Protein AF-A0A0D7BUG2-F1 (afdb_monomer)

Nearest PDB structures (foldseek):
  8otz-assembly1_EA  TM=1.771E-01  e=6.733E+00  Bos taurus
  7rro-assembly1_D2  TM=9.875E-02  e=8.983E+00  Bos taurus

InterPro domains:
  IPR002893 Zinc finger, MYND-type [PF01753] (269-314)
  IPR002893 Zinc finger, MYND-type [PS50865] (269-314)

Secondary structure (DSSP, 8-state):
-HHHHHHHHHHT--TT-PPPPHHHHHHSHHHHHHHHHHHHHTTSS--HHHHHHHHHHHHHHH-HHHHHHHHHHHHHHHHHHHHHHHHHHHHHHHHHHHHHHHS-HHHHHHHHHHHHHHHHHS-HHHHHHGGGGTTT--HHHHHH-HHHHHHHHHHH---GGGSSS--SSPPPPP-HHHHHHHHHTSSS--HHHHHHHHHHHHHHHHHHHHHHHHHHHHHTTPPP----TTS-HHHHHHHHHHGGGSHHHHHHHHHHHHHHHHH----B-TTT-PBPPTT-PPEE-HHHHHTT---EESSHHHHHHHHHHHTTTTT----TTTTT-------------------PPPPHHHHHHHHH-PPPTT----HHHHHHHHHHHTSPTTS-SEEEEPP-SSTT--EEEE--TTTHHHHHHHHHHHHHH--HHHHHHHHHHHHHHHHHHTTT-S-HHHHHHHHHHHHHHHHHHHT--HHHHHHHHHHHHHHGGGSSS-PPPTTS---HHHHHHHHHH-TT--GGGG---

Foldseek 3Di:
DLVLVLVLLQVLQQVPDDQQDLVCLVVPLVVNLVSRVVCVVVVSLQPPPSSLVSQLVVCVVVDLVVLLVVLVLLFLLLLLLLLVLLVCCVPCVVVLLVLLQPDALVRQLVLLSQLLSLLLSLGSLLVSLVSVQVVLRRSCVRRPDSVSLVVLSVQQNPHPVCNVPRDSGGRQDDDPVLVVVCVVCVPDHDSSSVSSNSSSSSSNSSSSSSSSVSSSCVSVVHDRQDNPVPDDSVVSSCCSSPNPLCPVVVVLVVVVVVVVVVVCPQQAAPQPRHTDDPPQAFDALVLCVVLVHGHTHNDPVSCVVCVVVCVVPRNPHPDPCVVPDPDDDDDDDDDDDDDDDDDDDDDLQNLLCVQLHAADPPADWFPLQSVQSSVVSPDDPLPALGWAQADPPDPPDRTDGPRDRPCCPLLNVLVSCCSRYLPLVSLLVNLLVVLVSVCVVCLPDPDLVRSVRSSLSSLVSSCRGSVPPSVNSVVSNQVVLVVLCPPPLRDPRSPDCCDSVNVVVSCVVCVNPPVPVSPPD

Sequence (521 aa):
MENQLAELLNAVSLSGGQMPQREKAISQPEAWDQEWEKLFEAGVLSNLETNFQGLVGITKKIGPEQTHESYKIFLLSTCAIQQRIAALGVRDGVQIEMRWRMATPATRRKHALIGLASACSLTHNLHNARAYCAAELRLQHLHQTPLVLLDLFKAINPGPKYLQHPPDKPYFVPNTDWDAFALKHENDSSKAENITFSAMLILRTKLIYLVVEAIFLSLLGRELPKVSGSQDPMAQIREIVMGEVAKPTFVEDEEAYNARIAKRVVLFCQQCGKVQPPNVKFNYCPPCRKVGRDHLYCSKKCQQMEWKAHKAICGKPPTKTSAAEASGDAQVTETEKENAGKEKAATPHAVLNAFIGPPIEGFKRTPALEEHILYLSKLPPGKADLLVKLEPVSKNIDFVFVSTPGFSEPLVAARKACMTKGDRKAIVSLCHLVMWTIVTTWADSKEVNLRQKTLEAILKQWSEEYDYPLEELRVAVNAAQENTKHDDFRRPTLWTNVSPLAWGTYQQQNPSVSIKKMFTL

Solvent-accessible surface area (backbone atoms only — not comparable to full-atom values): 30050 Å² total; per-residue (Å²): 106,67,63,60,53,38,54,49,56,57,67,52,50,44,95,88,56,85,77,57,60,50,74,33,21,72,79,38,39,70,62,30,49,52,52,43,52,52,40,43,76,70,52,64,44,66,48,64,66,63,54,49,53,46,46,28,54,48,26,62,71,75,30,43,70,60,51,42,54,53,35,52,54,49,48,55,51,33,13,46,50,38,26,51,44,19,47,45,44,72,77,41,34,70,58,52,53,52,51,52,63,71,42,50,53,69,56,36,37,53,31,44,46,51,4,50,19,55,41,27,46,57,38,65,64,39,40,59,26,48,51,71,30,57,89,74,69,34,68,68,56,44,18,74,41,58,57,56,52,52,52,51,47,59,70,51,36,77,43,78,84,30,65,87,47,56,54,97,64,67,72,76,79,86,47,73,70,57,52,56,51,45,64,71,51,68,83,79,54,51,73,31,45,51,43,41,51,54,39,51,54,47,39,30,41,36,44,54,50,42,22,55,49,36,24,51,30,49,74,70,72,44,83,64,88,76,72,58,93,84,56,56,57,63,56,53,52,38,38,75,69,53,38,93,60,39,68,67,64,46,56,52,49,48,50,50,46,51,47,51,50,66,71,49,68,82,53,41,13,77,66,77,62,52,70,58,52,98,90,49,84,56,50,63,44,68,50,22,49,76,45,76,38,95,48,33,19,80,41,72,68,45,44,62,70,39,37,78,68,45,59,82,55,59,45,56,61,77,59,94,58,64,89,78,58,93,78,84,87,87,90,87,86,88,88,81,90,88,90,90,76,82,88,70,80,75,51,72,66,57,55,45,28,74,72,72,42,66,56,42,92,95,42,79,80,32,72,56,33,52,50,50,51,49,55,55,68,72,47,64,91,90,68,52,80,43,80,43,60,40,76,69,86,48,103,84,52,60,63,50,68,51,65,55,91,90,44,56,64,67,52,50,51,28,46,45,40,30,73,23,54,59,36,67,66,34,44,36,51,46,49,52,53,50,51,51,52,52,50,63,76,49,62,84,58,90,52,70,68,55,56,56,52,47,50,53,32,50,48,49,54,47,19,56,28,63,76,38,58,54,68,62,49,51,53,50,36,49,50,55,50,58,63,41,46,78,41,98,69,66,52,79,56,90,85,52,91,67,48,72,64,59,48,50,49,50,46,68,76,44,76,56,74,55,73,74,78,79,66,89,121

Organism: NCBI:txid1314674

Radius of gyration: 30.66 Å; Cα contacts (8 Å, |Δi|>4): 544; chains: 1; bounding box: 80×60×85 Å

Mean predicted aligned error: 17.68 Å

pLDDT: mean 79.17, std 19.74, range [30.47, 98.5]

Structure (mmCIF, N/CA/C/O backbone):
data_AF-A0A0D7BUG2-F1
#
_entry.id   AF-A0A0D7BUG2-F1
#
loop_
_atom_site.group_PDB
_atom_site.id
_atom_site.type_symbol
_atom_site.label_atom_id
_atom_site.label_alt_id
_atom_site.label_comp_id
_atom_site.label_asym_id
_atom_site.label_entity_id
_atom_site.label_seq_id
_atom_site.pdbx_PDB_ins_code
_atom_site.Cartn_x
_atom_site.Cartn_y
_atom_site.Cartn_z
_atom_site.occupancy
_atom_site.B_iso_or_equiv
_atom_site.auth_seq_id
_atom_site.auth_comp_id
_atom_site.auth_asym_id
_atom_site.auth_atom_id
_atom_site.pdbx_PDB_model_num
ATOM 1 N N . MET A 1 1 ? 1.691 7.060 -8.113 1.00 43.16 1 MET A N 1
ATOM 2 C CA . MET A 1 1 ? 0.679 6.066 -8.563 1.00 43.16 1 MET A CA 1
ATOM 3 C C . MET A 1 1 ? -0.627 6.174 -7.783 1.00 43.16 1 MET A C 1
ATOM 5 O O . MET A 1 1 ? -1.669 6.271 -8.419 1.00 43.16 1 MET A O 1
ATOM 9 N N . GLU A 1 2 ? -0.581 6.235 -6.444 1.00 41.03 2 GLU A N 1
ATOM 10 C CA . GLU A 1 2 ? -1.759 6.583 -5.632 1.00 41.03 2 GLU A CA 1
ATOM 11 C C . GLU A 1 2 ? -2.362 7.924 -6.051 1.00 41.03 2 GLU A C 1
ATOM 13 O O . GLU A 1 2 ? -3.571 7.993 -6.120 1.00 41.03 2 GLU A O 1
ATOM 18 N N . ASN A 1 3 ? -1.574 8.930 -6.459 1.00 47.34 3 ASN A N 1
ATOM 19 C CA . ASN A 1 3 ? -2.130 10.182 -7.001 1.00 47.34 3 ASN A CA 1
ATOM 20 C C . ASN A 1 3 ? -2.908 9.993 -8.312 1.00 47.34 3 ASN A C 1
ATOM 22 O O . ASN A 1 3 ? -3.950 10.603 -8.466 1.00 47.34 3 ASN A O 1
ATOM 26 N N . GLN A 1 4 ? -2.484 9.107 -9.221 1.00 48.78 4 GLN A N 1
ATOM 27 C CA . GLN A 1 4 ? -3.243 8.822 -10.451 1.00 48.78 4 GLN A CA 1
ATOM 28 C C . GLN A 1 4 ? -4.500 7.999 -10.155 1.00 48.78 4 GLN A C 1
ATOM 30 O O . GLN A 1 4 ? -5.553 8.259 -10.728 1.00 48.78 4 GLN A O 1
ATOM 35 N N . LEU A 1 5 ? -4.412 7.023 -9.244 1.00 49.66 5 LEU A N 1
ATOM 36 C CA . LEU A 1 5 ? -5.576 6.268 -8.787 1.00 49.66 5 LEU A CA 1
ATOM 37 C C . LEU A 1 5 ? -6.528 7.170 -7.988 1.00 49.66 5 LEU A C 1
ATOM 39 O O . LEU A 1 5 ? -7.725 7.052 -8.166 1.00 49.66 5 LEU A O 1
ATOM 43 N N . ALA A 1 6 ? -6.022 8.095 -7.171 1.00 53.97 6 ALA A N 1
ATOM 44 C CA . ALA A 1 6 ? -6.780 9.062 -6.379 1.00 53.97 6 ALA A CA 1
ATOM 45 C C . ALA A 1 6 ? -7.413 10.148 -7.252 1.00 53.97 6 ALA A C 1
ATOM 47 O O . ALA A 1 6 ? -8.579 10.447 -7.057 1.00 53.97 6 ALA A O 1
ATOM 48 N N . GLU A 1 7 ? -6.711 10.686 -8.252 1.00 50.41 7 GLU A N 1
ATOM 49 C CA . GLU A 1 7 ? -7.278 11.595 -9.258 1.00 50.41 7 GLU A CA 1
ATOM 50 C C . GLU A 1 7 ? -8.366 10.900 -10.082 1.00 50.41 7 GLU A C 1
ATOM 52 O O . GLU A 1 7 ? -9.395 11.502 -10.377 1.00 50.41 7 GLU A O 1
ATOM 57 N N . LEU A 1 8 ? -8.192 9.614 -10.403 1.00 49.16 8 LEU A N 1
ATOM 58 C CA . LEU A 1 8 ? -9.207 8.831 -11.108 1.00 49.16 8 LEU A CA 1
ATOM 59 C C . LEU A 1 8 ? -10.380 8.437 -10.195 1.00 49.16 8 LEU A C 1
ATOM 61 O O . LEU A 1 8 ? -11.524 8.528 -10.625 1.00 49.16 8 LEU A O 1
ATOM 65 N N . LEU A 1 9 ? -10.130 8.091 -8.930 1.00 48.81 9 LEU A N 1
ATOM 66 C CA . LEU A 1 9 ? -11.148 7.870 -7.893 1.00 48.81 9 LEU A CA 1
ATOM 67 C C . LEU A 1 9 ? -11.943 9.149 -7.601 1.00 48.81 9 LEU A C 1
ATOM 69 O O . LEU A 1 9 ? -13.153 9.084 -7.420 1.00 48.81 9 LEU A O 1
ATOM 73 N N . ASN A 1 10 ? -11.277 10.306 -7.615 1.00 56.06 10 ASN A N 1
ATOM 74 C CA . ASN A 1 10 ? -11.903 11.622 -7.526 1.00 56.06 10 ASN A CA 1
ATOM 75 C C . ASN A 1 10 ? -12.713 11.938 -8.794 1.00 56.06 10 ASN A C 1
ATOM 77 O O . ASN A 1 10 ? -13.738 12.604 -8.695 1.00 56.06 10 ASN A O 1
ATOM 81 N N . ALA A 1 11 ? -12.304 11.443 -9.970 1.00 48.00 11 ALA A N 1
ATOM 82 C CA . ALA A 1 11 ? -13.042 11.593 -11.229 1.00 48.00 11 ALA A CA 1
ATOM 83 C C . ALA A 1 11 ? -14.261 10.660 -11.343 1.00 48.00 11 ALA A C 1
ATOM 85 O O . ALA A 1 11 ? -15.218 10.996 -12.032 1.00 48.00 11 ALA A O 1
ATOM 86 N N . VAL A 1 12 ? -14.263 9.529 -10.629 1.00 49.41 12 VAL A N 1
ATOM 87 C CA . VAL A 1 12 ? -15.461 8.701 -10.387 1.00 49.41 12 VAL A CA 1
ATOM 88 C C . VAL A 1 12 ? -16.326 9.295 -9.267 1.00 49.41 12 VAL A C 1
ATOM 90 O O . VAL A 1 12 ? -17.248 8.633 -8.804 1.00 49.41 12 VAL A O 1
ATOM 93 N N . SER A 1 13 ? -16.079 10.561 -8.873 1.00 49.25 13 SER A N 1
ATOM 94 C CA . SER A 1 13 ? -16.962 11.328 -7.988 1.00 49.25 13 SER A CA 1
ATOM 95 C C . SER A 1 13 ? -18.409 11.052 -8.343 1.00 49.25 13 SER A C 1
ATOM 97 O O . SER A 1 13 ? -18.888 11.347 -9.441 1.00 49.25 13 SER A O 1
ATOM 99 N N . LEU A 1 14 ? -19.027 10.414 -7.360 1.00 54.22 14 LEU A N 1
ATOM 100 C CA . LEU A 1 14 ? -20.394 9.958 -7.274 1.00 54.22 14 LEU A CA 1
ATOM 101 C C . LEU A 1 14 ? -21.292 10.971 -7.967 1.00 54.22 14 LEU A C 1
ATOM 103 O O . LEU A 1 14 ? -21.214 12.165 -7.677 1.00 54.22 14 LEU A O 1
ATOM 107 N N . SER A 1 15 ? -22.102 10.498 -8.908 1.00 46.91 15 SER A N 1
ATOM 108 C CA . SER A 1 15 ? -23.019 11.296 -9.718 1.00 46.91 15 SER A CA 1
ATOM 109 C C . SER A 1 15 ? -23.845 12.265 -8.854 1.00 46.91 15 SER A C 1
ATOM 111 O O . SER A 1 15 ? -24.915 11.905 -8.373 1.00 46.91 15 SER A O 1
ATOM 113 N N . GLY A 1 16 ? -23.338 13.485 -8.642 1.00 55.84 16 GLY A N 1
ATOM 114 C CA . GLY A 1 16 ? -24.050 14.597 -8.008 1.00 55.84 16 GLY A CA 1
ATOM 115 C C . GLY A 1 16 ? -23.563 15.099 -6.639 1.00 55.84 16 GLY A C 1
ATOM 116 O O . GLY A 1 16 ? -24.077 16.128 -6.212 1.00 55.84 16 GLY A O 1
ATOM 117 N N . GLY A 1 17 ? -22.594 14.470 -5.955 1.00 68.69 17 GLY A N 1
ATOM 118 C CA . GLY A 1 17 ? -22.171 14.906 -4.608 1.00 68.69 17 GLY A CA 1
ATOM 119 C C . GLY A 1 17 ? -20.656 14.958 -4.408 1.00 68.69 17 GLY A C 1
ATOM 120 O O . GLY A 1 17 ? -19.972 13.953 -4.576 1.00 68.69 17 GLY A O 1
ATOM 121 N N . GLN A 1 18 ? -20.125 16.119 -4.013 1.00 84.19 18 GLN A N 1
ATOM 122 C CA . GLN A 1 18 ? -18.718 16.251 -3.625 1.00 84.19 18 GLN A CA 1
ATOM 123 C C . GLN A 1 18 ? -18.512 15.634 -2.234 1.00 84.19 18 GLN A C 1
ATOM 125 O O . GLN A 1 18 ? -19.158 16.053 -1.274 1.00 84.19 18 GLN A O 1
ATOM 130 N N . MET A 1 19 ? -17.612 14.651 -2.122 1.00 88.38 19 MET A N 1
ATOM 131 C CA . MET A 1 19 ? -17.204 14.091 -0.827 1.00 88.38 19 MET A CA 1
ATOM 132 C C . MET A 1 19 ? -16.652 15.194 0.097 1.00 88.38 19 MET A C 1
ATOM 134 O O . MET A 1 19 ? -16.017 16.134 -0.397 1.00 88.38 19 MET A O 1
ATOM 138 N N . PRO A 1 20 ? -16.841 15.092 1.427 1.00 93.31 20 PRO A N 1
ATOM 139 C CA . PRO A 1 20 ? -16.284 16.051 2.373 1.00 93.31 20 PRO A CA 1
ATOM 140 C C . PRO A 1 20 ? -14.767 16.135 2.217 1.00 93.31 20 PRO A C 1
ATOM 142 O O . PRO A 1 20 ? -14.097 15.122 2.030 1.00 93.31 20 PRO A O 1
ATOM 145 N N . GLN A 1 21 ? -14.198 17.333 2.336 1.00 91.81 21 GLN A N 1
ATOM 146 C CA . GLN A 1 21 ? -12.747 17.495 2.235 1.00 91.81 21 GLN A CA 1
ATOM 147 C C . GLN A 1 21 ? -12.043 16.660 3.308 1.00 91.81 21 GLN A C 1
ATOM 149 O O . GLN A 1 21 ? -12.297 16.815 4.503 1.00 91.81 21 GLN A O 1
ATOM 154 N N . ARG A 1 22 ? -11.134 15.782 2.885 1.00 92.00 22 ARG A N 1
ATOM 155 C CA . ARG A 1 22 ? -10.410 14.857 3.764 1.00 92.00 22 ARG A CA 1
ATOM 156 C C . ARG A 1 22 ? -9.641 15.587 4.867 1.00 92.00 22 ARG A C 1
ATOM 158 O O . ARG A 1 22 ? -9.576 15.112 5.993 1.00 92.00 22 ARG A O 1
ATOM 165 N N . GLU A 1 23 ? -9.096 16.760 4.570 1.00 90.44 23 GLU A N 1
ATOM 166 C CA . GLU A 1 23 ? -8.333 17.598 5.500 1.00 90.44 23 GLU A CA 1
ATOM 167 C C . GLU A 1 23 ? -9.209 18.115 6.660 1.00 90.44 23 GLU A C 1
ATOM 169 O O . GLU A 1 23 ? -8.717 18.356 7.771 1.00 90.44 23 GLU A O 1
ATOM 174 N N . LYS A 1 24 ? -10.530 18.215 6.444 1.00 94.69 24 LYS A N 1
ATOM 175 C CA . LYS A 1 24 ? -11.499 18.511 7.507 1.00 94.69 24 LYS A CA 1
ATOM 176 C C . LYS A 1 24 ? -11.688 17.349 8.476 1.00 94.69 24 LYS A C 1
ATOM 178 O O . LYS A 1 24 ? -12.094 17.601 9.601 1.00 94.69 24 LYS A O 1
ATOM 183 N N . ALA A 1 25 ? -11.354 16.111 8.102 1.00 93.94 25 ALA A N 1
ATOM 184 C CA . ALA A 1 25 ? -11.480 14.970 9.007 1.00 93.94 25 ALA A CA 1
ATOM 185 C C . ALA A 1 25 ? -10.659 15.182 10.287 1.00 93.94 25 ALA A C 1
ATOM 187 O O . ALA A 1 25 ? -11.144 14.898 11.371 1.00 93.94 25 ALA A O 1
ATOM 188 N N . ILE A 1 26 ? -9.451 15.745 10.185 1.00 93.19 26 ILE A N 1
ATOM 189 C CA . ILE A 1 26 ? -8.611 16.037 11.359 1.00 93.19 26 ILE A CA 1
ATOM 190 C C . ILE A 1 26 ? -8.956 17.386 11.993 1.00 93.19 26 ILE A C 1
ATOM 192 O O . ILE A 1 26 ? -9.020 17.488 13.215 1.00 93.19 26 ILE A O 1
ATOM 196 N N . SER A 1 27 ? -9.152 18.427 11.180 1.00 94.88 27 SER A N 1
ATOM 197 C CA . SER A 1 27 ? -9.325 19.795 11.690 1.00 94.88 27 SER A CA 1
ATOM 198 C C . SER A 1 27 ? -10.731 20.088 12.225 1.00 94.88 27 SER A C 1
ATOM 200 O O . SER A 1 27 ? -10.875 20.930 13.108 1.00 94.88 27 SER A O 1
ATOM 202 N N . GLN A 1 28 ? -11.762 19.421 11.698 1.00 97.44 28 GLN A N 1
ATOM 203 C CA . GLN A 1 28 ? -13.181 19.624 12.023 1.00 97.44 28 GLN A CA 1
ATOM 204 C C . GLN A 1 28 ? -13.961 18.291 11.942 1.00 97.44 28 GLN A C 1
ATOM 206 O O . GLN A 1 28 ? -14.884 18.164 11.127 1.00 97.44 28 GLN A O 1
ATOM 211 N N . PRO A 1 29 ? -13.600 17.276 12.752 1.00 97.12 29 PRO A N 1
ATOM 212 C CA . PRO A 1 29 ? -14.098 15.913 12.587 1.00 97.12 29 PRO A CA 1
ATOM 213 C C . PRO A 1 29 ? -15.627 15.811 12.652 1.00 97.12 29 PRO A C 1
ATOM 215 O O . PRO A 1 29 ? -16.218 15.076 11.866 1.00 97.12 29 PRO A O 1
ATOM 218 N N . GLU A 1 30 ? -16.295 16.558 13.535 1.00 98.31 30 GLU A N 1
ATOM 219 C CA . GLU A 1 30 ? -17.756 16.543 13.648 1.00 98.31 30 GLU A CA 1
ATOM 220 C C . GLU A 1 30 ? -18.447 17.073 12.390 1.00 98.31 30 GLU A C 1
ATOM 222 O O . GLU A 1 30 ? -19.400 16.458 11.916 1.00 98.31 30 GLU A O 1
ATOM 227 N N . ALA A 1 31 ? -17.980 18.204 11.854 1.00 97.88 31 ALA A N 1
ATOM 228 C CA . ALA A 1 31 ? -18.555 18.799 10.650 1.00 97.88 31 ALA A CA 1
ATOM 229 C C . ALA A 1 31 ? -18.307 17.902 9.431 1.00 97.88 31 ALA A C 1
ATOM 231 O O . ALA A 1 31 ? -19.222 17.651 8.651 1.00 97.88 31 ALA A O 1
ATOM 232 N N . TRP A 1 32 ? -17.092 17.359 9.317 1.00 97.62 32 TRP A N 1
ATOM 233 C CA . TRP A 1 32 ? -16.722 16.395 8.284 1.00 97.62 32 TRP A CA 1
ATOM 234 C C . TRP A 1 32 ? -17.612 15.142 8.308 1.00 97.62 32 TRP A C 1
ATOM 236 O O . TRP A 1 32 ? -18.110 14.713 7.268 1.00 97.62 32 TRP A O 1
ATOM 246 N N . ASP A 1 33 ? -17.851 14.577 9.492 1.00 97.94 33 ASP A N 1
ATOM 247 C CA . ASP A 1 33 ? -18.705 13.402 9.662 1.00 97.94 33 ASP A CA 1
ATOM 248 C C . ASP A 1 33 ? -20.171 13.696 9.315 1.00 97.94 33 ASP A C 1
ATOM 250 O O . ASP A 1 33 ? -20.808 12.914 8.616 1.00 97.94 33 ASP A O 1
ATOM 254 N N . GLN A 1 34 ? -20.689 14.858 9.724 1.00 97.75 34 GLN A N 1
ATOM 255 C CA . GLN A 1 34 ? -22.045 15.294 9.379 1.00 97.75 34 GLN A CA 1
ATOM 256 C C . GLN A 1 34 ? -22.231 15.515 7.873 1.00 97.75 34 GLN A C 1
ATOM 258 O O . GLN A 1 34 ? -23.275 15.155 7.332 1.00 97.75 34 GLN A O 1
ATOM 263 N N . GLU A 1 35 ? -21.248 16.112 7.188 1.00 96.56 35 GLU A N 1
ATOM 264 C CA . GLU A 1 35 ? -21.262 16.242 5.725 1.00 96.56 35 GLU A CA 1
ATOM 265 C C . GLU A 1 35 ? -21.312 14.850 5.067 1.00 96.56 35 GLU A C 1
ATOM 267 O O . GLU A 1 35 ? -22.090 14.635 4.137 1.00 96.56 35 GLU A O 1
ATOM 272 N N . TRP A 1 36 ? -20.546 13.884 5.588 1.00 95.94 36 TRP A N 1
ATOM 273 C CA . TRP A 1 36 ? -20.535 12.510 5.082 1.00 95.94 36 TRP A CA 1
ATOM 274 C C . TRP A 1 36 ? -21.878 11.789 5.289 1.00 95.94 36 TRP A C 1
ATOM 276 O O . TRP A 1 36 ? -22.411 11.205 4.347 1.00 95.94 36 TRP A O 1
ATOM 286 N N . GLU A 1 37 ? -22.455 11.849 6.495 1.00 96.44 37 GLU A N 1
ATOM 287 C CA . GLU A 1 37 ? -23.733 11.189 6.810 1.00 96.44 37 GLU A CA 1
ATOM 288 C C . GLU A 1 37 ? -24.885 11.757 5.968 1.00 96.44 37 GLU A C 1
ATOM 290 O O . GLU A 1 37 ? -25.709 10.990 5.479 1.00 96.44 37 GLU A O 1
ATOM 295 N N . LYS A 1 38 ? -24.892 13.068 5.679 1.00 95.38 38 LYS A N 1
ATOM 296 C CA . LYS A 1 38 ? -25.873 13.675 4.760 1.00 95.38 38 LYS A CA 1
ATOM 297 C C . LYS A 1 38 ? -25.810 13.073 3.355 1.00 95.38 38 LYS A C 1
ATOM 299 O O . LYS A 1 38 ? -26.849 12.808 2.755 1.00 95.38 38 LYS A O 1
ATOM 304 N N . LEU A 1 39 ? -24.607 12.853 2.817 1.00 92.69 39 LEU A N 1
ATOM 305 C CA . LEU A 1 39 ? -24.436 12.219 1.504 1.00 92.69 39 LEU A CA 1
ATOM 306 C C . LEU A 1 39 ? -24.879 10.752 1.526 1.00 92.69 39 LEU A C 1
ATOM 308 O O . LEU A 1 39 ? -25.459 10.264 0.553 1.00 92.69 39 LEU A O 1
ATOM 312 N N . PHE A 1 40 ? -24.620 10.047 2.629 1.00 92.00 40 PHE A N 1
ATOM 313 C CA . PHE A 1 40 ? -25.075 8.673 2.811 1.00 92.00 40 PHE A CA 1
ATOM 314 C C . PHE A 1 40 ? -26.608 8.582 2.863 1.00 92.00 40 PHE A C 1
ATOM 316 O O . PHE A 1 40 ? -27.195 7.789 2.130 1.00 92.00 40 PHE A O 1
ATOM 323 N N . GLU A 1 41 ? -27.260 9.426 3.666 1.00 93.19 41 GLU A N 1
ATOM 324 C CA . GLU A 1 41 ? -28.723 9.493 3.797 1.00 93.19 41 GLU A CA 1
ATOM 325 C C . GLU A 1 41 ? -29.416 9.899 2.494 1.00 93.19 41 GLU A C 1
ATOM 327 O O . GLU A 1 41 ? -30.488 9.389 2.176 1.00 93.19 41 GLU A O 1
ATOM 332 N N . ALA A 1 42 ? -28.774 10.752 1.692 1.00 91.75 42 ALA A N 1
ATOM 333 C CA . ALA A 1 42 ? -29.239 11.104 0.353 1.00 91.75 42 ALA A CA 1
ATOM 334 C C . ALA A 1 42 ? -29.097 9.959 -0.674 1.00 91.75 42 ALA A C 1
ATOM 336 O O . ALA A 1 42 ? -29.451 10.135 -1.839 1.00 91.75 42 ALA A O 1
ATOM 337 N N . GLY A 1 43 ? -28.554 8.800 -0.281 1.00 88.94 43 GLY A N 1
ATOM 338 C CA . GLY A 1 43 ? -28.334 7.652 -1.163 1.00 88.94 43 GLY A CA 1
ATOM 339 C C . GLY A 1 43 ? -27.184 7.837 -2.155 1.00 88.94 43 GLY A C 1
ATOM 340 O O . GLY A 1 43 ? -26.990 6.999 -3.033 1.00 88.94 43 GLY A O 1
ATOM 341 N N . VAL A 1 44 ? -26.397 8.911 -2.018 1.00 86.00 44 VAL A N 1
ATOM 342 C CA . VAL A 1 44 ? -25.277 9.208 -2.921 1.00 86.00 44 VAL A CA 1
ATOM 343 C C . VAL A 1 44 ? -24.163 8.178 -2.733 1.00 86.00 44 VAL A C 1
ATOM 345 O O . VAL A 1 44 ? -23.565 7.745 -3.711 1.00 86.00 44 VAL A O 1
ATOM 348 N N . LEU A 1 45 ? -23.905 7.753 -1.489 1.00 84.12 45 LEU A N 1
ATOM 349 C CA . LEU A 1 45 ? -22.780 6.871 -1.142 1.00 84.12 45 LEU A CA 1
ATOM 350 C C . LEU A 1 45 ? -23.117 5.373 -1.114 1.00 84.12 45 LEU A C 1
ATOM 352 O O . LEU A 1 45 ? -22.202 4.554 -1.090 1.00 84.12 45 LEU A O 1
ATOM 356 N N . SER A 1 46 ? -24.397 4.995 -1.097 1.00 77.38 46 SER A N 1
ATOM 357 C CA . SER A 1 46 ? -24.830 3.623 -0.785 1.00 77.38 46 SER A CA 1
ATOM 358 C C . SER A 1 46 ? -24.910 2.677 -1.989 1.00 77.38 46 SER A C 1
ATOM 360 O O . SER A 1 46 ? -25.142 1.483 -1.810 1.00 77.38 46 SER A O 1
ATOM 362 N N . ASN A 1 47 ? -24.696 3.157 -3.218 1.00 87.81 47 ASN A N 1
ATOM 363 C CA . ASN A 1 47 ? -24.791 2.306 -4.404 1.00 87.81 47 ASN A CA 1
ATOM 364 C C . ASN A 1 47 ? -23.455 1.611 -4.728 1.00 87.81 47 ASN A C 1
ATOM 366 O O . ASN A 1 47 ? -22.617 2.129 -5.473 1.00 87.81 47 ASN A O 1
ATOM 370 N N . LEU A 1 48 ? -23.275 0.411 -4.170 1.00 90.62 48 LEU A N 1
ATOM 371 C CA . LEU A 1 48 ? -22.073 -0.405 -4.351 1.00 90.62 48 LEU A CA 1
ATOM 372 C C . LEU A 1 48 ? -21.799 -0.753 -5.825 1.00 90.62 48 LEU A C 1
ATOM 374 O O . LEU A 1 48 ? -20.648 -0.704 -6.259 1.00 90.62 48 LEU A O 1
ATOM 378 N N . GLU A 1 49 ? -22.844 -1.037 -6.608 1.00 93.31 49 GLU A N 1
ATOM 379 C CA . GLU A 1 49 ? -22.723 -1.376 -8.030 1.00 93.31 49 GLU A CA 1
ATOM 380 C C . GLU A 1 49 ? -22.226 -0.184 -8.855 1.00 93.31 49 GLU A C 1
ATOM 382 O O . GLU A 1 49 ? -21.290 -0.330 -9.637 1.00 93.31 49 GLU A O 1
ATOM 387 N N . THR A 1 50 ? -22.792 1.010 -8.653 1.00 90.00 50 THR A N 1
ATOM 388 C CA . THR A 1 50 ? -22.348 2.223 -9.360 1.00 90.00 50 THR A CA 1
ATOM 389 C C . THR A 1 50 ? -20.877 2.520 -9.077 1.00 90.00 50 THR A C 1
ATOM 391 O O . THR A 1 50 ? -20.107 2.779 -10.006 1.00 90.00 50 THR A O 1
ATOM 394 N N . ASN A 1 51 ? -20.463 2.419 -7.810 1.00 88.38 51 ASN A N 1
ATOM 395 C CA . ASN A 1 51 ? -19.069 2.613 -7.416 1.00 88.38 51 ASN A CA 1
ATOM 396 C C . ASN A 1 51 ? -18.152 1.575 -8.070 1.00 88.38 51 ASN A C 1
ATOM 398 O O . ASN A 1 51 ? -17.120 1.928 -8.641 1.00 88.38 51 ASN A O 1
ATOM 402 N N . PHE A 1 52 ? -18.551 0.303 -8.046 1.00 93.06 52 PHE A N 1
ATOM 403 C CA . PHE A 1 52 ? -17.802 -0.773 -8.680 1.00 93.06 52 PHE A CA 1
ATOM 404 C C . PHE A 1 52 ? -17.630 -0.553 -10.182 1.00 93.06 52 PHE A C 1
ATOM 406 O O . PHE A 1 52 ? -16.505 -0.594 -10.670 1.00 93.06 52 PHE A O 1
ATOM 413 N N . GLN A 1 53 ? -18.699 -0.241 -10.916 1.00 93.44 53 GLN A N 1
ATOM 414 C CA . GLN A 1 53 ? -18.620 -0.029 -12.364 1.00 93.44 53 GLN A CA 1
ATOM 415 C C . GLN A 1 53 ? -17.718 1.158 -12.732 1.00 93.44 53 GLN A C 1
ATOM 417 O O . GLN A 1 53 ? -16.919 1.068 -13.671 1.00 93.44 53 GLN A O 1
ATOM 422 N N . GLY A 1 54 ? -17.769 2.245 -11.954 1.00 89.38 54 GLY A N 1
ATOM 423 C CA . GLY A 1 54 ? -16.845 3.368 -12.112 1.00 89.38 54 GLY A CA 1
ATOM 424 C C . GLY A 1 54 ? -15.383 2.941 -11.933 1.00 89.38 54 GLY A C 1
ATOM 425 O O . GLY A 1 54 ? -14.527 3.249 -12.768 1.00 89.38 54 GLY A O 1
ATOM 426 N N . LEU A 1 55 ? -15.099 2.150 -10.896 1.00 89.62 55 LEU A N 1
ATOM 427 C CA . LEU A 1 55 ? -13.765 1.606 -10.639 1.00 89.62 55 LEU A CA 1
ATOM 428 C C . LEU A 1 55 ? -13.307 0.607 -11.702 1.00 89.62 55 LEU A C 1
ATOM 430 O O . LEU A 1 55 ? -12.137 0.621 -12.076 1.00 89.62 55 LEU A O 1
ATOM 434 N N . VAL A 1 56 ? -14.204 -0.222 -12.232 1.00 93.44 56 VAL A N 1
ATOM 435 C CA . VAL A 1 56 ? -13.904 -1.143 -13.335 1.00 93.44 56 VAL A CA 1
ATOM 436 C C . VAL A 1 56 ? -13.488 -0.356 -14.575 1.00 93.44 56 VAL A C 1
ATOM 438 O O . VAL A 1 56 ? -12.512 -0.719 -15.235 1.00 93.44 56 VAL A O 1
ATOM 441 N N . GLY A 1 57 ? -14.174 0.751 -14.877 1.00 90.38 57 GLY A N 1
ATOM 442 C CA . GLY A 1 57 ? -13.788 1.673 -15.947 1.00 90.38 57 GLY A CA 1
ATOM 443 C C . GLY A 1 57 ? -12.371 2.224 -15.757 1.00 90.38 57 GLY A C 1
ATOM 444 O O . GLY A 1 57 ? -11.566 2.212 -16.694 1.00 90.38 57 GLY A O 1
ATOM 445 N N . ILE A 1 58 ? -12.026 2.622 -14.528 1.00 85.81 58 ILE A N 1
ATOM 446 C CA . ILE A 1 58 ? -10.668 3.057 -14.170 1.00 85.81 58 ILE A CA 1
ATOM 447 C C . ILE A 1 58 ? -9.660 1.917 -14.347 1.00 85.81 58 ILE A C 1
ATOM 449 O O . ILE A 1 58 ? -8.631 2.109 -14.992 1.00 85.81 58 ILE A O 1
ATOM 453 N N . THR A 1 59 ? -9.936 0.728 -13.815 1.00 88.44 59 THR A N 1
ATOM 454 C CA . THR A 1 59 ? -9.043 -0.435 -13.909 1.00 88.44 59 THR A CA 1
ATOM 455 C C . THR A 1 59 ? -8.806 -0.842 -15.360 1.00 88.44 59 THR A C 1
ATOM 457 O O . THR A 1 59 ? -7.674 -1.146 -15.734 1.00 88.44 59 THR A O 1
ATOM 460 N N . LYS A 1 60 ? -9.832 -0.776 -16.217 1.00 91.94 60 LYS A N 1
ATOM 461 C CA . LYS A 1 60 ? -9.696 -0.985 -17.667 1.00 91.94 60 LYS A CA 1
ATOM 462 C C . LYS A 1 60 ? -8.803 0.085 -18.313 1.00 91.94 60 LYS A C 1
ATOM 464 O O . LYS A 1 60 ? -7.994 -0.258 -19.171 1.00 91.94 60 LYS A O 1
ATOM 469 N N . LYS A 1 61 ? -8.908 1.350 -17.885 1.00 88.94 61 LYS A N 1
ATOM 470 C CA . LYS A 1 61 ? -8.106 2.477 -18.401 1.00 88.94 61 LYS A CA 1
ATOM 471 C C . LYS A 1 61 ? -6.635 2.419 -17.973 1.00 88.94 61 LYS A C 1
ATOM 473 O O . LYS A 1 61 ? -5.761 2.646 -18.801 1.00 88.94 61 LYS A O 1
ATOM 478 N N . ILE A 1 62 ? -6.367 2.151 -16.695 1.00 84.31 62 ILE A N 1
ATOM 479 C CA . ILE A 1 62 ? -5.006 2.084 -16.135 1.00 84.31 62 ILE A CA 1
ATOM 480 C C . ILE A 1 62 ? -4.322 0.764 -16.528 1.00 84.31 62 ILE A C 1
ATOM 482 O O . ILE A 1 62 ? -3.118 0.723 -16.763 1.00 84.31 62 ILE A O 1
ATOM 486 N N . GLY A 1 63 ? -5.093 -0.317 -16.631 1.00 90.50 63 GLY A N 1
ATOM 487 C CA . GLY A 1 63 ? -4.596 -1.661 -16.882 1.00 90.50 63 GLY A CA 1
ATOM 488 C C . GLY A 1 63 ? -4.743 -2.548 -15.638 1.00 90.50 63 GLY A C 1
ATOM 489 O O . GLY A 1 63 ? -4.242 -2.186 -14.569 1.00 90.50 63 GLY A O 1
ATOM 490 N N . PRO A 1 64 ? -5.350 -3.745 -15.759 1.00 91.19 64 PRO A N 1
ATOM 491 C CA . PRO A 1 64 ? -5.587 -4.627 -14.616 1.00 91.19 64 PRO A CA 1
ATOM 492 C C . PRO A 1 64 ? -4.319 -5.001 -13.838 1.00 91.19 64 PRO A C 1
ATOM 494 O O . PRO A 1 64 ? -4.359 -5.083 -12.617 1.00 91.19 64 PRO A O 1
ATOM 497 N N . GLU A 1 65 ? -3.173 -5.168 -14.507 1.00 90.69 65 GLU A N 1
ATOM 498 C CA . GLU A 1 65 ? -1.907 -5.508 -13.834 1.00 90.69 65 GLU A CA 1
ATOM 499 C C . GLU A 1 65 ? -1.442 -4.431 -12.851 1.00 90.69 65 GLU A C 1
ATOM 501 O O . GLU A 1 65 ? -0.938 -4.742 -11.774 1.00 90.69 65 GLU A O 1
ATOM 506 N N . GLN A 1 66 ? -1.628 -3.158 -13.198 1.00 83.19 66 GLN A N 1
ATOM 507 C CA . GLN A 1 66 ? -1.221 -2.056 -12.333 1.00 83.19 66 GLN A CA 1
ATOM 508 C C . GLN A 1 66 ? -2.144 -1.949 -11.111 1.00 83.19 66 GLN A C 1
ATOM 510 O O . GLN A 1 66 ? -1.680 -1.724 -9.991 1.00 83.19 66 GLN A O 1
ATOM 515 N N . THR A 1 67 ? -3.449 -2.172 -11.301 1.00 84.81 67 THR A N 1
ATOM 516 C CA . THR A 1 67 ? -4.395 -2.272 -10.180 1.00 84.81 67 THR A CA 1
ATOM 517 C C . THR A 1 67 ? -4.088 -3.486 -9.301 1.00 84.81 67 THR A C 1
ATOM 519 O O . THR A 1 67 ? -4.141 -3.377 -8.079 1.00 84.81 67 THR A O 1
ATOM 522 N N . HIS A 1 68 ? -3.701 -4.618 -9.892 1.00 90.25 68 HIS A N 1
ATOM 523 C CA . HIS A 1 68 ? -3.313 -5.818 -9.152 1.00 90.25 68 HIS A CA 1
ATOM 524 C C . HIS A 1 68 ? -2.072 -5.585 -8.281 1.00 90.25 68 HIS A C 1
ATOM 526 O O . HIS A 1 68 ? -2.032 -6.038 -7.140 1.00 90.25 68 HIS A O 1
ATOM 532 N N . GLU A 1 69 ? -1.086 -4.833 -8.767 1.00 83.88 69 GLU A N 1
ATOM 533 C CA . GLU A 1 69 ? 0.087 -4.494 -7.959 1.00 83.88 69 GLU A CA 1
ATOM 534 C C . GLU A 1 69 ? -0.277 -3.600 -6.764 1.00 83.88 69 GLU A C 1
ATOM 536 O O . GLU A 1 69 ? 0.146 -3.858 -5.637 1.00 83.88 69 GLU A O 1
ATOM 541 N N . SER A 1 70 ? -1.162 -2.620 -6.974 1.00 83.75 70 SER A N 1
ATOM 542 C CA . SER A 1 70 ? -1.709 -1.805 -5.878 1.00 83.75 70 SER A CA 1
ATOM 543 C C . SER A 1 70 ? -2.475 -2.664 -4.862 1.00 83.75 70 SER A C 1
ATOM 545 O O . SER A 1 70 ? -2.320 -2.495 -3.654 1.00 83.75 70 SER A O 1
ATOM 547 N N . TYR A 1 71 ? -3.256 -3.637 -5.342 1.00 91.62 71 TYR A N 1
ATOM 548 C CA . TYR A 1 71 ? -3.959 -4.598 -4.492 1.00 91.62 71 TYR A CA 1
ATOM 549 C C . TYR A 1 71 ? -2.999 -5.395 -3.598 1.00 91.62 71 TYR A C 1
ATOM 551 O O . TYR A 1 71 ? -3.267 -5.511 -2.404 1.00 91.62 71 TYR A O 1
ATOM 559 N N . LYS A 1 72 ? -1.867 -5.894 -4.114 1.00 89.19 72 LYS A N 1
ATOM 560 C CA . LYS A 1 72 ? -0.885 -6.639 -3.300 1.00 89.19 72 LYS A CA 1
ATOM 561 C C . LYS A 1 72 ? -0.300 -5.791 -2.175 1.00 89.19 72 LYS A C 1
ATOM 563 O O . LYS A 1 72 ? -0.168 -6.265 -1.049 1.00 89.19 72 LYS A O 1
ATOM 568 N N . ILE A 1 73 ? 0.015 -4.529 -2.463 1.00 85.19 73 ILE A N 1
ATOM 569 C CA . ILE A 1 73 ? 0.495 -3.575 -1.456 1.00 85.19 73 ILE A CA 1
ATOM 570 C C . ILE A 1 73 ? -0.569 -3.387 -0.368 1.00 85.19 73 ILE A C 1
ATOM 572 O O . ILE A 1 73 ? -0.272 -3.456 0.831 1.00 85.19 73 ILE A O 1
ATOM 576 N N . PHE A 1 74 ? -1.829 -3.191 -0.767 1.00 89.69 74 PHE A N 1
ATOM 577 C CA . PHE A 1 74 ? -2.928 -3.086 0.187 1.00 89.69 74 PHE A CA 1
ATOM 578 C C . PHE A 1 74 ? -3.100 -4.368 0.997 1.00 89.69 74 PHE A C 1
ATOM 580 O O . PHE A 1 74 ? -3.245 -4.268 2.213 1.00 89.69 74 PHE A O 1
ATOM 587 N N . LEU A 1 75 ? -2.991 -5.541 0.376 1.00 94.19 75 LEU A N 1
ATOM 588 C CA . LEU A 1 75 ? -3.079 -6.838 1.038 1.00 94.19 75 LEU A CA 1
ATOM 589 C C . LEU A 1 75 ? -2.034 -6.975 2.150 1.00 94.19 75 LEU A C 1
ATOM 591 O O . LEU A 1 75 ? -2.405 -7.130 3.312 1.00 94.19 75 LEU A O 1
ATOM 595 N N . LEU A 1 76 ? -0.750 -6.808 1.816 1.00 89.06 76 LEU A N 1
ATOM 596 C CA . LEU A 1 76 ? 0.354 -6.905 2.777 1.00 89.06 76 LEU A CA 1
ATOM 597 C C . LEU A 1 76 ? 0.189 -5.911 3.932 1.00 89.06 76 LEU A C 1
ATOM 599 O O . LEU A 1 76 ? 0.285 -6.282 5.103 1.00 89.06 76 LEU A O 1
ATOM 603 N N . SER A 1 77 ? -0.129 -4.652 3.615 1.00 91.56 77 SER A N 1
ATOM 604 C CA . SER A 1 77 ? -0.339 -3.634 4.650 1.00 91.56 77 SER A CA 1
ATOM 605 C C . SER A 1 77 ? -1.540 -3.937 5.553 1.00 91.56 77 SER A C 1
ATOM 607 O O . SER A 1 77 ? -1.492 -3.644 6.745 1.00 91.56 77 SER A O 1
ATOM 609 N N . THR A 1 78 ? -2.599 -4.553 5.019 1.00 95.31 78 THR A N 1
ATOM 610 C CA . THR A 1 78 ? -3.795 -4.933 5.786 1.00 95.31 78 THR A CA 1
ATOM 611 C C . THR A 1 78 ? -3.488 -6.068 6.755 1.00 95.31 78 THR A C 1
ATOM 613 O O . THR A 1 78 ? -3.867 -5.983 7.923 1.00 95.31 78 THR A O 1
ATOM 616 N N . CYS A 1 79 ? -2.731 -7.078 6.320 1.00 95.06 79 CYS A N 1
ATOM 617 C CA . CYS A 1 79 ? -2.267 -8.155 7.195 1.00 95.06 79 CYS A CA 1
ATOM 618 C C . CYS A 1 79 ? -1.364 -7.634 8.324 1.00 95.06 79 CYS A C 1
ATOM 620 O O . CYS A 1 79 ? -1.516 -8.041 9.476 1.00 95.06 79 CYS A O 1
ATOM 622 N N . ALA A 1 80 ? -0.482 -6.674 8.028 1.00 89.62 80 ALA A N 1
ATOM 623 C CA . ALA A 1 80 ? 0.349 -6.028 9.044 1.00 89.62 80 ALA A CA 1
ATOM 624 C C . ALA A 1 80 ? -0.487 -5.248 10.077 1.00 89.62 80 ALA A C 1
ATOM 626 O O . ALA A 1 80 ? -0.207 -5.311 11.274 1.00 89.62 80 ALA A O 1
ATOM 627 N N . ILE A 1 81 ? -1.543 -4.540 9.648 1.00 94.38 81 ILE A N 1
ATOM 628 C CA . ILE A 1 81 ? -2.479 -3.890 10.582 1.00 94.38 81 ILE A CA 1
ATOM 629 C C . ILE A 1 81 ? -3.175 -4.949 11.454 1.00 94.38 81 ILE A C 1
ATOM 631 O O . ILE A 1 81 ? -3.260 -4.779 12.670 1.00 94.38 81 ILE A O 1
ATOM 635 N N . GLN A 1 82 ? -3.610 -6.071 10.873 1.00 95.25 82 GLN A N 1
ATOM 636 C CA . GLN A 1 82 ? -4.248 -7.153 11.629 1.00 95.25 82 GLN A CA 1
ATOM 637 C C . GLN A 1 82 ? -3.340 -7.718 12.725 1.00 95.25 82 GLN A C 1
ATOM 639 O O . GLN A 1 82 ? -3.789 -7.941 13.849 1.00 95.25 82 GLN A O 1
ATOM 644 N N . GLN A 1 83 ? -2.055 -7.908 12.421 1.00 93.00 83 GLN A N 1
ATOM 645 C CA . GLN A 1 83 ? -1.053 -8.343 13.393 1.00 93.00 83 GLN A CA 1
ATOM 646 C C . GLN A 1 83 ? -0.906 -7.340 14.548 1.00 93.00 83 GLN A C 1
ATOM 648 O O . GLN A 1 83 ? -0.833 -7.747 15.708 1.00 93.00 83 GLN A O 1
ATOM 653 N N . ARG A 1 84 ? -0.925 -6.028 14.274 1.00 93.00 84 ARG A N 1
ATOM 654 C CA . ARG A 1 84 ? -0.894 -5.008 15.338 1.00 93.00 84 ARG A CA 1
ATOM 655 C C . ARG A 1 84 ? -2.157 -5.012 16.193 1.00 93.00 84 ARG A C 1
ATOM 657 O O . ARG A 1 84 ? -2.060 -4.874 17.411 1.00 93.00 84 ARG A O 1
ATOM 664 N N . ILE A 1 85 ? -3.325 -5.237 15.592 1.00 95.06 85 ILE A N 1
ATOM 665 C CA . ILE A 1 85 ? -4.579 -5.426 16.335 1.00 95.06 85 ILE A CA 1
ATOM 666 C C . ILE A 1 85 ? -4.501 -6.679 17.216 1.00 95.06 85 ILE A C 1
ATOM 668 O O . ILE A 1 85 ? -4.925 -6.634 18.371 1.00 95.06 85 ILE A O 1
ATOM 672 N N . ALA A 1 86 ? -3.895 -7.767 16.728 1.00 91.56 86 ALA A N 1
ATOM 673 C CA . ALA A 1 86 ? -3.633 -8.961 17.531 1.00 91.56 86 ALA A CA 1
ATOM 674 C C . ALA A 1 86 ? -2.736 -8.638 18.739 1.00 91.56 86 ALA A C 1
ATOM 676 O O . ALA A 1 86 ? -3.050 -9.012 19.869 1.00 91.56 86 ALA A O 1
ATOM 677 N N . ALA A 1 87 ? -1.658 -7.878 18.521 1.00 89.44 87 ALA A N 1
ATOM 678 C CA . ALA A 1 87 ? -0.756 -7.428 19.580 1.00 89.44 87 ALA A CA 1
ATOM 679 C C . ALA A 1 87 ? -1.461 -6.534 20.613 1.00 89.44 87 ALA A C 1
ATOM 681 O O . ALA A 1 87 ? -1.267 -6.714 21.816 1.00 89.44 87 ALA A O 1
ATOM 682 N N . LEU A 1 88 ? -2.324 -5.614 20.165 1.00 91.31 88 LEU A N 1
ATOM 683 C CA . LEU A 1 88 ? -3.188 -4.821 21.045 1.00 91.31 88 LEU A CA 1
ATOM 684 C C . LEU A 1 88 ? -4.128 -5.713 21.855 1.00 91.31 88 LEU A C 1
ATOM 686 O O . LEU A 1 88 ? -4.291 -5.497 23.052 1.00 91.31 88 LEU A O 1
ATOM 690 N N . GLY A 1 89 ? -4.710 -6.737 21.234 1.00 91.62 89 GLY A N 1
ATOM 691 C CA . GLY A 1 89 ? -5.601 -7.660 21.922 1.00 91.62 89 GLY A CA 1
ATOM 692 C C . GLY A 1 89 ? -4.916 -8.513 22.976 1.00 91.62 89 GLY A C 1
ATOM 693 O O . GLY A 1 89 ? -5.474 -8.695 24.054 1.00 91.62 89 GLY A O 1
ATOM 694 N N . VAL A 1 90 ? -3.699 -8.984 22.710 1.00 86.88 90 VAL A N 1
ATOM 695 C CA . VAL A 1 90 ? -2.930 -9.764 23.688 1.00 86.88 90 VAL A CA 1
ATOM 696 C C . VAL A 1 90 ? -2.446 -8.891 24.844 1.00 86.88 90 VAL A C 1
ATOM 698 O O . VAL A 1 90 ? -2.554 -9.299 25.997 1.00 86.88 90 VAL A O 1
ATOM 701 N N . ARG A 1 91 ? -1.943 -7.683 24.562 1.00 88.75 91 ARG A N 1
ATOM 702 C CA . ARG A 1 91 ? -1.399 -6.791 25.597 1.00 88.75 91 ARG A CA 1
ATOM 703 C C . ARG A 1 91 ? -2.487 -6.098 26.417 1.00 88.75 91 ARG A C 1
ATOM 705 O O . ARG A 1 91 ? -2.365 -5.995 27.632 1.00 88.75 91 ARG A O 1
ATOM 712 N N . ASP A 1 92 ? -3.522 -5.590 25.751 1.00 91.75 92 ASP A N 1
ATOM 713 C CA . ASP A 1 92 ? -4.471 -4.631 26.324 1.00 91.75 92 ASP A CA 1
ATOM 714 C C . ASP A 1 92 ? -5.941 -5.070 26.197 1.00 91.75 92 ASP A C 1
ATOM 716 O O . ASP A 1 92 ? -6.819 -4.338 26.646 1.00 91.75 92 ASP A O 1
ATOM 720 N N . GLY A 1 93 ? -6.248 -6.234 25.607 1.00 89.88 93 GLY A N 1
ATOM 721 C CA . GLY A 1 93 ? -7.617 -6.613 25.220 1.00 89.88 93 GLY A CA 1
ATOM 722 C C . GLY A 1 93 ? -8.643 -6.531 26.353 1.00 89.88 93 GLY A C 1
ATOM 723 O O . GLY A 1 93 ? -9.708 -5.942 26.174 1.00 89.88 93 GLY A O 1
ATOM 724 N N . VAL A 1 94 ? -8.294 -7.026 27.547 1.00 88.44 94 VAL A N 1
ATOM 725 C CA . VAL A 1 94 ? -9.156 -6.944 28.743 1.00 88.44 94 VAL A CA 1
ATOM 726 C C . VAL A 1 94 ? -9.405 -5.489 29.154 1.00 88.44 94 VAL A C 1
ATOM 728 O O . VAL A 1 94 ? -10.536 -5.111 29.461 1.00 88.44 94 VAL A O 1
ATOM 731 N N . GLN A 1 95 ? -8.367 -4.645 29.129 1.00 90.75 95 GLN A N 1
ATOM 732 C CA . GLN A 1 95 ? -8.496 -3.229 29.481 1.00 90.75 95 GLN A CA 1
ATOM 733 C C . GLN A 1 95 ? -9.316 -2.462 28.444 1.00 90.75 95 GLN A C 1
ATOM 735 O O . GLN A 1 95 ? -10.131 -1.624 28.822 1.00 90.75 95 GLN A O 1
ATOM 740 N N . ILE A 1 96 ? -9.119 -2.751 27.155 1.00 95.44 96 ILE A N 1
ATOM 741 C CA . ILE A 1 96 ? -9.883 -2.162 26.052 1.00 95.44 96 ILE A CA 1
ATOM 742 C C . ILE A 1 96 ? -11.366 -2.500 26.212 1.00 95.44 96 ILE A C 1
ATOM 744 O O . ILE A 1 96 ? -12.194 -1.589 26.231 1.00 95.44 96 ILE A O 1
ATOM 748 N N . GLU A 1 97 ? -11.706 -3.782 26.382 1.00 94.62 97 GLU A N 1
ATOM 749 C CA . GLU A 1 97 ? -13.095 -4.219 26.535 1.00 94.62 97 GLU A CA 1
ATOM 750 C C . GLU A 1 97 ? -13.750 -3.586 27.767 1.00 94.62 97 GLU A C 1
ATOM 752 O O . GLU A 1 97 ? -14.834 -3.006 27.663 1.00 94.62 97 GLU A O 1
ATOM 757 N N . MET A 1 98 ? -13.071 -3.621 28.916 1.00 95.19 98 MET A N 1
ATOM 758 C CA . MET A 1 98 ? -13.568 -3.016 30.149 1.00 95.19 98 MET A CA 1
ATOM 759 C C . MET A 1 98 ? -13.793 -1.505 29.987 1.00 95.19 98 MET A C 1
ATOM 761 O O . MET A 1 98 ? -14.888 -1.015 30.263 1.00 95.19 98 MET A O 1
ATOM 765 N N . ARG A 1 99 ? -12.792 -0.755 29.502 1.00 97.62 99 ARG A N 1
ATOM 766 C CA . ARG A 1 99 ? -12.897 0.703 29.316 1.00 97.62 99 ARG A CA 1
ATOM 767 C C . ARG A 1 99 ? -13.999 1.070 28.327 1.00 97.62 99 ARG A C 1
ATOM 769 O O . ARG A 1 99 ? -14.726 2.029 28.567 1.00 97.62 99 ARG A O 1
ATOM 776 N N . TRP A 1 100 ? -14.156 0.311 27.244 1.00 97.81 100 TRP A N 1
ATOM 777 C CA . TRP A 1 100 ? -15.179 0.580 26.235 1.00 97.81 100 TRP A CA 1
ATOM 778 C C . TRP A 1 100 ? -16.602 0.326 26.747 1.00 97.81 100 TRP A C 1
ATOM 780 O O . TRP A 1 100 ? -17.508 1.127 26.493 1.00 97.81 100 TRP A O 1
ATOM 790 N N . ARG A 1 101 ? -16.801 -0.757 27.512 1.00 97.31 101 ARG A N 1
ATOM 791 C CA . ARG A 1 101 ? -18.087 -1.067 28.158 1.00 97.31 101 ARG A CA 1
ATOM 792 C C . ARG A 1 101 ? -18.465 -0.028 29.211 1.00 97.31 101 ARG A C 1
ATOM 794 O O . ARG A 1 101 ? -19.626 0.364 29.269 1.00 97.31 101 ARG A O 1
ATOM 801 N N . MET A 1 102 ? -17.491 0.432 29.996 1.00 97.25 102 MET A N 1
ATOM 802 C CA . MET A 1 102 ? -17.700 1.424 31.057 1.00 97.25 102 MET A CA 1
ATOM 803 C C . MET A 1 102 ? -17.819 2.864 30.539 1.00 97.25 102 MET A C 1
ATOM 805 O O . MET A 1 102 ? -18.314 3.734 31.253 1.00 97.25 102 MET A O 1
ATOM 809 N N . ALA A 1 103 ? -17.371 3.142 29.313 1.00 97.94 103 ALA A N 1
ATOM 810 C CA . ALA A 1 103 ? -17.501 4.461 28.708 1.00 97.94 103 ALA A CA 1
ATOM 811 C C . ALA A 1 103 ? -18.979 4.856 28.539 1.00 97.94 103 ALA A C 1
ATOM 813 O O . ALA A 1 103 ? -19.835 4.037 28.206 1.00 97.94 103 ALA A O 1
ATOM 814 N N . THR A 1 104 ? -19.295 6.138 28.712 1.00 97.75 104 THR A N 1
ATOM 815 C CA . THR A 1 104 ? -20.625 6.661 28.369 1.00 97.75 104 THR A CA 1
ATOM 816 C C . THR A 1 104 ? -20.799 6.705 26.843 1.00 97.75 104 THR A C 1
ATOM 818 O O . THR A 1 104 ? -19.800 6.718 26.112 1.00 97.75 104 THR A O 1
ATOM 821 N N . PRO A 1 105 ? -22.038 6.782 26.316 1.00 98.00 105 PRO A N 1
ATOM 822 C CA . PRO A 1 105 ? -22.261 6.985 24.884 1.00 98.00 105 PRO A CA 1
ATOM 823 C C . PRO A 1 105 ? -21.506 8.198 24.317 1.00 98.00 105 PRO A C 1
ATOM 825 O O . PRO A 1 105 ? -20.959 8.114 23.222 1.00 98.00 105 PRO A O 1
ATOM 828 N N . ALA A 1 106 ? -21.406 9.295 25.077 1.00 98.06 106 ALA A N 1
ATOM 829 C CA . ALA A 1 106 ? -20.658 10.488 24.676 1.00 98.06 106 ALA A CA 1
ATOM 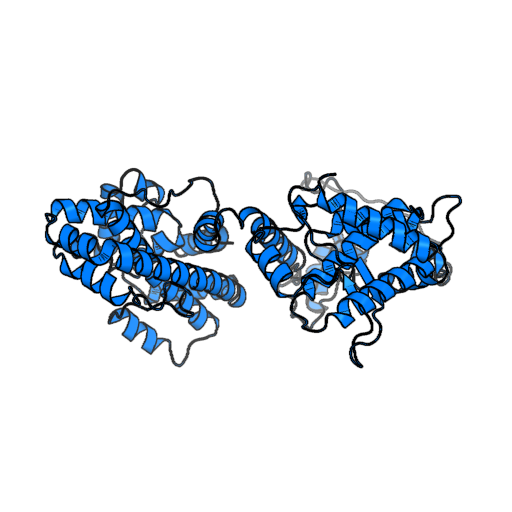830 C C . ALA A 1 106 ? -19.145 10.220 24.568 1.00 98.06 106 ALA A C 1
ATOM 832 O O . ALA A 1 106 ? -18.519 10.593 23.574 1.00 98.06 106 ALA A O 1
ATOM 833 N N . THR A 1 107 ? -18.561 9.512 25.540 1.00 98.25 107 THR A N 1
ATOM 834 C CA . THR A 1 107 ? -17.144 9.118 25.500 1.00 98.25 107 THR A CA 1
ATOM 835 C C . THR A 1 107 ? -16.860 8.161 24.341 1.00 98.25 107 THR A C 1
ATOM 837 O O . THR A 1 107 ? -15.889 8.359 23.610 1.00 98.25 107 THR A O 1
ATOM 840 N N . ARG A 1 108 ? -17.729 7.166 24.105 1.00 98.50 108 ARG A N 1
ATOM 841 C CA . ARG A 1 108 ? -17.613 6.279 22.935 1.00 98.50 108 ARG A CA 1
ATOM 842 C C . ARG A 1 108 ? -17.693 7.058 21.630 1.00 98.50 108 ARG A C 1
ATOM 844 O O . ARG A 1 108 ? -16.869 6.837 20.749 1.00 98.50 108 ARG A O 1
ATOM 851 N N . ARG A 1 109 ? -18.632 8.005 21.525 1.00 98.25 109 ARG A N 1
ATOM 852 C CA . ARG A 1 109 ? -18.796 8.859 20.343 1.00 98.25 109 ARG A CA 1
ATOM 853 C C . ARG A 1 109 ? -17.521 9.642 20.049 1.00 98.25 109 ARG A C 1
ATOM 855 O O . ARG A 1 109 ? -17.091 9.666 18.903 1.00 98.25 109 ARG A O 1
ATOM 862 N N . LYS A 1 110 ? -16.898 10.235 21.072 1.00 98.19 110 LYS A N 1
ATOM 863 C CA . LYS A 1 110 ? -15.621 10.949 20.933 1.00 98.19 110 LYS A CA 1
ATOM 864 C C . LYS A 1 110 ? -14.533 10.050 20.337 1.00 98.19 110 LYS A C 1
ATOM 866 O O . LYS A 1 110 ? -13.923 10.417 19.339 1.00 98.19 110 LYS A O 1
ATOM 871 N N . HIS A 1 111 ? -14.297 8.873 20.918 1.00 98.38 111 HIS A N 1
ATOM 872 C CA . HIS A 1 111 ? -13.250 7.965 20.434 1.00 98.38 111 HIS A CA 1
ATOM 873 C C . HIS A 1 111 ? -13.568 7.369 19.054 1.00 98.38 111 HIS A C 1
ATOM 875 O O . HIS A 1 111 ? -12.671 7.280 18.220 1.00 98.38 111 HIS A O 1
ATOM 881 N N . ALA A 1 112 ? -14.831 7.019 18.787 1.00 98.50 112 ALA A N 1
ATOM 882 C CA . ALA A 1 112 ? -15.287 6.552 17.477 1.00 98.50 112 ALA A CA 1
ATOM 883 C C . ALA A 1 112 ? -15.045 7.605 16.390 1.00 98.50 112 ALA A C 1
ATOM 885 O O . ALA A 1 112 ? -14.499 7.287 15.335 1.00 98.50 112 ALA A O 1
ATOM 886 N N . LEU A 1 113 ? -15.376 8.866 16.678 1.00 98.25 113 LEU A N 1
ATOM 887 C CA . LEU A 1 113 ? -15.138 9.973 15.763 1.00 98.25 113 LEU A CA 1
ATOM 888 C C . LEU A 1 113 ? -13.641 10.176 15.496 1.00 98.25 113 LEU A C 1
ATOM 890 O O . LEU A 1 113 ? -13.249 10.291 14.340 1.00 98.25 113 LEU A O 1
ATOM 894 N N . ILE A 1 114 ? -12.803 10.148 16.539 1.00 97.25 114 ILE A N 1
ATOM 895 C CA . ILE A 1 114 ? -11.340 10.220 16.398 1.00 97.25 114 ILE A CA 1
ATOM 896 C C . ILE A 1 114 ? -10.823 9.094 15.496 1.00 97.25 114 ILE A C 1
ATOM 898 O O . ILE A 1 114 ? -9.991 9.345 14.625 1.00 97.25 114 ILE A O 1
ATOM 902 N N . GLY A 1 115 ? -11.312 7.865 15.681 1.00 97.12 115 GLY A N 1
ATOM 903 C CA . GLY A 1 115 ? -10.908 6.714 14.877 1.00 97.12 115 GLY A CA 1
ATOM 904 C C . GLY A 1 115 ? -11.295 6.842 13.405 1.00 97.12 115 GLY A C 1
ATOM 905 O O . GLY A 1 115 ? -10.445 6.658 12.534 1.00 97.12 115 GLY A O 1
ATOM 906 N N . LEU A 1 116 ? -12.548 7.220 13.130 1.00 97.81 116 LEU A N 1
ATOM 907 C CA . LEU A 1 116 ? -13.050 7.473 11.774 1.00 97.81 116 LEU A CA 1
ATOM 908 C C . LEU A 1 116 ? -12.258 8.579 11.075 1.00 97.81 116 LEU A C 1
ATOM 910 O O . LEU A 1 116 ? -11.762 8.375 9.966 1.00 97.81 116 LEU A O 1
ATOM 914 N N . ALA A 1 117 ? -12.112 9.724 11.741 1.00 96.56 117 ALA A N 1
ATOM 915 C CA . ALA A 1 117 ? -11.380 10.879 11.243 1.00 96.56 117 ALA A CA 1
ATOM 916 C C . ALA A 1 117 ? -9.923 10.535 10.922 1.00 96.56 117 ALA A C 1
ATOM 918 O O . ALA A 1 117 ? -9.439 10.798 9.820 1.00 96.56 117 ALA A O 1
ATOM 919 N N . SER A 1 118 ? -9.240 9.891 11.870 1.00 95.25 118 SER A N 1
ATOM 920 C CA . SER A 1 118 ? -7.827 9.535 11.738 1.00 95.25 118 SER A CA 1
ATOM 921 C C . SER A 1 118 ? -7.609 8.575 10.574 1.00 95.25 118 SER A C 1
ATOM 923 O O . SER A 1 118 ? -6.803 8.864 9.693 1.00 95.25 118 SER A O 1
ATOM 925 N N . ALA A 1 119 ? -8.380 7.486 10.500 1.00 95.50 119 ALA A N 1
ATOM 926 C CA . ALA A 1 119 ? -8.236 6.497 9.436 1.00 95.50 119 ALA A CA 1
ATOM 927 C C . ALA A 1 119 ? -8.584 7.058 8.045 1.00 95.50 119 ALA A C 1
ATOM 929 O O . ALA A 1 119 ? -7.859 6.808 7.081 1.00 95.50 119 ALA A O 1
ATOM 930 N N . CYS A 1 120 ? -9.655 7.851 7.932 1.00 95.44 120 CYS A N 1
ATOM 931 C CA . CYS A 1 120 ? -10.060 8.448 6.657 1.00 95.44 120 CYS A CA 1
ATOM 932 C C . CYS A 1 120 ? -9.110 9.562 6.195 1.00 95.44 120 CYS A C 1
ATOM 934 O O . CYS A 1 120 ? -9.018 9.823 5.000 1.00 95.44 120 CYS A O 1
ATOM 936 N N . SER A 1 121 ? -8.387 10.214 7.109 1.00 93.19 121 SER A N 1
ATOM 937 C CA . SER A 1 121 ? -7.440 11.277 6.753 1.00 93.19 121 SER A CA 1
ATOM 938 C C . SER A 1 121 ? -6.152 10.772 6.091 1.00 93.19 121 SER A C 1
ATOM 940 O O . SER A 1 121 ? -5.503 11.524 5.361 1.00 93.19 121 SER A O 1
ATOM 942 N N . LEU A 1 122 ? -5.806 9.492 6.283 1.00 88.75 122 LEU A N 1
ATOM 943 C CA . LEU A 1 122 ? -4.553 8.904 5.798 1.00 88.75 122 LEU A CA 1
ATOM 944 C C . LEU A 1 122 ? -4.420 9.000 4.272 1.00 88.75 122 LEU A C 1
ATOM 946 O O . LEU A 1 122 ? -3.385 9.413 3.757 1.00 88.75 122 LEU A O 1
ATOM 950 N N . THR A 1 123 ? -5.473 8.643 3.532 1.00 87.88 123 THR A N 1
ATOM 951 C CA . THR A 1 123 ? -5.456 8.602 2.061 1.00 87.88 123 THR A CA 1
ATOM 952 C C . THR A 1 123 ? -6.825 8.876 1.449 1.00 87.88 123 THR A C 1
ATOM 954 O O . THR A 1 123 ? -7.856 8.648 2.078 1.00 87.88 123 THR A O 1
ATOM 957 N N . HIS A 1 124 ? -6.846 9.304 0.184 1.00 88.06 124 HIS A N 1
ATOM 958 C CA . HIS A 1 124 ? -8.085 9.481 -0.581 1.00 88.06 124 HIS A CA 1
ATOM 959 C C . HIS A 1 124 ? -8.850 8.163 -0.777 1.00 88.06 124 HIS A C 1
ATOM 961 O O . HIS A 1 124 ? -10.069 8.128 -0.650 1.00 88.06 124 HIS A O 1
ATOM 967 N N . ASN A 1 125 ? -8.153 7.055 -1.041 1.00 88.88 125 ASN A N 1
ATOM 968 C CA . ASN A 1 125 ? -8.780 5.741 -1.186 1.00 88.88 125 ASN A CA 1
ATOM 969 C C . ASN A 1 125 ? -9.406 5.250 0.123 1.00 88.88 125 ASN A C 1
ATOM 971 O O . ASN A 1 125 ? -10.492 4.686 0.062 1.00 88.88 125 ASN A O 1
ATOM 975 N N . LEU A 1 126 ? -8.789 5.485 1.288 1.00 92.75 126 LEU A N 1
ATOM 976 C CA . LEU A 1 126 ? -9.413 5.154 2.576 1.00 92.75 126 LEU A CA 1
ATOM 977 C C . LEU A 1 126 ? -10.586 6.082 2.904 1.00 92.75 126 LEU A C 1
ATOM 979 O O . LEU A 1 126 ? -11.604 5.608 3.400 1.00 92.75 126 LEU A O 1
ATOM 983 N N . HIS A 1 127 ? -10.481 7.373 2.577 1.00 93.38 127 HIS A N 1
ATOM 984 C CA . HIS A 1 127 ? -11.593 8.313 2.706 1.00 93.38 127 HIS A CA 1
ATOM 985 C C . HIS A 1 127 ? -12.819 7.856 1.896 1.00 93.38 127 HIS A C 1
ATOM 987 O O . HIS A 1 127 ? -13.920 7.742 2.436 1.00 93.38 127 HIS A O 1
ATOM 993 N N . ASN A 1 128 ? -12.614 7.507 0.624 1.00 91.19 128 ASN A N 1
ATOM 994 C CA . ASN A 1 128 ? -13.677 7.025 -0.259 1.00 91.19 128 ASN A CA 1
ATOM 995 C C . ASN A 1 128 ? -14.167 5.629 0.145 1.00 91.19 128 ASN A C 1
ATOM 997 O O . ASN A 1 128 ? -15.357 5.339 0.037 1.00 91.19 128 ASN A O 1
ATOM 1001 N N . ALA A 1 129 ? -13.281 4.778 0.674 1.00 93.75 129 ALA A N 1
ATOM 1002 C CA . ALA A 1 129 ? -13.647 3.445 1.139 1.00 93.75 129 ALA A CA 1
ATOM 1003 C C . ALA A 1 129 ? -14.652 3.456 2.294 1.00 93.75 129 ALA A C 1
ATOM 1005 O O . ALA A 1 129 ? -15.300 2.441 2.528 1.00 93.75 129 ALA A O 1
ATOM 1006 N N . ARG A 1 130 ? -14.863 4.589 2.977 1.00 95.25 130 ARG A N 1
ATOM 1007 C CA . ARG A 1 130 ? -15.919 4.700 3.991 1.00 95.25 130 ARG A CA 1
ATOM 1008 C C . ARG A 1 130 ? -17.308 4.403 3.415 1.00 95.25 130 ARG A C 1
ATOM 1010 O O . ARG A 1 130 ? -18.125 3.813 4.116 1.00 95.25 130 ARG A O 1
ATOM 1017 N N . ALA A 1 131 ? -17.555 4.717 2.138 1.00 92.44 131 ALA A N 1
ATOM 1018 C CA . ALA A 1 131 ? -18.802 4.373 1.442 1.00 92.44 131 ALA A CA 1
ATOM 1019 C C . ALA A 1 131 ? -19.074 2.856 1.413 1.00 92.44 131 ALA A C 1
ATOM 1021 O O . ALA A 1 131 ? -20.222 2.425 1.409 1.00 92.44 131 ALA A O 1
ATOM 1022 N N . TYR A 1 132 ? -18.019 2.041 1.462 1.00 92.00 132 TYR A N 1
ATOM 1023 C CA . TYR A 1 132 ? -18.083 0.578 1.455 1.00 92.00 132 TYR A CA 1
ATOM 1024 C C . TYR A 1 132 ? -18.323 -0.028 2.838 1.00 92.00 132 TYR A C 1
ATOM 1026 O O . TYR A 1 132 ? -18.612 -1.219 2.939 1.00 92.00 132 TYR A O 1
ATOM 1034 N N . CYS A 1 133 ? -18.185 0.773 3.893 1.00 95.44 133 CYS A N 1
ATOM 1035 C CA . CYS A 1 133 ? -18.185 0.316 5.278 1.00 95.44 133 CYS A CA 1
ATOM 1036 C C . CYS A 1 133 ? -19.376 0.860 6.074 1.00 95.44 133 CYS A C 1
ATOM 1038 O O . CYS A 1 133 ? -19.296 0.977 7.292 1.00 95.44 133 CYS A O 1
ATOM 1040 N N . ALA A 1 134 ? -20.458 1.287 5.420 1.00 92.44 134 ALA A N 1
ATOM 1041 C CA . ALA A 1 134 ? -21.545 1.982 6.108 1.00 92.44 134 ALA A CA 1
ATOM 1042 C C . ALA A 1 134 ? -22.300 1.103 7.123 1.00 92.44 134 ALA A C 1
ATOM 1044 O O . ALA A 1 134 ? -22.867 1.613 8.089 1.00 92.44 134 ALA A O 1
ATOM 1045 N N . ALA A 1 135 ? -22.294 -0.218 6.952 1.00 93.69 135 ALA A N 1
ATOM 1046 C CA . ALA A 1 135 ? -22.879 -1.112 7.944 1.00 93.69 135 ALA A CA 1
ATOM 1047 C C . ALA A 1 135 ? -22.029 -1.156 9.228 1.00 93.69 135 ALA A C 1
ATOM 1049 O O . ALA A 1 135 ? -22.573 -1.126 10.331 1.00 93.69 135 ALA A O 1
ATOM 1050 N N . GLU A 1 136 ? -20.699 -1.157 9.093 1.00 96.62 136 GLU A N 1
ATOM 1051 C CA . GLU A 1 136 ? -19.759 -1.342 10.204 1.00 96.62 136 GLU A CA 1
ATOM 1052 C C . GLU A 1 136 ? -19.305 -0.022 10.844 1.00 96.62 136 GLU A C 1
ATOM 1054 O O . GLU A 1 136 ? -19.105 0.046 12.055 1.00 96.62 136 GLU A O 1
ATOM 1059 N N . LEU A 1 137 ? -19.108 1.024 10.037 1.00 96.75 137 LEU A N 1
ATOM 1060 C CA . LEU A 1 137 ? -18.344 2.232 10.375 1.00 96.75 137 LEU A CA 1
ATOM 1061 C C . LEU A 1 137 ? -19.170 3.525 10.308 1.00 96.75 137 LEU A C 1
ATOM 1063 O O . LEU A 1 137 ? -18.644 4.592 9.987 1.00 96.75 137 LEU A O 1
ATOM 1067 N N . ARG A 1 138 ? -20.461 3.465 10.640 1.00 97.25 138 ARG A N 1
ATOM 1068 C CA . ARG A 1 138 ? -21.241 4.679 10.927 1.00 97.25 138 ARG A CA 1
ATOM 1069 C C . ARG A 1 138 ? -21.044 5.104 12.367 1.00 97.25 138 ARG A C 1
ATOM 1071 O O . ARG A 1 138 ? -21.105 4.275 13.279 1.00 97.25 138 ARG A O 1
ATOM 1078 N N . LEU A 1 139 ? -20.872 6.407 12.586 1.00 97.69 139 LEU A N 1
ATOM 1079 C CA . LEU A 1 139 ? -20.631 6.939 13.925 1.00 97.69 139 LEU A CA 1
ATOM 1080 C C . LEU A 1 139 ? -21.752 6.528 14.886 1.00 97.69 139 LEU A C 1
ATOM 1082 O O . LEU A 1 139 ? -21.471 6.037 15.981 1.00 97.69 139 LEU A O 1
ATOM 1086 N N . GLN A 1 140 ? -23.006 6.634 14.434 1.00 96.81 140 GLN A N 1
ATOM 1087 C CA . GLN A 1 140 ? -24.183 6.218 15.198 1.00 96.81 140 GLN A CA 1
ATOM 1088 C C . GLN A 1 140 ? -24.125 4.751 15.659 1.00 96.81 140 GLN A C 1
ATOM 1090 O O . GLN A 1 140 ? -24.470 4.465 16.802 1.00 96.81 140 GLN A O 1
ATOM 1095 N N . HIS A 1 141 ? -23.629 3.824 14.832 1.00 96.00 141 HIS A N 1
ATOM 1096 C CA . HIS A 1 141 ? -23.565 2.402 15.192 1.00 96.00 141 HIS A CA 1
ATOM 1097 C C . HIS A 1 141 ? -22.470 2.141 16.228 1.00 96.00 141 HIS A C 1
ATOM 1099 O O . HIS A 1 141 ? -22.678 1.397 17.186 1.00 96.00 141 HIS A O 1
ATOM 1105 N N . LEU A 1 142 ? -21.315 2.793 16.068 1.00 97.56 142 LEU A N 1
ATOM 1106 C CA . LEU A 1 142 ? -20.149 2.562 16.916 1.00 97.56 142 LEU A CA 1
ATOM 1107 C C . LEU A 1 142 ? -20.362 3.025 18.365 1.00 97.56 142 LEU A C 1
ATOM 1109 O O . LEU A 1 142 ? -19.833 2.399 19.280 1.00 97.56 142 LEU A O 1
ATOM 1113 N N . HIS A 1 143 ? -21.107 4.111 18.606 1.00 97.12 143 HIS A N 1
ATOM 1114 C CA . HIS A 1 143 ? -21.214 4.681 19.957 1.00 97.12 143 HIS A CA 1
ATOM 1115 C C . HIS A 1 143 ? -22.475 4.287 20.737 1.00 97.12 143 HIS A C 1
ATOM 1117 O O . HIS A 1 143 ? -22.464 4.364 21.973 1.00 97.12 143 HIS A O 1
ATOM 1123 N N . GLN A 1 144 ? -23.562 3.912 20.053 1.00 95.62 144 GLN A N 1
ATOM 1124 C CA . GLN A 1 144 ? -24.849 3.621 20.695 1.00 95.62 144 GLN A CA 1
ATOM 1125 C C . GLN A 1 144 ? -24.744 2.408 21.620 1.00 95.62 144 GLN A C 1
ATOM 1127 O O . GLN A 1 144 ? -25.086 2.499 22.800 1.00 95.62 144 GLN A O 1
ATOM 1132 N N . THR A 1 1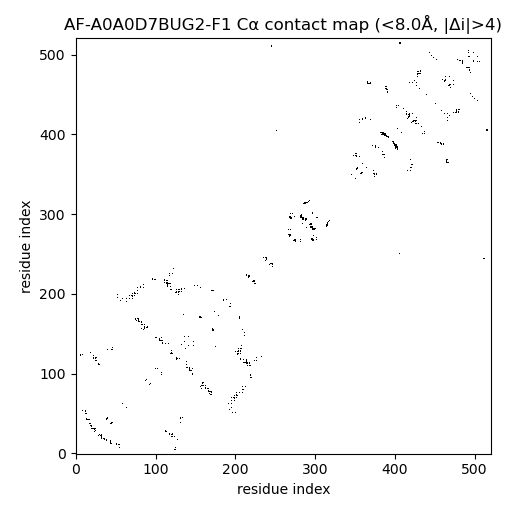45 ? -24.175 1.311 21.121 1.00 95.44 145 THR A N 1
ATOM 1133 C CA . THR A 1 145 ? -23.946 0.084 21.886 1.00 95.44 145 THR A CA 1
ATOM 1134 C C . THR A 1 145 ? -22.454 -0.235 21.955 1.00 95.44 145 THR A C 1
ATOM 1136 O O . THR A 1 145 ? -21.753 -0.127 20.949 1.00 95.44 145 THR A O 1
ATOM 1139 N N . PRO A 1 146 ? -21.925 -0.651 23.120 1.00 94.81 146 PRO A N 1
ATOM 1140 C CA . PRO A 1 146 ? -20.532 -1.066 23.206 1.00 94.81 146 PRO A CA 1
ATOM 1141 C C . PRO A 1 146 ? -20.249 -2.349 22.406 1.00 94.81 146 PRO A C 1
ATOM 1143 O O . PRO A 1 146 ? -19.091 -2.603 22.091 1.00 94.81 146 PRO A O 1
ATOM 1146 N N . LEU A 1 147 ? -21.274 -3.150 22.080 1.00 96.94 147 LEU A N 1
ATOM 1147 C CA . LEU A 1 147 ? -21.098 -4.463 21.455 1.00 96.94 147 LEU A CA 1
ATOM 1148 C C . LEU A 1 147 ? -20.593 -4.377 20.014 1.00 96.94 147 LEU A C 1
ATOM 1150 O O . LEU A 1 147 ? -19.702 -5.135 19.667 1.00 96.94 147 LEU A O 1
ATOM 1154 N N . VAL A 1 148 ? -21.057 -3.408 19.219 1.00 96.06 148 VAL A N 1
ATOM 1155 C CA . VAL A 1 148 ? -20.701 -3.308 17.788 1.00 96.06 148 VAL A CA 1
ATOM 1156 C C . VAL A 1 148 ? -19.184 -3.255 17.582 1.00 96.06 148 VAL A C 1
ATOM 1158 O O . VAL A 1 148 ? -18.633 -4.053 16.828 1.00 96.06 148 VAL A O 1
ATOM 1161 N N . LEU A 1 149 ? -18.479 -2.367 18.293 1.00 97.56 149 LEU A N 1
ATOM 1162 C CA . LEU A 1 149 ? -17.019 -2.278 18.177 1.00 97.56 149 LEU A CA 1
ATOM 1163 C C . LEU A 1 149 ? -16.313 -3.530 18.722 1.00 97.56 149 LEU A C 1
ATOM 1165 O O . LEU A 1 149 ? -15.297 -3.951 18.173 1.00 97.56 149 LEU A O 1
ATOM 1169 N N . LEU A 1 150 ? -16.822 -4.115 19.810 1.00 97.25 150 LEU A N 1
ATOM 1170 C CA . LEU A 1 150 ? -16.207 -5.292 20.427 1.00 97.25 150 LEU A CA 1
ATOM 1171 C C . LEU A 1 150 ? -16.382 -6.544 19.569 1.00 97.25 150 LEU A C 1
ATOM 1173 O O . LEU A 1 150 ? -15.462 -7.353 19.498 1.00 97.25 150 LEU A O 1
ATOM 1177 N N . ASP A 1 151 ? -17.518 -6.688 18.897 1.00 96.50 151 ASP A N 1
ATOM 1178 C CA . ASP A 1 151 ? -17.783 -7.789 17.978 1.00 96.50 151 ASP A CA 1
ATOM 1179 C C . ASP A 1 151 ? -16.933 -7.642 16.713 1.00 96.50 151 ASP A C 1
ATOM 1181 O O . ASP A 1 151 ? -16.304 -8.613 16.291 1.00 96.50 151 ASP A O 1
ATOM 1185 N N . LEU A 1 152 ? -16.788 -6.417 16.185 1.00 96.81 152 LEU A N 1
ATOM 1186 C CA . LEU A 1 152 ? -15.819 -6.124 15.123 1.00 96.81 152 LEU A CA 1
ATOM 1187 C C . LEU A 1 152 ? -14.400 -6.502 15.550 1.00 96.81 152 LEU A C 1
ATOM 1189 O O . LEU A 1 152 ? -13.702 -7.202 14.821 1.00 96.81 152 LEU A O 1
ATOM 1193 N N . PHE A 1 153 ? -13.975 -6.085 16.742 1.00 96.81 153 PHE A N 1
ATOM 1194 C CA . PHE A 1 153 ? -12.651 -6.411 17.255 1.00 96.81 153 PHE A CA 1
ATOM 1195 C C . PHE A 1 153 ? -12.434 -7.916 17.409 1.00 96.81 153 PHE A C 1
ATOM 1197 O O . PHE A 1 153 ? -11.403 -8.422 16.977 1.00 96.81 153 PHE A O 1
ATOM 1204 N N . LYS A 1 154 ? -13.399 -8.643 17.979 1.00 94.81 154 LYS A N 1
ATOM 1205 C CA . LYS A 1 154 ? -13.330 -10.104 18.109 1.00 94.81 154 LYS A CA 1
ATOM 1206 C C . LYS A 1 154 ? -13.245 -10.792 16.753 1.00 94.81 154 LYS A C 1
ATOM 1208 O O . LYS A 1 154 ? -12.489 -11.746 16.621 1.00 94.81 154 LYS A O 1
ATOM 1213 N N . ALA A 1 155 ? -13.984 -10.302 15.760 1.00 94.62 155 ALA A N 1
ATOM 1214 C CA . ALA A 1 155 ? -13.968 -10.862 14.417 1.00 94.62 155 ALA A CA 1
ATOM 1215 C C . ALA A 1 155 ? -12.602 -10.680 13.735 1.00 94.62 155 ALA A C 1
ATOM 1217 O O . ALA A 1 155 ? -12.095 -11.606 13.109 1.00 94.62 155 ALA A O 1
ATOM 1218 N N . ILE A 1 156 ? -11.986 -9.500 13.867 1.00 95.88 156 ILE A N 1
ATOM 1219 C CA . ILE A 1 156 ? -10.735 -9.184 13.162 1.00 95.88 156 ILE A CA 1
ATOM 1220 C C . ILE A 1 156 ? -9.475 -9.575 13.938 1.00 95.88 156 ILE A C 1
ATOM 1222 O O . ILE A 1 156 ? -8.419 -9.718 13.322 1.00 95.88 156 ILE A O 1
ATOM 1226 N N . ASN A 1 157 ? -9.558 -9.734 15.263 1.00 93.25 157 ASN A N 1
ATOM 1227 C CA . ASN A 1 157 ? -8.441 -10.141 16.107 1.00 93.25 157 ASN A CA 1
ATOM 1228 C C . ASN A 1 157 ? -8.206 -11.649 15.961 1.00 93.25 157 ASN A C 1
ATOM 1230 O O . ASN A 1 157 ? -8.975 -12.457 16.482 1.00 93.25 157 ASN A O 1
ATOM 1234 N N . PRO A 1 158 ? -7.115 -12.056 15.307 1.00 83.62 158 PRO A N 1
ATOM 1235 C CA . PRO A 1 158 ? -6.937 -13.438 14.909 1.00 83.62 158 PRO A CA 1
ATOM 1236 C C . PRO A 1 158 ? -6.300 -14.288 16.039 1.00 83.62 158 PRO A C 1
ATOM 1238 O O . PRO A 1 158 ? -6.033 -15.482 15.865 1.00 83.62 158 PRO A O 1
ATOM 1241 N N . GLY A 1 159 ? -6.078 -13.682 17.213 1.00 86.00 159 GLY A N 1
ATOM 1242 C CA . GLY A 1 159 ? -5.529 -14.307 18.411 1.00 86.00 159 GLY A CA 1
ATOM 1243 C C . GLY A 1 159 ? -3.992 -14.340 18.459 1.00 86.00 159 GLY A C 1
ATOM 1244 O O . GLY A 1 159 ? -3.317 -13.855 17.548 1.00 86.00 159 GLY A O 1
ATOM 1245 N N . PRO A 1 160 ? -3.409 -14.944 19.513 1.00 86.12 160 PRO A N 1
ATOM 1246 C CA . PRO A 1 160 ? -1.965 -14.899 19.782 1.00 86.12 160 PRO A CA 1
ATOM 1247 C C . PRO A 1 160 ? -1.086 -15.550 18.706 1.00 86.12 160 PRO A C 1
ATOM 1249 O O . PRO A 1 160 ? 0.090 -15.217 18.578 1.00 86.12 160 PRO A O 1
ATOM 1252 N N . LYS A 1 161 ? -1.643 -16.473 17.912 1.00 85.75 161 LYS A N 1
ATOM 1253 C CA . LYS A 1 161 ? -0.890 -17.234 16.903 1.00 85.75 161 LYS A CA 1
ATOM 1254 C C . LYS A 1 161 ? -0.314 -16.372 15.771 1.00 85.75 161 LYS A C 1
ATOM 1256 O O . LYS A 1 161 ? 0.626 -16.799 15.117 1.00 85.75 161 LYS A O 1
ATOM 1261 N N . TYR A 1 162 ? -0.826 -15.156 15.580 1.00 81.94 162 TYR A N 1
ATOM 1262 C CA . TYR A 1 162 ? -0.357 -14.226 14.546 1.00 81.94 162 TYR A CA 1
ATOM 1263 C C . TYR A 1 162 ? 0.575 -13.135 15.078 1.00 81.94 162 TYR A C 1
ATOM 1265 O O . TYR A 1 162 ? 0.881 -12.188 14.365 1.00 81.94 162 TYR A O 1
ATOM 1273 N N . LEU A 1 163 ? 1.043 -13.237 16.328 1.00 82.75 163 LEU A N 1
ATOM 1274 C CA . LEU A 1 163 ? 2.016 -12.279 16.856 1.00 82.75 163 LEU A CA 1
ATOM 1275 C C . LEU A 1 163 ? 3.379 -12.404 16.173 1.00 82.75 163 LEU A C 1
ATOM 1277 O O . LEU A 1 163 ? 4.039 -11.393 15.956 1.00 82.75 163 LEU A O 1
ATOM 1281 N N . GLN A 1 164 ? 3.791 -13.626 15.830 1.00 82.25 164 GLN A N 1
ATOM 1282 C CA . GLN A 1 164 ? 5.111 -13.892 15.251 1.00 82.25 164 GLN A CA 1
ATOM 1283 C C . GLN A 1 164 ? 5.150 -13.619 13.745 1.00 82.25 164 GLN A C 1
ATOM 1285 O O . GLN A 1 164 ? 6.145 -13.104 13.242 1.00 82.25 164 GLN A O 1
ATOM 1290 N N . HIS A 1 165 ? 4.055 -13.910 13.038 1.00 83.88 165 HIS A N 1
ATOM 1291 C CA . HIS A 1 165 ? 3.954 -13.729 11.595 1.00 83.88 165 HIS A CA 1
ATOM 1292 C C . HIS A 1 165 ? 2.586 -13.143 11.223 1.00 83.88 165 HIS A C 1
ATOM 1294 O O . HIS A 1 165 ? 1.566 -13.650 11.711 1.00 83.88 165 HIS A O 1
ATOM 1300 N N . PRO A 1 166 ? 2.540 -12.099 10.371 1.00 81.75 166 PRO A N 1
ATOM 1301 C CA . PRO A 1 166 ? 1.278 -11.609 9.838 1.00 81.75 166 PRO A CA 1
ATOM 1302 C C . PRO A 1 166 ? 0.595 -12.722 9.028 1.00 81.75 166 PRO A C 1
ATOM 1304 O O . PRO A 1 166 ? 1.281 -13.551 8.428 1.00 81.75 166 PRO A O 1
ATOM 1307 N N . PRO A 1 167 ? -0.746 -12.768 8.999 1.00 90.44 167 PRO A N 1
ATOM 1308 C CA . PRO A 1 167 ? -1.450 -13.753 8.191 1.00 90.44 167 PRO A CA 1
ATOM 1309 C C . PRO A 1 167 ? -1.210 -13.509 6.695 1.00 90.44 167 PRO A C 1
ATOM 1311 O O . PRO A 1 167 ? -1.113 -12.364 6.257 1.00 90.44 167 PRO A O 1
ATOM 1314 N N . ASP A 1 168 ? -1.211 -14.572 5.888 1.00 92.19 168 ASP A N 1
ATOM 1315 C CA . ASP A 1 168 ? -1.099 -14.449 4.424 1.00 92.19 168 ASP A CA 1
ATOM 1316 C C . ASP A 1 168 ? -2.322 -13.759 3.798 1.00 92.19 168 ASP A C 1
ATOM 1318 O O . ASP A 1 168 ? -2.243 -13.159 2.725 1.00 92.19 168 ASP A O 1
ATOM 1322 N N . LYS A 1 169 ? -3.477 -13.859 4.467 1.00 94.81 169 LYS A N 1
ATOM 1323 C CA . LYS A 1 169 ? -4.745 -13.255 4.053 1.00 94.81 169 LYS A CA 1
ATOM 1324 C C . LYS A 1 169 ? -5.436 -12.607 5.250 1.00 94.81 169 LYS A C 1
ATOM 1326 O O . LYS A 1 169 ? -5.494 -13.231 6.310 1.00 94.81 169 LYS A O 1
ATOM 1331 N N . PRO A 1 170 ? -6.005 -11.404 5.090 1.00 96.00 170 PRO A N 1
ATOM 1332 C CA . PRO A 1 170 ? -6.732 -10.760 6.162 1.00 96.00 170 PRO A CA 1
ATOM 1333 C C . PRO A 1 170 ? -8.087 -11.435 6.375 1.00 96.00 170 PRO A C 1
ATOM 1335 O O . PRO A 1 170 ? -8.630 -12.092 5.484 1.00 96.00 170 PRO A O 1
ATOM 1338 N N . TYR A 1 171 ? -8.663 -11.225 7.553 1.00 96.56 171 TYR A N 1
ATOM 1339 C CA . TYR A 1 171 ? -10.042 -11.610 7.827 1.00 96.56 171 TYR A CA 1
ATOM 1340 C C . TYR A 1 171 ? -11.023 -10.580 7.244 1.00 96.56 171 TYR A C 1
ATOM 1342 O O . TYR A 1 171 ? -11.007 -9.408 7.632 1.00 96.56 171 TYR A O 1
ATOM 1350 N N . PHE A 1 172 ? -11.900 -11.007 6.338 1.00 96.12 172 PHE A N 1
ATOM 1351 C CA . PHE A 1 172 ? -12.949 -10.155 5.776 1.00 96.12 172 PHE A CA 1
ATOM 1352 C C . PHE A 1 172 ? -14.178 -10.176 6.690 1.00 96.12 172 PHE A C 1
ATOM 1354 O O . PHE A 1 172 ? -14.740 -11.236 6.945 1.00 96.12 172 PHE A O 1
ATOM 1361 N N . VAL A 1 173 ? -14.588 -9.009 7.198 1.00 96.25 173 VAL A N 1
ATOM 1362 C CA . VAL A 1 173 ? -15.765 -8.901 8.075 1.00 96.25 173 VAL A CA 1
ATOM 1363 C C . VAL A 1 173 ? -17.029 -9.243 7.273 1.00 96.25 173 VAL A C 1
ATOM 1365 O O . VAL A 1 173 ? -17.276 -8.540 6.281 1.00 96.25 173 VAL A O 1
ATOM 1368 N N . PRO A 1 174 ? -17.814 -10.262 7.690 1.00 95.38 174 PRO A N 1
ATOM 1369 C CA . PRO A 1 174 ? -19.050 -10.654 7.015 1.00 95.38 174 PRO A CA 1
ATOM 1370 C C . PRO A 1 174 ? -20.029 -9.490 6.912 1.00 95.38 174 PRO A C 1
ATOM 1372 O O . PRO A 1 174 ? -20.154 -8.700 7.850 1.00 95.38 174 PRO A O 1
ATOM 1375 N N . ASN A 1 175 ? -20.710 -9.379 5.777 1.00 95.50 175 ASN A N 1
ATOM 1376 C CA . ASN A 1 175 ? -21.708 -8.346 5.542 1.00 95.50 175 ASN A CA 1
ATOM 1377 C C . ASN A 1 175 ? -22.641 -8.804 4.423 1.00 95.50 175 ASN A C 1
ATOM 1379 O O . ASN A 1 175 ? -22.185 -9.078 3.320 1.00 95.50 175 ASN A O 1
ATOM 1383 N N . THR A 1 176 ? -23.944 -8.823 4.699 1.00 95.62 176 THR A N 1
ATOM 1384 C CA . THR A 1 176 ? -24.960 -9.371 3.790 1.00 95.62 176 THR A CA 1
ATOM 1385 C C . THR A 1 176 ? -24.970 -8.708 2.417 1.00 95.62 176 THR A C 1
ATOM 1387 O O . THR A 1 176 ? -25.134 -9.399 1.413 1.00 95.62 176 THR A O 1
ATOM 1390 N N . ASP A 1 177 ? -24.763 -7.392 2.355 1.00 93.62 177 ASP A N 1
ATOM 1391 C CA . ASP A 1 177 ? -24.759 -6.646 1.096 1.00 93.62 177 ASP A CA 1
ATOM 1392 C C . ASP A 1 177 ? -23.502 -6.975 0.285 1.00 93.62 177 ASP A C 1
ATOM 1394 O O . ASP A 1 177 ? -23.574 -7.183 -0.925 1.00 93.62 177 ASP A O 1
ATOM 1398 N N . TRP A 1 178 ? -22.352 -7.085 0.957 1.00 95.00 178 TRP A N 1
ATOM 1399 C CA . TRP A 1 178 ? -21.090 -7.499 0.346 1.00 95.00 178 TRP A CA 1
ATOM 1400 C C . TRP A 1 178 ? -21.086 -8.959 -0.088 1.00 95.00 178 TRP A C 1
ATOM 1402 O O . TRP A 1 178 ? -20.532 -9.257 -1.140 1.00 95.00 178 TRP A O 1
ATOM 1412 N N . ASP A 1 179 ? -21.706 -9.850 0.678 1.00 95.06 179 ASP A N 1
ATOM 1413 C CA . ASP A 1 179 ? -21.802 -11.273 0.358 1.00 95.06 179 ASP A CA 1
ATOM 1414 C C . ASP A 1 179 ? -22.698 -11.475 -0.876 1.00 95.06 179 ASP A C 1
ATOM 1416 O O . ASP A 1 179 ? -22.321 -12.172 -1.820 1.00 95.06 179 ASP A O 1
ATOM 1420 N N . ALA A 1 180 ? -23.845 -10.786 -0.928 1.00 94.88 180 ALA A N 1
ATOM 1421 C CA . ALA A 1 180 ? -24.714 -10.770 -2.105 1.00 94.88 180 ALA A CA 1
ATOM 1422 C C . ALA A 1 180 ? -24.015 -10.149 -3.326 1.00 94.88 180 ALA A C 1
ATOM 1424 O O . ALA A 1 180 ? -24.144 -10.642 -4.449 1.00 94.88 180 ALA A O 1
ATOM 1425 N N . PHE A 1 181 ? -23.249 -9.078 -3.109 1.00 93.94 181 PHE A N 1
ATOM 1426 C CA . PHE A 1 181 ? -22.469 -8.433 -4.157 1.00 93.94 181 PHE A CA 1
ATOM 1427 C C . PHE A 1 181 ? -21.346 -9.335 -4.683 1.00 93.94 181 PHE A C 1
ATOM 1429 O O . PHE A 1 181 ? -21.177 -9.449 -5.893 1.00 93.94 181 PHE A O 1
ATOM 1436 N N . ALA A 1 182 ? -20.619 -10.022 -3.802 1.00 93.44 182 ALA A N 1
ATOM 1437 C CA . ALA A 1 182 ? -19.571 -10.970 -4.165 1.00 93.44 182 ALA A CA 1
ATOM 1438 C C . ALA A 1 182 ? -20.130 -12.115 -5.017 1.00 93.44 182 ALA A C 1
ATOM 1440 O O . ALA A 1 182 ? -19.592 -12.395 -6.085 1.00 93.44 182 ALA A O 1
ATOM 1441 N N . LEU A 1 183 ? -21.258 -12.703 -4.598 1.00 93.88 183 LEU A N 1
ATOM 1442 C CA . LEU A 1 183 ? -21.924 -13.792 -5.317 1.00 93.88 183 LEU A CA 1
ATOM 1443 C C . LEU A 1 183 ? -22.309 -13.392 -6.750 1.00 93.88 183 LEU A C 1
ATOM 1445 O O . LEU A 1 183 ? -22.188 -14.186 -7.682 1.00 93.88 183 LEU A O 1
ATOM 1449 N N . LYS A 1 184 ? -22.743 -12.141 -6.942 1.00 93.38 184 LYS A N 1
ATOM 1450 C CA . LYS A 1 184 ? -23.091 -11.600 -8.263 1.00 93.38 184 LYS A CA 1
ATOM 1451 C C . LYS A 1 184 ? -21.885 -11.522 -9.210 1.00 93.38 184 LYS A C 1
ATOM 1453 O O . LYS A 1 184 ? -22.065 -11.651 -10.418 1.00 93.38 184 LYS A O 1
ATOM 1458 N N . HIS A 1 185 ? -20.679 -11.321 -8.680 1.00 91.62 185 HIS A N 1
ATOM 1459 C CA . HIS A 1 185 ? -19.446 -11.112 -9.453 1.00 91.62 185 HIS A CA 1
ATOM 1460 C C . HIS A 1 185 ? -18.488 -12.321 -9.420 1.00 91.62 185 HIS A C 1
ATOM 1462 O O . HIS A 1 185 ? -17.359 -12.230 -9.883 1.00 91.62 185 HIS A O 1
ATOM 1468 N N . GLU A 1 186 ? -18.907 -13.477 -8.899 1.00 87.31 186 GLU A N 1
ATOM 1469 C CA . GLU A 1 186 ? -18.024 -14.649 -8.774 1.00 87.31 186 GLU A CA 1
ATOM 1470 C C . GLU A 1 186 ? -17.864 -15.438 -10.090 1.00 87.31 186 GLU A C 1
ATOM 1472 O O . GLU A 1 186 ? -16.793 -15.981 -10.360 1.00 87.31 186 GLU A O 1
ATOM 1477 N N . ASN A 1 187 ? -18.902 -15.480 -10.939 1.00 82.19 187 ASN A N 1
ATOM 1478 C CA . ASN A 1 187 ? -18.979 -16.457 -12.038 1.00 82.19 187 ASN A CA 1
ATOM 1479 C C . ASN A 1 187 ? -18.698 -15.909 -13.452 1.00 82.19 187 ASN A C 1
ATOM 1481 O O . ASN A 1 187 ? -18.259 -16.677 -14.301 1.00 82.19 187 ASN A O 1
ATOM 1485 N N . ASP A 1 188 ? -18.892 -14.610 -13.713 1.00 73.56 188 ASP A N 1
ATOM 1486 C CA . ASP A 1 188 ? -18.820 -14.037 -15.078 1.00 73.56 188 ASP A CA 1
ATOM 1487 C C . ASP A 1 188 ? -17.919 -12.794 -15.193 1.00 73.56 188 ASP A C 1
ATOM 1489 O O . ASP A 1 188 ? -17.970 -12.037 -16.166 1.00 73.56 188 ASP A O 1
ATOM 1493 N N . SER A 1 189 ? -17.062 -12.556 -14.201 1.00 86.44 189 SER A N 1
ATOM 1494 C CA . SER A 1 189 ? -16.272 -11.330 -14.148 1.00 86.44 189 SER A CA 1
ATOM 1495 C C . SER A 1 189 ? -15.015 -11.376 -15.015 1.00 86.44 189 SER A C 1
ATOM 1497 O O . SER A 1 189 ? -14.178 -12.281 -14.955 1.00 86.44 189 SER A O 1
ATOM 1499 N N . SER A 1 190 ? -14.830 -10.315 -15.795 1.00 94.88 190 SER A N 1
ATOM 1500 C CA . SER A 1 190 ? -13.580 -10.017 -16.482 1.00 94.88 190 SER A CA 1
ATOM 1501 C C . SER A 1 190 ? -12.416 -9.884 -15.490 1.00 94.88 190 SER A C 1
ATOM 1503 O O . SER A 1 190 ? -12.584 -9.569 -14.311 1.00 94.88 190 SER A O 1
ATOM 1505 N N . LYS A 1 191 ? -11.177 -10.039 -15.976 1.00 94.44 191 LYS A N 1
ATOM 1506 C CA . LYS A 1 191 ? -9.972 -9.824 -15.154 1.00 94.44 191 LYS A CA 1
ATOM 1507 C C . LYS A 1 191 ? -9.967 -8.452 -14.460 1.00 94.44 191 LYS A C 1
ATOM 1509 O O . LYS A 1 191 ? -9.505 -8.347 -13.328 1.00 94.44 191 LYS A O 1
ATOM 1514 N N . ALA A 1 192 ? -10.469 -7.415 -15.136 1.00 94.19 192 ALA A N 1
ATOM 1515 C CA . ALA A 1 192 ? -10.596 -6.081 -14.559 1.00 94.19 192 ALA A CA 1
ATOM 1516 C C . ALA A 1 192 ? -11.580 -6.076 -13.383 1.00 94.19 192 ALA A C 1
ATOM 1518 O O . ALA A 1 192 ? -11.204 -5.635 -12.308 1.00 94.19 192 ALA A O 1
ATOM 1519 N N . GLU A 1 193 ? -12.779 -6.631 -13.565 1.00 95.19 193 GLU A N 1
ATOM 1520 C CA . GLU A 1 193 ? -13.805 -6.748 -12.518 1.00 95.19 193 GLU A CA 1
ATOM 1521 C C . GLU A 1 193 ? -13.300 -7.511 -11.295 1.00 95.19 193 GLU A C 1
ATOM 1523 O O . GLU A 1 193 ? -13.400 -7.000 -10.183 1.00 95.19 193 GLU A O 1
ATOM 1528 N N . ASN A 1 194 ? -12.642 -8.655 -11.493 1.00 94.81 194 ASN A N 1
ATOM 1529 C CA . ASN A 1 194 ? -12.088 -9.454 -10.395 1.00 94.81 194 ASN A CA 1
ATOM 1530 C C . ASN A 1 194 ? -11.043 -8.686 -9.569 1.00 94.81 194 ASN A C 1
ATOM 1532 O O . ASN A 1 194 ? -11.045 -8.723 -8.334 1.00 94.81 194 ASN A O 1
ATOM 1536 N N . ILE A 1 195 ? -10.144 -7.963 -10.243 1.00 94.31 195 ILE A N 1
ATOM 1537 C CA . ILE A 1 195 ? -9.115 -7.157 -9.575 1.00 94.31 195 ILE A CA 1
ATOM 1538 C C . ILE A 1 195 ? -9.738 -5.935 -8.894 1.00 94.31 195 ILE A C 1
ATOM 1540 O O . ILE A 1 195 ? -9.350 -5.607 -7.774 1.00 94.31 195 ILE A O 1
ATOM 1544 N N . THR A 1 196 ? -10.715 -5.282 -9.526 1.00 93.56 196 THR A N 1
ATOM 1545 C CA . THR A 1 196 ? -11.448 -4.158 -8.936 1.00 93.56 196 THR A CA 1
ATOM 1546 C C . THR A 1 196 ? -12.203 -4.588 -7.681 1.00 93.56 196 THR A C 1
ATOM 1548 O O . THR A 1 196 ? -12.085 -3.928 -6.651 1.00 93.56 196 THR A O 1
ATOM 1551 N N . PHE A 1 197 ? -12.916 -5.713 -7.735 1.00 95.19 197 PHE A N 1
ATOM 1552 C CA . PHE A 1 197 ? -13.645 -6.268 -6.597 1.00 95.19 197 PHE A CA 1
ATOM 1553 C C . PHE A 1 197 ? -12.687 -6.559 -5.438 1.00 95.19 197 PHE A C 1
ATOM 1555 O O . PHE A 1 197 ? -12.884 -6.076 -4.322 1.00 95.19 197 PHE A O 1
ATOM 1562 N N . SER A 1 198 ? -11.580 -7.247 -5.731 1.00 94.62 198 SER A N 1
ATOM 1563 C CA . SER A 1 198 ? -10.533 -7.548 -4.749 1.00 94.62 198 SER A CA 1
ATOM 1564 C C . SER A 1 198 ? -9.940 -6.276 -4.129 1.00 94.62 198 SER A C 1
ATOM 1566 O O . SER A 1 198 ? -9.703 -6.225 -2.920 1.00 94.62 198 SER A O 1
ATOM 1568 N N . ALA A 1 199 ? -9.734 -5.229 -4.935 1.00 93.69 199 ALA A N 1
ATOM 1569 C CA . ALA A 1 199 ? -9.240 -3.931 -4.483 1.00 93.69 199 ALA A CA 1
ATOM 1570 C C . ALA A 1 199 ? -10.245 -3.193 -3.579 1.00 93.69 199 ALA A C 1
ATOM 1572 O O . ALA A 1 199 ? -9.849 -2.624 -2.563 1.00 93.69 199 ALA A O 1
ATOM 1573 N N . MET A 1 200 ? -11.542 -3.218 -3.894 1.00 94.62 200 MET A N 1
ATOM 1574 C CA . MET A 1 200 ? -12.564 -2.624 -3.026 1.00 94.62 200 MET A CA 1
ATOM 1575 C C . MET A 1 200 ? -12.670 -3.369 -1.698 1.00 94.62 200 MET A C 1
ATOM 1577 O O . MET A 1 200 ? -12.677 -2.742 -0.638 1.00 94.62 200 MET A O 1
ATOM 1581 N N . LEU A 1 201 ? -12.694 -4.702 -1.753 1.00 95.56 201 LEU A N 1
ATOM 1582 C CA . LEU A 1 201 ? -12.815 -5.544 -0.572 1.00 95.56 201 LEU A CA 1
ATOM 1583 C C . LEU A 1 201 ? -11.618 -5.357 0.372 1.00 95.56 201 LEU A C 1
ATOM 1585 O O . LEU A 1 201 ? -11.806 -5.218 1.582 1.00 95.56 201 LEU A O 1
ATOM 1589 N N . ILE A 1 202 ? -10.391 -5.278 -0.162 1.00 96.31 202 ILE A N 1
ATOM 1590 C CA . ILE A 1 202 ? -9.213 -5.029 0.677 1.00 96.31 202 ILE A CA 1
ATOM 1591 C C . ILE A 1 202 ? -9.212 -3.617 1.270 1.00 96.31 202 ILE A C 1
ATOM 1593 O O . ILE A 1 202 ? -8.839 -3.458 2.428 1.00 96.31 202 ILE A O 1
ATOM 1597 N N . LEU A 1 203 ? -9.669 -2.597 0.531 1.00 95.31 203 LEU A N 1
ATOM 1598 C CA . LEU A 1 203 ? -9.776 -1.230 1.051 1.00 95.31 203 LEU A CA 1
ATOM 1599 C C . LEU A 1 203 ? -10.819 -1.122 2.166 1.00 95.31 203 LEU A C 1
ATOM 1601 O O . LEU A 1 203 ? -10.541 -0.489 3.185 1.00 95.31 203 LEU A O 1
ATOM 1605 N N . ARG A 1 204 ? -11.972 -1.785 2.010 1.00 96.38 204 ARG A N 1
ATOM 1606 C CA . ARG A 1 204 ? -12.987 -1.920 3.063 1.00 96.38 204 ARG A CA 1
ATOM 1607 C C . ARG A 1 204 ? -12.384 -2.531 4.326 1.00 96.38 204 ARG A C 1
ATOM 1609 O O . ARG A 1 204 ? -12.442 -1.921 5.393 1.00 96.38 204 ARG A O 1
ATOM 1616 N N . THR A 1 205 ? -11.752 -3.700 4.207 1.00 97.44 205 THR A N 1
ATOM 1617 C CA . THR A 1 205 ? -11.135 -4.388 5.352 1.00 97.44 205 THR A CA 1
ATOM 1618 C C . THR A 1 205 ? -10.048 -3.537 6.003 1.00 97.44 205 THR A C 1
ATOM 1620 O O . THR A 1 205 ? -10.023 -3.391 7.225 1.00 97.44 205 THR A O 1
ATOM 1623 N N . LYS A 1 206 ? -9.186 -2.911 5.196 1.00 96.44 206 LYS A N 1
ATOM 1624 C CA . LYS A 1 206 ? -8.124 -2.029 5.679 1.00 96.44 206 LYS A CA 1
ATOM 1625 C C . LYS A 1 206 ? -8.676 -0.853 6.481 1.00 96.44 206 LYS A C 1
ATOM 1627 O O . LYS A 1 206 ? -8.142 -0.552 7.547 1.00 96.44 206 LYS A O 1
ATOM 1632 N N . LEU A 1 207 ? -9.741 -0.208 5.999 1.00 97.38 207 LEU A N 1
ATOM 1633 C CA . LEU A 1 207 ? -10.374 0.901 6.708 1.00 97.38 207 LEU A CA 1
ATOM 1634 C C . LEU A 1 207 ? -10.971 0.445 8.045 1.00 97.38 207 LEU A C 1
ATOM 1636 O O . LEU A 1 207 ? -10.730 1.101 9.055 1.00 97.38 207 LEU A O 1
ATOM 1640 N N . ILE A 1 208 ? -11.682 -0.690 8.075 1.00 98.12 208 ILE A N 1
ATOM 1641 C CA . ILE A 1 208 ? -12.229 -1.255 9.322 1.00 98.12 208 ILE A CA 1
ATOM 1642 C C . ILE A 1 208 ? -11.111 -1.465 10.345 1.00 98.12 208 ILE A C 1
ATOM 1644 O O . ILE A 1 208 ? -11.235 -1.038 11.492 1.00 98.12 208 ILE A O 1
ATOM 1648 N N . TYR A 1 209 ? -9.995 -2.065 9.930 1.00 97.56 209 TYR A N 1
ATOM 1649 C CA . TYR A 1 209 ? -8.879 -2.345 10.828 1.00 97.56 209 TYR A CA 1
ATOM 1650 C C . TYR A 1 209 ? -8.259 -1.060 11.385 1.00 97.56 209 TYR A C 1
ATOM 1652 O O . TYR A 1 209 ? -8.060 -0.945 12.593 1.00 97.56 209 TYR A O 1
ATOM 1660 N N . LEU A 1 210 ? -8.003 -0.073 10.523 1.00 96.69 210 LEU A N 1
ATOM 1661 C CA . LEU A 1 210 ? -7.429 1.210 10.934 1.00 96.69 210 LEU A CA 1
ATOM 1662 C C . LEU A 1 210 ? -8.351 1.979 11.884 1.00 96.69 210 LEU A C 1
ATOM 1664 O O . LEU A 1 210 ? -7.865 2.566 12.848 1.00 96.69 210 LEU A O 1
ATOM 1668 N N . VAL A 1 211 ? -9.668 1.956 11.652 1.00 98.00 211 VAL A N 1
ATOM 1669 C CA . VAL A 1 211 ? -10.632 2.594 12.558 1.00 98.00 211 VAL A CA 1
ATOM 1670 C C . VAL A 1 211 ? -10.629 1.902 13.919 1.00 98.00 211 VAL A C 1
ATOM 1672 O O . VAL A 1 211 ? -10.521 2.588 14.933 1.00 98.00 211 VAL A O 1
ATOM 1675 N N . VAL A 1 212 ? -10.682 0.566 13.968 1.00 98.12 212 VAL A N 1
ATOM 1676 C CA . VAL A 1 212 ? -10.645 -0.178 15.241 1.00 98.12 212 VAL A CA 1
ATOM 1677 C C . VAL A 1 212 ? -9.341 0.090 16.003 1.00 98.12 212 VAL A C 1
ATOM 1679 O O . VAL A 1 212 ? -9.383 0.420 17.189 1.00 98.12 212 VAL A O 1
ATOM 1682 N N . GLU A 1 213 ? -8.191 0.018 15.325 1.00 97.06 213 GLU A N 1
ATOM 1683 C CA . GLU A 1 213 ? -6.880 0.324 15.912 1.00 97.06 213 GLU A CA 1
ATOM 1684 C C . GLU A 1 213 ? -6.845 1.752 16.482 1.00 97.06 213 GLU A C 1
ATOM 1686 O O . GLU A 1 213 ? -6.476 1.948 17.642 1.00 97.06 213 GLU A O 1
ATOM 1691 N N . ALA A 1 214 ? -7.291 2.748 15.712 1.00 97.38 214 ALA A N 1
ATOM 1692 C CA . ALA A 1 214 ? -7.289 4.146 16.131 1.00 97.38 214 ALA A CA 1
ATOM 1693 C C . ALA A 1 214 ? -8.236 4.419 17.314 1.00 97.38 214 ALA A C 1
ATOM 1695 O O . ALA A 1 214 ? -7.866 5.156 18.232 1.00 97.38 214 ALA A O 1
ATOM 1696 N N . ILE A 1 215 ? -9.423 3.797 17.353 1.00 98.31 215 ILE A N 1
ATOM 1697 C CA . ILE A 1 215 ? -10.333 3.906 18.505 1.00 98.31 215 ILE A CA 1
ATOM 1698 C C . ILE A 1 215 ? -9.648 3.376 19.768 1.00 98.31 215 ILE A C 1
ATOM 1700 O O . ILE A 1 215 ? -9.711 4.017 20.818 1.00 98.31 215 ILE A O 1
ATOM 1704 N N . PHE A 1 216 ? -8.959 2.238 19.681 1.00 97.88 216 PHE A N 1
ATOM 1705 C CA . PHE A 1 216 ? -8.290 1.634 20.833 1.00 97.88 216 PHE A CA 1
ATOM 1706 C C . PHE A 1 216 ? -7.085 2.426 21.310 1.00 97.88 216 PHE A C 1
ATOM 1708 O O . PHE A 1 216 ? -6.939 2.638 22.513 1.00 97.88 216 PHE A O 1
ATOM 1715 N N . LEU A 1 217 ? -6.248 2.909 20.395 1.00 96.88 217 LEU A N 1
ATOM 1716 C CA . LEU A 1 217 ? -5.141 3.792 20.750 1.00 96.88 217 LEU A CA 1
ATOM 1717 C C . LEU A 1 217 ? -5.661 5.059 21.442 1.00 96.88 217 LEU A C 1
ATOM 1719 O O . LEU A 1 217 ? -5.155 5.421 22.504 1.00 96.88 217 LEU A O 1
ATOM 1723 N N . SER A 1 218 ? -6.739 5.653 20.920 1.00 97.88 218 SER A N 1
ATOM 1724 C CA . SER A 1 218 ? -7.396 6.807 21.538 1.00 97.88 218 SER A CA 1
ATOM 1725 C C . SER A 1 218 ? -7.946 6.492 22.938 1.00 97.88 218 SER A C 1
ATOM 1727 O O . SER A 1 218 ? -7.717 7.257 23.874 1.00 97.88 218 SER A O 1
ATOM 1729 N N . LEU A 1 219 ? -8.621 5.351 23.117 1.00 97.94 219 LEU A N 1
ATOM 1730 C CA . LEU A 1 219 ? -9.182 4.902 24.402 1.00 97.94 219 LEU A CA 1
ATOM 1731 C C . LEU A 1 219 ? 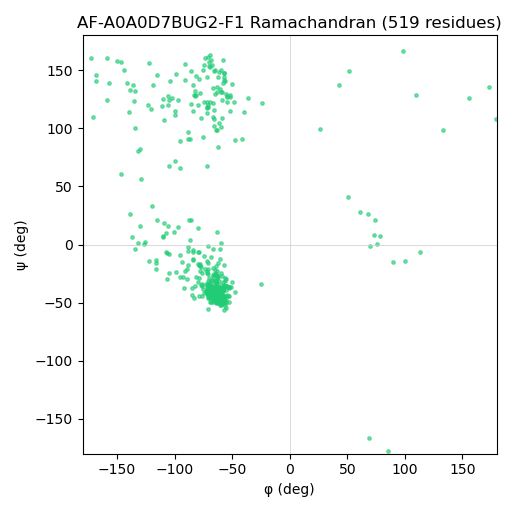-8.101 4.619 25.462 1.00 97.94 219 LEU A C 1
ATOM 1733 O O . LEU A 1 219 ? -8.315 4.792 26.666 1.00 97.94 219 LEU A O 1
ATOM 1737 N N . LEU A 1 220 ? -6.928 4.171 25.018 1.00 96.88 220 LEU A N 1
ATOM 1738 C CA . LEU A 1 220 ? -5.768 3.918 25.869 1.00 96.88 220 LEU A CA 1
ATOM 1739 C C . LEU A 1 220 ? -4.934 5.181 26.133 1.00 96.88 220 LEU A C 1
ATOM 1741 O O . LEU A 1 220 ? -3.994 5.110 26.921 1.00 96.88 220 LEU A O 1
ATOM 1745 N N . GLY A 1 221 ? -5.270 6.319 25.515 1.00 96.94 221 GLY A N 1
ATOM 1746 C CA . GLY A 1 221 ? -4.505 7.562 25.633 1.00 96.94 221 GLY A CA 1
ATOM 1747 C C . GLY A 1 221 ? -3.128 7.491 24.968 1.00 96.94 221 GLY A C 1
ATOM 1748 O O . GLY A 1 221 ? -2.204 8.172 25.400 1.00 96.94 221 GLY A O 1
ATOM 1749 N N . ARG A 1 222 ? -2.966 6.634 23.955 1.00 95.69 222 ARG A N 1
ATOM 1750 C CA . ARG A 1 222 ? -1.726 6.502 23.182 1.00 95.69 222 ARG A CA 1
ATOM 1751 C C . ARG A 1 222 ? -1.752 7.428 21.975 1.00 95.69 222 ARG A C 1
ATOM 1753 O O . ARG A 1 222 ? -2.821 7.777 21.475 1.00 95.69 222 ARG A O 1
ATOM 1760 N N . GLU A 1 223 ? -0.567 7.803 21.497 1.00 92.00 223 GLU A N 1
ATOM 1761 C CA . GLU A 1 223 ? -0.462 8.572 20.260 1.00 92.00 223 GLU A CA 1
ATOM 1762 C C . GLU A 1 223 ? -1.063 7.782 19.091 1.00 92.00 223 GLU A C 1
ATOM 1764 O O . GLU A 1 223 ? -0.807 6.587 18.917 1.00 92.00 223 GLU A O 1
ATOM 1769 N N . LEU A 1 224 ? -1.882 8.468 18.298 1.00 89.69 224 LEU A N 1
ATOM 1770 C CA . LEU A 1 224 ? -2.378 7.942 17.034 1.00 89.69 224 LEU A CA 1
ATOM 1771 C C . LEU A 1 224 ? -1.251 7.999 16.000 1.00 89.69 224 LEU A C 1
ATOM 1773 O O . LEU A 1 224 ? -0.419 8.910 16.073 1.00 89.69 224 LEU A O 1
ATOM 1777 N N . PRO A 1 225 ? -1.231 7.085 15.015 1.00 79.19 225 PRO A N 1
ATOM 1778 C CA . PRO A 1 225 ? -0.319 7.195 13.886 1.00 79.19 225 PRO A CA 1
ATOM 1779 C C . PRO A 1 225 ? -0.451 8.591 13.267 1.00 79.19 225 PRO A C 1
ATOM 1781 O O . PRO A 1 225 ? -1.525 8.971 12.797 1.00 79.19 225 PRO A O 1
ATOM 1784 N N . LYS A 1 226 ? 0.618 9.391 13.341 1.00 75.88 226 LYS A N 1
ATOM 1785 C CA . LYS A 1 226 ? 0.603 10.760 12.821 1.00 75.88 226 LYS A CA 1
ATOM 1786 C C . LYS A 1 226 ? 0.542 10.689 11.304 1.00 75.88 226 LYS A C 1
ATOM 1788 O O . LYS A 1 226 ? 1.434 10.129 10.671 1.00 75.88 226 LYS A O 1
ATOM 1793 N N . VAL A 1 227 ? -0.484 11.311 10.730 1.00 60.25 227 VAL A N 1
ATOM 1794 C CA . VAL A 1 227 ? -0.520 11.588 9.296 1.00 60.25 227 VAL A CA 1
ATOM 1795 C C . VAL A 1 227 ? 0.440 12.750 9.063 1.00 60.25 227 VAL A C 1
ATOM 1797 O O . VAL A 1 227 ? 0.083 13.911 9.247 1.00 60.25 227 VAL A O 1
ATOM 1800 N N . SER A 1 228 ? 1.700 12.461 8.747 1.00 52.25 228 SER A N 1
ATOM 1801 C CA . SER A 1 228 ? 2.635 13.474 8.268 1.00 52.25 228 SER A CA 1
ATOM 1802 C C . SER A 1 228 ? 2.069 14.074 6.977 1.00 52.25 228 SER A C 1
ATOM 1804 O O . SER A 1 228 ? 2.142 13.474 5.909 1.00 52.25 228 SER A O 1
ATOM 1806 N N . GLY A 1 229 ? 1.464 15.262 7.087 1.00 41.66 229 GLY A N 1
ATOM 1807 C CA . GLY A 1 229 ? 0.724 15.956 6.021 1.00 41.66 229 GLY A CA 1
ATOM 1808 C C . GLY A 1 229 ? 1.540 16.366 4.787 1.00 41.66 229 GLY A C 1
ATOM 1809 O O . GLY A 1 229 ? 1.044 17.117 3.957 1.00 41.66 229 GLY A O 1
ATOM 1810 N N . SER A 1 230 ? 2.775 15.884 4.651 1.00 42.34 230 SER A N 1
ATOM 1811 C CA . SER A 1 230 ? 3.649 16.113 3.499 1.00 42.34 230 SER A CA 1
ATOM 1812 C C . SER A 1 230 ? 4.352 14.857 2.986 1.00 42.34 230 SER A C 1
ATOM 1814 O O . SER A 1 230 ? 5.055 14.942 1.981 1.00 42.34 230 SER A O 1
ATOM 1816 N N . GLN A 1 231 ? 4.196 13.698 3.637 1.00 45.28 231 GLN A N 1
ATOM 1817 C CA . GLN A 1 231 ? 4.849 12.477 3.177 1.00 45.28 231 GLN A CA 1
ATOM 1818 C C . GLN A 1 231 ? 3.830 11.560 2.526 1.00 45.28 231 GLN A C 1
ATOM 1820 O O . GLN A 1 231 ? 2.782 11.264 3.096 1.00 45.28 231 GLN A O 1
ATOM 1825 N N . ASP A 1 232 ? 4.180 11.156 1.308 1.00 53.44 232 ASP A N 1
ATOM 1826 C CA . ASP A 1 232 ? 3.587 10.078 0.534 1.00 53.44 232 ASP A CA 1
ATOM 1827 C C . ASP A 1 232 ? 2.902 9.044 1.454 1.00 53.44 232 ASP A C 1
ATOM 1829 O O . ASP A 1 232 ? 3.564 8.489 2.335 1.00 53.44 232 ASP A O 1
ATOM 1833 N N . PRO A 1 233 ? 1.596 8.774 1.316 1.00 46.47 233 PRO A N 1
ATOM 1834 C CA . PRO A 1 233 ? 0.913 7.810 2.173 1.00 46.47 233 PRO A CA 1
ATOM 1835 C C . PRO A 1 233 ? 1.511 6.408 2.090 1.00 46.47 233 PRO A C 1
ATOM 1837 O O . PRO A 1 233 ? 1.474 5.648 3.064 1.00 46.47 233 PRO A O 1
ATOM 1840 N N . MET A 1 234 ? 2.163 6.093 0.970 1.00 48.41 234 MET A N 1
ATOM 1841 C CA . MET A 1 234 ? 3.008 4.922 0.880 1.00 48.41 234 MET A CA 1
ATOM 1842 C C . MET A 1 234 ? 4.194 5.028 1.834 1.00 48.41 234 MET A C 1
ATOM 1844 O O . MET A 1 234 ? 4.529 4.034 2.443 1.00 48.41 234 MET A O 1
ATOM 1848 N N . ALA A 1 235 ? 4.845 6.177 2.033 1.00 51.19 235 ALA A N 1
ATOM 1849 C CA . ALA A 1 235 ? 5.920 6.339 3.025 1.00 51.19 235 ALA A CA 1
ATOM 1850 C C . ALA A 1 235 ? 5.448 6.057 4.461 1.00 51.19 235 ALA A C 1
ATOM 1852 O O . ALA A 1 235 ? 6.173 5.394 5.192 1.00 51.19 235 ALA A O 1
ATOM 1853 N N . GLN A 1 236 ? 4.224 6.444 4.834 1.00 50.78 236 GLN A N 1
ATOM 1854 C CA . GLN A 1 236 ? 3.641 6.073 6.133 1.00 50.78 236 GLN A CA 1
ATOM 1855 C C . GLN A 1 236 ? 3.288 4.590 6.215 1.00 50.78 236 GLN A C 1
ATOM 1857 O O . GLN A 1 236 ? 3.629 3.942 7.196 1.00 50.78 236 GLN A O 1
ATOM 1862 N N . ILE A 1 237 ? 2.646 4.016 5.191 1.00 47.12 237 ILE A N 1
ATOM 1863 C CA . ILE A 1 237 ? 2.388 2.568 5.144 1.00 47.12 237 ILE A CA 1
ATOM 1864 C C . ILE A 1 237 ? 3.715 1.796 5.174 1.00 47.12 237 ILE A C 1
ATOM 1866 O O . ILE A 1 237 ? 3.803 0.766 5.828 1.00 47.12 237 ILE A O 1
ATOM 1870 N N . ARG A 1 238 ? 4.765 2.312 4.534 1.00 54.41 238 ARG A N 1
ATOM 1871 C CA . ARG A 1 238 ? 6.123 1.755 4.521 1.00 54.41 238 ARG A CA 1
ATOM 1872 C C . ARG A 1 238 ? 6.807 1.877 5.877 1.00 54.41 238 ARG A C 1
ATOM 1874 O O . ARG A 1 238 ? 7.428 0.920 6.307 1.00 54.41 238 ARG A O 1
ATOM 1881 N N . GLU A 1 239 ? 6.639 2.986 6.582 1.00 50.97 239 GLU A N 1
ATOM 1882 C CA . GLU A 1 239 ? 7.140 3.174 7.949 1.00 50.97 239 GLU A CA 1
ATOM 1883 C C . GLU A 1 239 ? 6.378 2.293 8.956 1.00 50.97 239 GLU A C 1
ATOM 1885 O O . GLU A 1 239 ? 6.972 1.720 9.862 1.00 50.97 239 GLU A O 1
ATOM 1890 N N . ILE A 1 240 ? 5.078 2.082 8.740 1.00 49.62 240 ILE A N 1
ATOM 1891 C CA . ILE A 1 240 ? 4.208 1.231 9.565 1.00 49.62 240 ILE A CA 1
ATOM 1892 C C . ILE A 1 240 ? 4.430 -0.272 9.304 1.00 49.62 240 ILE A C 1
ATOM 1894 O O . ILE A 1 240 ? 4.308 -1.076 10.227 1.00 49.62 240 ILE A O 1
ATOM 1898 N N . VAL A 1 241 ? 4.714 -0.672 8.060 1.00 45.78 241 VAL A N 1
ATOM 1899 C CA . VAL A 1 241 ? 4.938 -2.076 7.659 1.00 45.78 241 VAL A CA 1
ATOM 1900 C C . VAL A 1 241 ? 6.414 -2.471 7.786 1.00 45.78 241 VAL A C 1
ATOM 1902 O O . VAL A 1 241 ? 6.696 -3.637 8.040 1.00 45.78 241 VAL A O 1
ATOM 1905 N N . MET A 1 242 ? 7.355 -1.532 7.627 1.00 45.78 242 MET A N 1
ATOM 1906 C CA . MET A 1 242 ? 8.794 -1.824 7.511 1.00 45.78 242 MET A CA 1
ATOM 1907 C C . MET A 1 242 ? 9.715 -0.961 8.403 1.00 45.78 242 MET A C 1
ATOM 1909 O O . MET A 1 242 ? 10.931 -1.146 8.363 1.00 45.78 242 MET A O 1
ATOM 1913 N N . GLY A 1 243 ? 9.184 -0.049 9.228 1.00 53.62 243 GLY A N 1
ATOM 1914 C CA . GLY A 1 243 ? 9.972 0.792 10.147 1.00 53.62 243 GLY A CA 1
ATOM 1915 C C . GLY A 1 243 ? 10.864 1.842 9.459 1.00 53.62 243 GLY A C 1
ATOM 1916 O O . GLY A 1 243 ? 10.743 2.100 8.260 1.00 53.62 243 GLY A O 1
ATOM 1917 N N . GLU A 1 244 ? 11.806 2.437 10.208 1.00 43.66 244 GLU A N 1
ATOM 1918 C CA . GLU A 1 244 ? 12.780 3.446 9.718 1.00 43.66 244 GLU A CA 1
ATOM 1919 C C . GLU A 1 244 ? 13.714 2.929 8.602 1.00 43.66 244 GLU A C 1
ATOM 1921 O O . GLU A 1 244 ? 14.386 3.696 7.912 1.00 43.66 244 GLU A O 1
ATOM 1926 N N . VAL A 1 245 ? 13.733 1.616 8.392 1.00 43.50 245 VAL A N 1
ATOM 1927 C CA . VAL A 1 245 ? 14.659 0.885 7.524 1.00 43.50 245 VAL A CA 1
ATOM 1928 C C . VAL A 1 245 ? 14.305 1.001 6.026 1.00 43.50 245 VAL A C 1
ATOM 1930 O O . VAL A 1 245 ? 15.158 0.776 5.171 1.00 43.50 245 VAL A O 1
ATOM 1933 N N . ALA A 1 246 ? 13.081 1.413 5.674 1.00 44.62 246 ALA A N 1
ATOM 1934 C CA . ALA A 1 246 ? 12.535 1.254 4.318 1.00 44.62 246 ALA A CA 1
ATOM 1935 C C . ALA A 1 246 ? 12.428 2.519 3.447 1.00 44.62 246 ALA A C 1
ATOM 1937 O O . ALA A 1 246 ? 12.095 2.418 2.263 1.00 44.62 246 ALA A O 1
ATOM 1938 N N . LYS A 1 247 ? 12.694 3.711 3.994 1.00 43.34 247 LYS A N 1
ATOM 1939 C CA . LYS A 1 247 ? 12.601 4.977 3.237 1.00 43.34 247 LYS A CA 1
ATOM 1940 C C . LYS A 1 247 ? 13.517 5.030 1.988 1.00 43.34 247 LYS A C 1
ATOM 1942 O O . LYS A 1 247 ? 13.035 5.504 0.962 1.00 43.34 247 LYS A O 1
ATOM 1947 N N . PRO A 1 248 ? 14.768 4.515 1.993 1.00 48.69 248 PRO A N 1
ATOM 1948 C CA . PRO A 1 248 ? 15.654 4.572 0.819 1.00 48.69 248 PRO A CA 1
ATOM 1949 C C . PRO A 1 248 ? 15.278 3.579 -0.293 1.00 48.69 248 PRO A C 1
ATOM 1951 O O . PRO A 1 248 ? 15.259 3.940 -1.466 1.00 48.69 248 PRO A O 1
ATOM 1954 N N . THR A 1 249 ? 14.923 2.346 0.079 1.00 43.25 249 THR A N 1
ATOM 1955 C CA . THR A 1 249 ? 14.622 1.235 -0.843 1.00 43.25 249 THR A CA 1
ATOM 1956 C C . THR A 1 249 ? 13.420 1.534 -1.737 1.00 43.25 249 THR A C 1
ATOM 1958 O O . THR A 1 249 ? 13.324 1.063 -2.863 1.00 43.25 249 THR A O 1
ATOM 1961 N N . PHE A 1 250 ? 12.497 2.362 -1.249 1.00 43.88 250 PHE A N 1
ATOM 1962 C CA . PHE A 1 250 ? 11.262 2.658 -1.956 1.00 43.88 250 PHE A CA 1
ATOM 1963 C C . PHE A 1 250 ? 11.311 3.883 -2.859 1.00 43.88 250 PHE A C 1
ATOM 1965 O O . PHE A 1 250 ? 10.595 3.899 -3.856 1.00 43.88 250 PHE A O 1
ATOM 1972 N N . VAL A 1 251 ? 12.156 4.871 -2.548 1.00 48.78 251 VAL A N 1
ATOM 1973 C CA . VAL A 1 251 ? 12.508 5.913 -3.524 1.00 48.78 251 VAL A CA 1
ATOM 1974 C C . VAL A 1 251 ? 13.168 5.242 -4.728 1.00 48.78 251 VAL A C 1
ATOM 1976 O O . VAL A 1 251 ? 12.801 5.528 -5.858 1.00 48.78 251 VAL A O 1
ATOM 1979 N N . GLU A 1 252 ? 14.027 4.247 -4.491 1.00 50.06 252 GLU A N 1
ATOM 1980 C CA . GLU A 1 252 ? 14.642 3.435 -5.546 1.00 50.06 252 GLU A CA 1
ATOM 1981 C C . GLU A 1 252 ? 13.644 2.549 -6.299 1.00 50.06 252 GLU A C 1
ATOM 1983 O O . GLU A 1 252 ? 13.752 2.441 -7.516 1.00 50.06 252 GLU A O 1
ATOM 1988 N N . ASP A 1 253 ? 12.656 1.941 -5.632 1.00 43.56 253 ASP A N 1
ATOM 1989 C CA . ASP A 1 253 ? 11.620 1.144 -6.304 1.00 43.56 253 ASP A CA 1
ATOM 1990 C C . ASP A 1 253 ? 10.606 1.992 -7.074 1.00 43.56 253 ASP A C 1
ATOM 1992 O O . ASP A 1 253 ? 10.130 1.564 -8.130 1.00 43.56 253 ASP A O 1
ATOM 1996 N N . GLU A 1 254 ? 10.276 3.187 -6.582 1.00 46.97 254 GLU A N 1
ATOM 1997 C CA . GLU A 1 254 ? 9.433 4.155 -7.280 1.00 46.97 254 GLU A CA 1
ATOM 1998 C C . GLU A 1 254 ? 10.181 4.780 -8.458 1.00 46.97 254 GLU A C 1
ATOM 2000 O O . GLU A 1 254 ? 9.624 4.863 -9.548 1.00 46.97 254 GLU A O 1
ATOM 2005 N N . GLU A 1 255 ? 11.460 5.122 -8.302 1.00 53.84 255 GLU A N 1
ATOM 2006 C CA . GLU A 1 255 ? 12.335 5.528 -9.402 1.00 53.84 255 GLU A CA 1
ATOM 2007 C C . GLU A 1 255 ? 12.547 4.385 -10.394 1.00 53.84 255 GLU A C 1
ATOM 2009 O O . GLU A 1 255 ? 12.471 4.615 -11.594 1.00 53.84 255 GLU A O 1
ATOM 2014 N N . ALA A 1 256 ? 12.720 3.138 -9.950 1.00 49.91 256 ALA A N 1
ATOM 2015 C CA . ALA A 1 256 ? 12.816 1.969 -10.821 1.00 49.91 256 ALA A CA 1
ATOM 2016 C C . ALA A 1 256 ? 11.480 1.666 -11.505 1.00 49.91 256 ALA A C 1
ATOM 2018 O O . ALA A 1 256 ? 11.464 1.255 -12.661 1.00 49.91 256 ALA A O 1
ATOM 2019 N N . TYR A 1 257 ? 10.344 1.875 -10.837 1.00 46.25 257 TYR A N 1
ATOM 2020 C CA . TYR A 1 257 ? 9.008 1.750 -11.415 1.00 46.25 257 TYR A CA 1
ATOM 2021 C C . TYR A 1 257 ? 8.747 2.843 -12.449 1.00 46.25 257 TYR A C 1
ATOM 2023 O O . TYR A 1 257 ? 8.388 2.528 -13.581 1.00 46.25 257 TYR A O 1
ATOM 2031 N N . ASN A 1 258 ? 9.010 4.101 -12.111 1.00 48.94 258 ASN A N 1
ATOM 2032 C CA . ASN A 1 258 ? 8.911 5.235 -13.019 1.00 48.94 258 ASN A CA 1
ATOM 2033 C C . ASN A 1 258 ? 9.926 5.111 -14.161 1.00 48.94 258 ASN A C 1
ATOM 2035 O O . ASN A 1 258 ? 9.583 5.422 -15.291 1.00 48.94 258 ASN A O 1
ATOM 2039 N N . ALA A 1 259 ? 11.113 4.545 -13.932 1.00 52.00 259 ALA A N 1
ATOM 2040 C CA . ALA A 1 259 ? 12.081 4.203 -14.971 1.00 52.00 259 ALA A CA 1
ATOM 2041 C C . ALA A 1 259 ? 11.622 3.009 -15.821 1.00 52.00 259 ALA A C 1
ATOM 2043 O O . ALA A 1 259 ? 11.881 2.995 -17.018 1.00 52.00 259 ALA A O 1
ATOM 2044 N N . ARG A 1 260 ? 10.912 2.018 -15.264 1.00 49.16 260 ARG A N 1
ATOM 2045 C CA . ARG A 1 260 ? 10.267 0.924 -16.020 1.00 49.16 260 ARG A CA 1
ATOM 2046 C C . ARG A 1 260 ? 9.122 1.452 -16.888 1.00 49.16 260 ARG A C 1
ATOM 2048 O O . ARG A 1 260 ? 8.992 1.010 -18.024 1.00 49.16 260 ARG A O 1
ATOM 2055 N N . ILE A 1 261 ? 8.333 2.404 -16.388 1.00 38.91 261 ILE A N 1
ATOM 2056 C CA . ILE A 1 261 ? 7.271 3.103 -17.128 1.00 38.91 261 ILE A CA 1
ATOM 2057 C C . ILE A 1 261 ? 7.877 4.028 -18.194 1.00 38.91 261 ILE A C 1
ATOM 2059 O O . ILE A 1 261 ? 7.467 3.966 -19.346 1.00 38.91 261 ILE A O 1
ATOM 2063 N N . ALA A 1 262 ? 8.920 4.792 -17.868 1.00 44.38 262 ALA A N 1
ATOM 2064 C CA . ALA A 1 262 ? 9.641 5.653 -18.808 1.00 44.38 262 ALA A CA 1
ATOM 2065 C C . ALA A 1 262 ? 10.386 4.851 -19.891 1.00 44.38 262 ALA A C 1
ATOM 2067 O O . ALA A 1 262 ? 10.490 5.296 -21.030 1.00 44.38 262 ALA A O 1
ATOM 2068 N N . LYS A 1 263 ? 10.856 3.634 -19.574 1.00 45.59 263 LYS A N 1
ATOM 2069 C CA . LYS A 1 263 ? 11.421 2.673 -20.542 1.00 45.59 263 LYS A CA 1
ATOM 2070 C C . LYS A 1 263 ? 10.345 1.910 -21.328 1.00 45.59 263 LYS A C 1
ATOM 2072 O O . LYS A 1 263 ? 10.654 1.341 -22.372 1.00 45.59 263 LYS A O 1
ATOM 2077 N N . ARG A 1 264 ? 9.088 1.909 -20.870 1.00 43.75 264 ARG A N 1
ATOM 2078 C CA . ARG A 1 264 ? 7.906 1.457 -21.619 1.00 43.75 264 ARG A CA 1
ATOM 2079 C C . ARG A 1 264 ? 7.236 2.667 -22.267 1.00 43.75 264 ARG A C 1
ATOM 2081 O O . ARG A 1 264 ? 6.103 3.005 -21.938 1.00 43.75 264 ARG A O 1
ATOM 2088 N N . VAL A 1 265 ? 7.912 3.309 -23.221 1.00 49.28 265 VAL A N 1
ATOM 2089 C CA . VAL A 1 265 ? 7.209 4.219 -24.134 1.00 49.28 265 VAL A CA 1
ATOM 2090 C C . VAL A 1 265 ? 6.144 3.374 -24.826 1.00 49.28 265 VAL A C 1
ATOM 2092 O O . VAL A 1 265 ? 6.462 2.471 -25.598 1.00 49.28 265 VAL A O 1
ATOM 2095 N N . VAL A 1 266 ? 4.879 3.598 -24.478 1.00 53.81 266 VAL A N 1
ATOM 2096 C CA . VAL A 1 266 ? 3.745 2.969 -25.148 1.00 53.81 266 VAL A CA 1
ATOM 2097 C C . VAL A 1 266 ? 3.775 3.483 -26.582 1.00 53.81 266 VAL A C 1
ATOM 2099 O O . VAL A 1 266 ? 3.384 4.611 -26.859 1.00 53.81 266 VAL A O 1
ATOM 2102 N N . LEU A 1 267 ? 4.330 2.684 -27.489 1.00 75.50 267 LEU A N 1
ATOM 2103 C CA . LEU A 1 267 ? 4.460 3.042 -28.894 1.00 75.50 267 LEU A CA 1
ATOM 2104 C C . LEU A 1 267 ? 3.056 3.000 -29.509 1.00 75.50 267 LEU A C 1
ATOM 2106 O O . LEU A 1 267 ? 2.412 1.953 -29.495 1.00 75.50 267 LEU A O 1
ATOM 2110 N N . PHE A 1 268 ? 2.550 4.123 -30.016 1.00 85.75 268 PHE A N 1
ATOM 2111 C CA . PHE A 1 268 ? 1.239 4.197 -30.666 1.00 85.75 268 PHE A CA 1
ATOM 2112 C C . PHE A 1 268 ? 1.350 4.725 -32.097 1.00 85.75 268 PHE A C 1
ATOM 2114 O O . PHE A 1 268 ? 2.313 5.386 -32.476 1.00 85.75 268 PHE A O 1
ATOM 2121 N N . CYS A 1 269 ? 0.361 4.391 -32.921 1.00 94.00 269 CYS A N 1
ATOM 2122 C CA . CYS A 1 269 ? 0.270 4.867 -34.294 1.00 94.00 269 CYS A CA 1
ATOM 2123 C C . CYS A 1 269 ? -0.108 6.351 -34.308 1.00 94.00 269 CYS A C 1
ATOM 2125 O O . CYS A 1 269 ? -1.181 6.696 -33.823 1.00 94.00 269 CYS A O 1
ATOM 2127 N N . GLN A 1 270 ? 0.706 7.206 -34.922 1.00 91.75 270 GLN A N 1
ATOM 2128 C CA . GLN A 1 270 ? 0.484 8.659 -34.943 1.00 91.75 270 GLN A CA 1
ATOM 2129 C C . GLN A 1 270 ? -0.800 9.064 -35.688 1.00 91.75 270 GLN A C 1
ATOM 2131 O O . GLN A 1 270 ? -1.426 10.061 -35.351 1.00 91.75 270 GLN A O 1
ATOM 2136 N N . GLN A 1 271 ? -1.262 8.238 -36.633 1.00 95.31 271 GLN A N 1
ATOM 2137 C CA . GLN A 1 271 ? -2.495 8.504 -37.381 1.00 95.31 271 GLN A CA 1
ATOM 2138 C C . GLN A 1 271 ? -3.781 8.039 -36.679 1.00 95.31 271 GLN A C 1
ATOM 2140 O O . GLN A 1 271 ? -4.821 8.665 -36.846 1.00 95.31 271 GLN A O 1
ATOM 2145 N N . CYS A 1 272 ? -3.775 6.891 -35.989 1.00 90.19 272 CYS A N 1
ATOM 2146 C CA . CYS A 1 272 ? -5.010 6.296 -35.441 1.00 90.19 272 CYS A CA 1
ATOM 2147 C C . CYS A 1 272 ? -4.970 6.005 -33.938 1.00 90.19 272 CYS A C 1
ATOM 2149 O O . CYS A 1 272 ? -5.911 5.418 -33.414 1.00 90.19 272 CYS A O 1
ATOM 2151 N N . GLY A 1 273 ? -3.875 6.333 -33.250 1.00 85.94 273 GLY A N 1
ATOM 2152 C CA . GLY A 1 273 ? -3.711 6.148 -31.805 1.00 85.94 273 GLY A CA 1
ATOM 2153 C C . GLY A 1 273 ? -3.599 4.695 -31.332 1.00 85.94 273 GLY A C 1
ATOM 2154 O O . GLY A 1 273 ? -3.420 4.454 -30.143 1.00 85.94 273 GLY A O 1
ATOM 2155 N N . LYS A 1 274 ? -3.685 3.701 -32.231 1.00 84.69 274 LYS A N 1
ATOM 2156 C CA . LYS A 1 274 ? -3.600 2.278 -31.861 1.00 84.69 274 LYS A CA 1
ATOM 2157 C C . LYS A 1 274 ? -2.271 1.989 -31.161 1.00 84.69 274 LYS A C 1
ATOM 2159 O O . LYS A 1 274 ? -1.237 2.354 -31.704 1.00 84.69 274 LYS A O 1
ATOM 2164 N N . VAL A 1 275 ? -2.298 1.310 -30.016 1.00 80.50 275 VAL A N 1
ATOM 2165 C CA . VAL A 1 275 ? -1.107 0.925 -29.236 1.00 80.50 275 VAL A CA 1
ATOM 2166 C C . VAL A 1 275 ? -0.423 -0.306 -29.842 1.00 80.50 275 VAL A C 1
ATOM 2168 O O . VAL A 1 275 ? -1.098 -1.217 -30.326 1.00 80.50 275 VAL A O 1
ATOM 2171 N N . GLN A 1 276 ? 0.911 -0.335 -29.828 1.00 85.81 276 GLN A N 1
ATOM 2172 C CA . GLN A 1 276 ? 1.738 -1.421 -30.346 1.00 85.81 276 GLN A CA 1
ATOM 2173 C C . GLN A 1 276 ? 1.663 -2.668 -29.441 1.00 85.81 276 GLN A C 1
ATOM 2175 O O . GLN A 1 276 ? 2.085 -2.609 -28.285 1.00 85.81 276 GLN A O 1
ATOM 2180 N N . PRO A 1 277 ? 1.170 -3.815 -29.946 1.00 79.19 277 PRO A N 1
ATOM 2181 C CA . PRO A 1 277 ? 1.175 -5.076 -29.204 1.00 79.19 277 PRO A CA 1
ATOM 2182 C C . PRO A 1 277 ? 2.604 -5.620 -28.986 1.00 79.19 277 PRO A C 1
ATOM 2184 O O . PRO A 1 277 ? 3.469 -5.382 -29.832 1.00 79.19 277 PRO A O 1
ATOM 2187 N N . PRO A 1 278 ? 2.859 -6.439 -27.942 1.00 66.00 278 PRO A N 1
ATOM 2188 C CA . PRO A 1 278 ? 4.206 -6.912 -27.578 1.00 66.00 278 PRO A CA 1
ATOM 2189 C C . PRO A 1 278 ? 4.986 -7.625 -28.695 1.00 66.00 278 PRO A C 1
ATOM 2191 O O . PRO A 1 278 ? 6.209 -7.540 -28.745 1.00 66.00 278 PRO A O 1
ATOM 2194 N N . ASN A 1 279 ? 4.283 -8.288 -29.618 1.00 80.19 279 ASN A N 1
ATOM 2195 C CA . ASN A 1 279 ? 4.879 -9.118 -30.672 1.00 80.19 279 ASN A CA 1
ATOM 2196 C C . ASN A 1 279 ? 4.744 -8.522 -32.082 1.00 80.19 279 ASN A C 1
ATOM 2198 O O . ASN A 1 279 ? 5.070 -9.184 -33.064 1.00 80.19 279 ASN A O 1
ATOM 2202 N N . VAL A 1 280 ? 4.253 -7.287 -32.214 1.00 83.62 280 VAL A N 1
ATOM 2203 C CA . VAL A 1 280 ? 4.065 -6.638 -33.518 1.00 83.62 280 VAL A CA 1
ATOM 2204 C C . VAL A 1 280 ? 4.839 -5.336 -33.521 1.00 83.62 280 VAL A C 1
ATOM 2206 O O . VAL A 1 280 ? 4.574 -4.458 -32.710 1.00 83.62 280 VAL A O 1
ATOM 2209 N N . LYS A 1 281 ? 5.799 -5.191 -34.435 1.00 90.38 281 LYS A N 1
ATOM 2210 C CA . LYS A 1 281 ? 6.521 -3.927 -34.612 1.00 90.38 281 LYS A CA 1
ATOM 2211 C C . LYS A 1 281 ? 5.717 -2.997 -35.506 1.00 90.38 281 LYS A C 1
ATOM 2213 O O . LYS A 1 281 ? 5.313 -3.386 -36.599 1.00 90.38 281 LYS A O 1
ATOM 2218 N N . PHE A 1 282 ? 5.498 -1.769 -35.052 1.00 95.94 282 PHE A N 1
ATOM 2219 C CA . PHE A 1 282 ? 4.989 -0.722 -35.928 1.00 95.94 282 PHE A CA 1
ATOM 2220 C C . PHE A 1 282 ? 6.087 -0.230 -36.868 1.00 95.94 282 PHE A C 1
ATOM 2222 O O . PHE A 1 282 ? 7.282 -0.331 -36.584 1.00 95.94 282 PHE A O 1
ATOM 2229 N N . ASN A 1 283 ? 5.667 0.300 -38.012 1.00 95.12 283 ASN A N 1
ATOM 2230 C CA . ASN A 1 283 ? 6.574 0.855 -39.002 1.00 95.12 283 ASN A CA 1
ATOM 2231 C C . ASN A 1 283 ? 6.961 2.276 -38.593 1.00 95.12 283 ASN A C 1
ATOM 2233 O O . ASN A 1 283 ? 6.096 3.109 -38.339 1.00 95.12 283 ASN A O 1
ATOM 2237 N N . TYR A 1 284 ? 8.256 2.565 -38.564 1.00 94.31 284 TYR A N 1
ATOM 2238 C CA . TYR A 1 284 ? 8.780 3.907 -38.297 1.00 94.31 284 TYR A CA 1
ATOM 2239 C C . TYR A 1 284 ? 8.848 4.723 -39.598 1.00 94.31 284 TYR A C 1
ATOM 2241 O O . TYR A 1 284 ? 9.133 4.127 -40.636 1.00 94.31 284 TYR A O 1
ATOM 2249 N N . CYS A 1 285 ? 8.690 6.062 -39.568 1.00 95.69 285 CYS A N 1
ATOM 2250 C CA . CYS A 1 285 ? 9.199 6.920 -40.664 1.00 95.69 285 CYS A CA 1
ATOM 2251 C C . CYS A 1 285 ? 10.735 6.825 -40.608 1.00 95.69 285 CYS A C 1
ATOM 2253 O O . CYS A 1 285 ? 11.327 7.352 -39.658 1.00 95.69 285 CYS A O 1
ATOM 2255 N N . PRO A 1 286 ? 11.413 6.168 -41.572 1.00 92.31 286 PRO A N 1
ATOM 2256 C CA . PRO A 1 286 ? 12.862 5.986 -41.500 1.00 92.31 286 PRO A CA 1
ATOM 2257 C C . PRO A 1 286 ? 13.641 7.312 -41.386 1.00 92.31 286 PRO A C 1
ATOM 2259 O O . PRO A 1 286 ? 14.590 7.356 -40.605 1.00 92.31 286 PRO A O 1
ATOM 2262 N N . PRO A 1 287 ? 13.239 8.412 -42.064 1.00 93.81 287 PRO A N 1
ATOM 2263 C CA . PRO A 1 287 ? 13.878 9.711 -41.871 1.00 93.81 287 PRO A CA 1
ATOM 2264 C C . PRO A 1 287 ? 13.693 10.295 -40.460 1.00 93.81 287 PRO A C 1
ATOM 2266 O O . PRO A 1 287 ? 14.667 10.775 -39.893 1.00 93.81 287 PRO A O 1
ATOM 2269 N N . CYS A 1 288 ? 12.500 10.222 -39.849 1.00 92.75 288 CYS A N 1
ATOM 2270 C CA . CYS A 1 288 ? 12.303 10.684 -38.463 1.00 92.75 288 CYS A CA 1
ATOM 2271 C C . CYS A 1 288 ? 13.172 9.919 -37.471 1.00 92.75 288 CYS A C 1
ATOM 2273 O O . CYS A 1 288 ? 13.781 10.524 -36.592 1.00 92.75 288 CYS A O 1
ATOM 2275 N N . ARG A 1 289 ? 13.279 8.600 -37.650 1.00 90.12 289 ARG A N 1
ATOM 2276 C CA . ARG A 1 289 ? 14.085 7.762 -36.765 1.00 90.12 289 ARG A CA 1
ATOM 2277 C C . ARG A 1 289 ? 15.568 8.139 -36.810 1.00 90.12 289 ARG A C 1
ATOM 2279 O O . ARG A 1 289 ? 16.222 8.136 -35.775 1.00 90.12 289 ARG A O 1
ATOM 2286 N N . LYS A 1 290 ? 16.087 8.513 -37.987 1.00 88.12 290 LYS A N 1
ATOM 2287 C CA . LYS A 1 290 ? 17.476 8.982 -38.152 1.00 88.12 290 LYS A CA 1
ATOM 2288 C C . LYS A 1 290 ? 17.771 10.276 -37.389 1.00 88.12 290 LYS A C 1
ATOM 2290 O O . LYS A 1 290 ? 18.904 10.467 -36.971 1.00 88.12 290 LYS A O 1
ATOM 2295 N N . VAL A 1 291 ? 16.770 11.133 -37.182 1.00 87.12 291 VAL A N 1
ATOM 2296 C CA . VAL A 1 291 ? 16.907 12.376 -36.402 1.00 87.12 291 VAL A CA 1
ATOM 2297 C C . VAL A 1 291 ? 16.443 12.243 -34.948 1.00 87.12 291 VAL A C 1
ATOM 2299 O O . VAL A 1 291 ? 16.219 13.248 -34.277 1.00 87.12 291 VAL A O 1
ATOM 2302 N N . GLY A 1 292 ? 16.273 11.011 -34.457 1.00 82.81 292 GLY A N 1
ATOM 2303 C CA . GLY A 1 292 ? 15.891 10.746 -33.069 1.00 82.81 292 GLY A CA 1
ATOM 2304 C C . GLY A 1 292 ? 14.428 11.054 -32.738 1.00 82.81 292 GLY A C 1
ATOM 2305 O O . GLY A 1 292 ? 14.105 11.248 -31.571 1.00 82.81 292 GLY A O 1
ATOM 2306 N N . ARG A 1 293 ? 13.535 11.115 -33.737 1.00 86.81 293 ARG A N 1
ATOM 2307 C CA . ARG A 1 293 ? 12.085 11.251 -33.530 1.00 86.81 293 ARG A CA 1
ATOM 2308 C C . ARG A 1 293 ? 11.380 9.919 -33.785 1.00 86.81 293 ARG A C 1
ATOM 2310 O O . ARG A 1 293 ? 11.454 9.374 -34.889 1.00 86.81 293 ARG A O 1
ATOM 2317 N N . ASP A 1 294 ? 10.624 9.440 -32.803 1.00 87.75 294 ASP A N 1
ATOM 2318 C CA . ASP A 1 294 ? 9.830 8.215 -32.923 1.00 87.75 294 ASP A CA 1
ATOM 2319 C C . ASP A 1 294 ? 8.447 8.499 -33.522 1.00 87.75 294 ASP A C 1
ATOM 2321 O O . ASP A 1 294 ? 7.474 8.782 -32.827 1.00 87.75 294 ASP A O 1
ATOM 2325 N N . HIS A 1 295 ? 8.360 8.414 -34.853 1.00 92.38 295 HIS A N 1
ATOM 2326 C CA . HIS A 1 295 ? 7.104 8.571 -35.592 1.00 92.38 295 HIS A CA 1
ATOM 2327 C C . HIS A 1 295 ? 6.654 7.225 -36.169 1.00 92.38 295 HIS A C 1
ATOM 2329 O O . HIS A 1 295 ? 7.278 6.706 -37.100 1.00 92.38 295 HIS A O 1
ATOM 2335 N N . LEU A 1 296 ? 5.609 6.641 -35.579 1.00 95.19 296 LEU A N 1
ATOM 2336 C CA . LEU A 1 296 ? 5.220 5.236 -35.741 1.00 95.19 296 LEU A CA 1
ATOM 2337 C C . LEU A 1 296 ? 3.857 5.080 -36.416 1.00 95.19 296 LEU A C 1
ATOM 2339 O O . LEU A 1 296 ? 2.927 5.839 -36.150 1.00 95.19 296 LEU A O 1
ATOM 2343 N N . TYR A 1 297 ? 3.707 4.020 -37.209 1.00 96.31 297 TYR A N 1
ATOM 2344 C CA . TYR A 1 297 ? 2.462 3.666 -37.880 1.00 96.31 297 TYR A CA 1
ATOM 2345 C C . TYR A 1 297 ? 2.158 2.177 -37.752 1.00 96.31 297 TYR A C 1
ATOM 2347 O O . TYR A 1 297 ? 2.990 1.325 -38.064 1.00 96.31 297 TYR A O 1
ATOM 2355 N N . CYS A 1 298 ? 0.920 1.846 -37.382 1.00 95.56 298 CYS A N 1
ATOM 2356 C CA . CYS A 1 298 ? 0.475 0.453 -37.308 1.00 95.56 298 CYS A CA 1
ATOM 2357 C C . CYS A 1 298 ? 0.308 -0.210 -38.689 1.00 95.56 298 CYS A C 1
ATOM 2359 O O . CYS A 1 298 ? 0.216 -1.430 -38.773 1.00 95.56 298 CYS A O 1
ATOM 2361 N N . SER A 1 299 ? 0.245 0.574 -39.774 1.00 96.81 299 SER A N 1
ATOM 2362 C CA . SER A 1 299 ? 0.120 0.081 -41.151 1.00 96.81 299 SER A CA 1
ATOM 2363 C C . SER A 1 299 ? 0.591 1.121 -42.177 1.00 96.81 299 SER A C 1
ATOM 2365 O O . SER A 1 299 ? 0.614 2.321 -41.896 1.00 96.81 299 SER A O 1
ATOM 2367 N N . LYS A 1 300 ? 0.899 0.676 -43.404 1.00 96.25 300 LYS A N 1
ATOM 2368 C CA . LYS A 1 300 ? 1.239 1.563 -44.536 1.00 96.25 300 LYS A CA 1
ATOM 2369 C C . LYS A 1 300 ? 0.084 2.505 -44.910 1.00 96.25 300 LYS A C 1
ATOM 2371 O O . LYS A 1 300 ? 0.326 3.641 -45.302 1.00 96.25 300 LYS A O 1
ATOM 2376 N N . LYS A 1 301 ? -1.168 2.068 -44.719 1.00 97.06 301 LYS A N 1
ATOM 2377 C CA . LYS A 1 301 ? -2.368 2.896 -44.924 1.00 97.06 301 LYS A CA 1
ATOM 2378 C C . LYS A 1 301 ? -2.393 4.085 -43.959 1.00 97.06 301 LYS A C 1
ATOM 2380 O O . LYS A 1 301 ? -2.612 5.211 -44.387 1.00 97.06 301 LYS A O 1
ATOM 2385 N N . CYS A 1 302 ? -2.114 3.851 -42.674 1.00 96.56 302 CYS A N 1
ATOM 2386 C CA . CYS A 1 302 ? -2.004 4.921 -41.678 1.00 96.56 302 CYS A CA 1
ATOM 2387 C C . CYS A 1 302 ? -0.885 5.9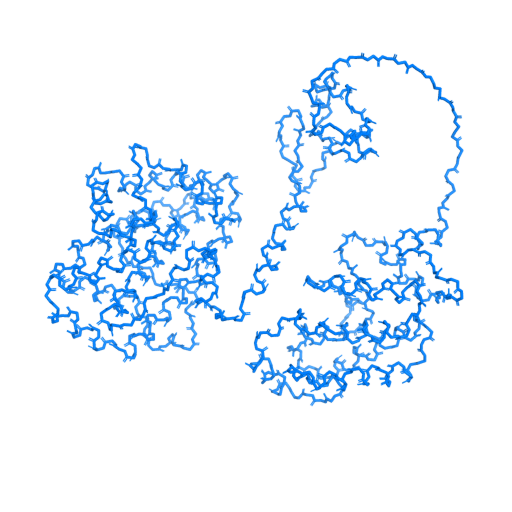11 -42.013 1.00 96.56 302 CYS A C 1
ATOM 2389 O O . CYS A 1 302 ? -1.097 7.113 -41.905 1.00 96.56 302 CYS A O 1
ATOM 2391 N N . GLN A 1 303 ? 0.257 5.414 -42.492 1.00 97.06 303 GLN A N 1
ATOM 2392 C CA . GLN A 1 303 ? 1.350 6.269 -42.951 1.00 97.06 303 GLN A CA 1
ATOM 2393 C C . GLN A 1 303 ? 0.940 7.154 -44.132 1.00 97.06 303 GLN A C 1
ATOM 2395 O O . GLN A 1 303 ? 1.206 8.348 -44.116 1.00 97.06 303 GLN A O 1
ATOM 2400 N N . GLN A 1 304 ? 0.274 6.597 -45.147 1.00 96.38 304 GLN A N 1
ATOM 2401 C CA . GLN A 1 304 ? -0.169 7.356 -46.322 1.00 96.38 304 GLN A CA 1
ATOM 2402 C C . GLN A 1 304 ? -1.208 8.433 -45.979 1.00 96.38 304 GLN A C 1
ATOM 2404 O O . GLN A 1 304 ? -1.171 9.508 -46.574 1.00 96.38 304 GLN A O 1
ATOM 2409 N N . MET A 1 305 ? -2.106 8.163 -45.024 1.00 94.69 305 MET A N 1
ATOM 2410 C CA . MET A 1 305 ? -3.112 9.135 -44.576 1.00 94.69 305 MET A CA 1
ATOM 2411 C C . MET A 1 305 ? -2.476 10.329 -43.857 1.00 94.69 305 MET A C 1
ATOM 2413 O O . MET A 1 305 ? -2.818 11.466 -44.172 1.00 94.69 305 MET A O 1
ATOM 2417 N N . GLU A 1 306 ? -1.514 10.093 -42.959 1.00 95.44 306 GLU A N 1
ATOM 2418 C CA . GLU A 1 306 ? -0.826 11.191 -42.266 1.00 95.44 306 GLU A CA 1
ATOM 2419 C C . GLU A 1 306 ? 0.225 11.881 -43.149 1.00 95.44 306 GLU A C 1
ATOM 2421 O O . GLU A 1 306 ? 0.618 13.012 -42.874 1.00 95.44 306 GLU A O 1
ATOM 2426 N N . TRP A 1 307 ? 0.694 11.226 -44.222 1.00 95.38 307 TRP A N 1
ATOM 2427 C CA . TRP A 1 307 ? 1.874 11.650 -44.986 1.00 95.38 307 TRP A CA 1
ATOM 2428 C C . TRP A 1 307 ? 1.843 13.119 -45.418 1.00 95.38 307 TRP A C 1
ATOM 2430 O O . TRP A 1 307 ? 2.880 13.781 -45.392 1.00 95.38 307 TRP A O 1
ATOM 2440 N N . LYS A 1 308 ? 0.666 13.650 -45.778 1.00 92.44 308 LYS A N 1
ATOM 2441 C CA . LYS A 1 308 ? 0.512 15.061 -46.168 1.00 92.44 308 LYS A CA 1
ATOM 2442 C C . LYS A 1 308 ? 0.921 16.025 -45.047 1.00 92.44 308 LYS A C 1
ATOM 2444 O O . LYS A 1 308 ? 1.631 16.984 -45.330 1.00 92.44 308 LYS A O 1
ATOM 2449 N N . ALA A 1 309 ? 0.526 15.750 -43.802 1.00 90.38 309 ALA A N 1
ATOM 2450 C CA . ALA A 1 309 ? 0.912 16.541 -42.632 1.00 90.38 309 ALA A CA 1
ATOM 2451 C C . ALA A 1 309 ? 2.336 16.191 -42.173 1.00 90.38 309 ALA A C 1
ATOM 2453 O O . ALA A 1 309 ? 3.169 17.070 -41.948 1.00 90.38 309 ALA A O 1
ATOM 2454 N N . HIS A 1 310 ? 2.653 14.896 -42.132 1.00 94.44 310 HIS A N 1
ATOM 2455 C CA . HIS A 1 310 ? 3.937 14.391 -41.665 1.00 94.44 310 HIS A CA 1
ATOM 2456 C C . HIS A 1 310 ? 5.129 14.888 -42.494 1.00 94.44 310 HIS A C 1
ATOM 2458 O O . HIS A 1 310 ? 6.192 15.185 -41.947 1.00 94.44 310 HIS A O 1
ATOM 2464 N N . LYS A 1 311 ? 4.972 15.006 -43.822 1.00 95.75 311 LYS A N 1
ATOM 2465 C CA . LYS A 1 311 ? 6.035 15.435 -44.747 1.00 95.75 311 LYS A CA 1
ATOM 2466 C C . LYS A 1 311 ? 6.631 16.796 -44.372 1.00 95.75 311 LYS A C 1
ATOM 2468 O O . LYS A 1 311 ? 7.819 17.003 -44.604 1.00 95.75 311 LYS A O 1
ATOM 2473 N N . ALA A 1 312 ? 5.850 17.702 -43.777 1.00 92.44 312 ALA A N 1
ATOM 2474 C CA . ALA A 1 312 ? 6.345 19.015 -43.360 1.00 92.44 312 ALA A CA 1
ATOM 2475 C C . ALA A 1 312 ? 7.458 18.915 -42.299 1.00 92.44 312 ALA A C 1
ATOM 2477 O O . ALA A 1 312 ? 8.327 19.791 -42.230 1.00 92.44 312 ALA A O 1
ATOM 2478 N N . ILE A 1 313 ? 7.456 17.829 -41.516 1.00 90.81 313 ILE A N 1
ATOM 2479 C CA . ILE A 1 313 ? 8.354 17.615 -40.382 1.00 90.81 313 ILE A CA 1
ATOM 2480 C C . ILE A 1 313 ? 9.216 16.338 -40.482 1.00 90.81 313 ILE A C 1
ATOM 2482 O O . ILE A 1 313 ? 10.161 16.230 -39.696 1.00 90.81 313 ILE A O 1
ATOM 2486 N N . CYS A 1 314 ? 8.941 15.367 -41.378 1.00 94.88 314 CYS A N 1
ATOM 2487 C CA . CYS A 1 314 ? 9.695 14.095 -41.403 1.00 94.88 314 CYS A CA 1
ATOM 2488 C C . CYS A 1 314 ? 11.169 14.321 -41.771 1.00 94.88 314 CYS A C 1
ATOM 2490 O O . CYS A 1 314 ? 11.490 14.978 -42.757 1.00 94.88 314 CYS A O 1
ATOM 2492 N N . GLY A 1 315 ? 12.072 13.769 -40.953 1.00 85.69 315 GLY A N 1
ATOM 2493 C CA . GLY A 1 315 ? 13.523 13.849 -41.157 1.00 85.69 315 GLY A CA 1
ATOM 2494 C C . GLY A 1 315 ? 14.179 15.191 -40.824 1.00 85.69 315 GLY A C 1
ATOM 2495 O O . GLY A 1 315 ? 15.393 15.294 -40.959 1.00 85.69 315 GLY A O 1
ATOM 2496 N N . LYS A 1 316 ? 13.428 16.201 -40.362 1.00 91.88 316 LYS A N 1
ATOM 2497 C CA . LYS A 1 316 ? 14.012 17.451 -39.850 1.00 91.88 316 LYS A CA 1
ATOM 2498 C C . LYS A 1 316 ? 14.452 17.257 -38.391 1.00 91.88 316 LYS A C 1
ATOM 2500 O O . LYS A 1 316 ? 13.616 16.798 -37.601 1.00 91.88 316 LYS A O 1
ATOM 2505 N N . PRO A 1 317 ? 15.707 17.578 -38.014 1.00 83.31 317 PRO A N 1
ATOM 2506 C CA . PRO A 1 317 ? 16.161 17.469 -36.631 1.00 83.31 317 PRO A CA 1
ATOM 2507 C C . PRO A 1 317 ? 15.264 18.300 -35.707 1.00 83.31 317 PRO A C 1
ATOM 2509 O O . PRO A 1 317 ? 14.770 19.345 -36.133 1.00 83.31 317 PRO A O 1
ATOM 2512 N N . PRO A 1 318 ? 14.990 17.837 -34.474 1.00 71.81 318 PRO A N 1
ATOM 2513 C CA . PRO A 1 318 ? 14.238 18.625 -33.509 1.00 71.81 318 PRO A CA 1
ATOM 2514 C C . PRO A 1 318 ? 15.028 19.907 -33.232 1.00 71.81 318 PRO A C 1
ATOM 2516 O O . PRO A 1 318 ? 16.073 19.884 -32.583 1.00 71.81 318 PRO A O 1
ATOM 2519 N N . THR A 1 319 ? 14.569 21.022 -33.792 1.00 64.62 319 THR A N 1
ATOM 2520 C CA . THR A 1 319 ? 15.107 22.349 -33.507 1.00 64.62 319 THR A CA 1
ATOM 2521 C C . THR A 1 319 ? 15.048 22.558 -32.000 1.00 64.62 319 THR A C 1
ATOM 2523 O O . THR A 1 319 ? 13.978 22.463 -31.404 1.00 64.62 319 THR A O 1
ATOM 2526 N N . LYS A 1 320 ? 16.194 22.831 -31.363 1.00 52.59 320 LYS A N 1
ATOM 2527 C CA . LYS A 1 320 ? 16.286 23.060 -29.907 1.00 52.59 320 LYS A CA 1
ATOM 2528 C C . LYS A 1 320 ? 15.450 24.262 -29.421 1.00 52.59 320 LYS A C 1
ATOM 2530 O O . LYS A 1 320 ? 15.352 24.479 -28.222 1.00 52.59 320 LYS A O 1
ATOM 2535 N N . THR A 1 321 ? 14.818 24.993 -30.335 1.00 40.62 321 THR A N 1
ATOM 2536 C CA . THR A 1 321 ? 13.965 26.163 -30.097 1.00 40.62 321 THR A CA 1
ATOM 2537 C C . THR A 1 321 ? 12.459 25.894 -30.249 1.00 40.62 321 THR A C 1
ATOM 2539 O O . THR A 1 321 ? 11.647 26.723 -29.855 1.00 40.62 321 THR A O 1
ATOM 2542 N N . SER A 1 322 ? 12.024 24.720 -30.723 1.00 44.56 322 SER A N 1
ATOM 2543 C CA . SER A 1 322 ? 10.593 24.455 -30.984 1.00 44.56 322 SER A CA 1
ATOM 2544 C C . SER A 1 322 ? 9.799 23.919 -29.780 1.00 44.56 322 SER A C 1
ATOM 2546 O O . SER A 1 322 ? 8.747 23.313 -29.959 1.00 44.56 322 SER A O 1
ATOM 2548 N N . ALA A 1 323 ? 10.286 24.142 -28.556 1.00 40.91 323 ALA A N 1
ATOM 2549 C CA . ALA A 1 323 ? 9.440 24.144 -27.357 1.00 40.91 323 ALA A CA 1
ATOM 2550 C C . ALA A 1 323 ? 8.975 25.567 -26.976 1.00 40.91 323 ALA A C 1
ATOM 2552 O O . ALA A 1 323 ? 8.117 25.698 -26.110 1.00 40.91 323 ALA A O 1
ATOM 2553 N N . ALA A 1 324 ? 9.507 26.614 -27.627 1.00 39.56 324 ALA A N 1
ATOM 2554 C CA . ALA A 1 324 ? 9.140 28.007 -27.361 1.00 39.56 324 ALA A CA 1
ATOM 2555 C C . ALA A 1 324 ? 8.474 28.722 -28.550 1.00 39.56 324 ALA A C 1
ATOM 2557 O O . ALA A 1 324 ? 7.755 29.690 -28.335 1.00 39.56 324 ALA A O 1
ATOM 2558 N N . GLU A 1 325 ? 8.642 28.251 -29.788 1.00 39.00 325 GLU A N 1
ATOM 2559 C CA . GLU A 1 325 ? 8.128 28.963 -30.967 1.00 39.00 325 GLU A CA 1
ATOM 2560 C C . GLU A 1 325 ? 7.335 28.021 -31.878 1.00 39.00 325 GLU A C 1
ATOM 2562 O O . GLU A 1 325 ? 7.827 27.475 -32.863 1.00 39.00 325 GLU A O 1
ATOM 2567 N N . ALA A 1 326 ? 6.070 27.817 -31.517 1.00 39.00 326 ALA A N 1
ATOM 2568 C CA . ALA A 1 326 ? 5.031 27.352 -32.427 1.00 39.00 326 ALA A CA 1
ATOM 2569 C C . ALA A 1 326 ? 4.116 28.536 -32.778 1.00 39.00 326 ALA A C 1
ATOM 2571 O O . ALA A 1 326 ? 2.957 28.570 -32.377 1.00 39.00 326 ALA A O 1
ATOM 2572 N N . SER A 1 327 ? 4.659 29.509 -33.517 1.00 41.66 327 SER A N 1
ATOM 2573 C CA . SER A 1 327 ? 3.902 30.515 -34.278 1.00 41.66 327 SER A CA 1
ATOM 2574 C C . SER A 1 327 ? 4.853 31.325 -35.172 1.00 41.66 327 SER A C 1
ATOM 2576 O O . SER A 1 327 ? 5.612 32.132 -34.646 1.00 41.66 327 SER A O 1
ATOM 2578 N N . GLY A 1 328 ? 4.795 31.138 -36.500 1.00 35.72 328 GLY A N 1
ATOM 2579 C CA . GLY A 1 328 ? 5.314 32.121 -37.470 1.00 35.72 328 GLY A CA 1
ATOM 2580 C C . GLY A 1 328 ? 6.202 31.604 -38.613 1.00 35.72 328 GLY A C 1
ATOM 2581 O O . GLY A 1 328 ? 7.397 31.437 -38.432 1.00 35.72 328 GLY A O 1
ATOM 2582 N N . ASP A 1 329 ? 5.569 31.425 -39.776 1.00 34.38 329 ASP A N 1
ATOM 2583 C CA . ASP A 1 329 ? 5.995 31.644 -41.175 1.00 34.38 329 ASP A CA 1
ATOM 2584 C C . ASP A 1 329 ? 7.291 31.111 -41.837 1.00 34.38 329 ASP A C 1
ATOM 2586 O O . ASP A 1 329 ? 8.353 30.889 -41.270 1.00 34.38 329 ASP A O 1
ATOM 2590 N N . ALA A 1 330 ? 7.102 30.883 -43.142 1.00 39.47 330 ALA A N 1
ATOM 2591 C CA . ALA A 1 330 ? 7.921 30.215 -44.149 1.00 39.47 330 ALA A CA 1
ATOM 2592 C C . ALA A 1 330 ? 9.211 30.940 -44.584 1.00 39.47 330 ALA A C 1
ATOM 2594 O O . ALA A 1 330 ? 9.217 32.158 -44.696 1.00 39.47 330 ALA A O 1
ATOM 2595 N N . GLN A 1 331 ? 10.217 30.177 -45.050 1.00 30.50 331 GLN A N 1
ATOM 2596 C CA . GLN A 1 331 ? 10.693 30.226 -46.449 1.00 30.50 331 GLN A CA 1
ATOM 2597 C C . GLN A 1 331 ? 11.737 29.139 -46.791 1.00 30.50 331 GLN A C 1
ATOM 2599 O O . GLN A 1 331 ? 12.316 28.485 -45.929 1.00 30.50 331 GLN A O 1
ATOM 2604 N N . VAL A 1 332 ? 11.869 28.912 -48.098 1.00 39.00 332 VAL A N 1
ATOM 2605 C CA . VAL A 1 332 ? 12.537 27.835 -48.850 1.00 39.00 332 VAL A CA 1
ATOM 2606 C C . VAL A 1 332 ? 13.928 28.281 -49.316 1.00 39.00 332 VAL A C 1
ATOM 2608 O O . VAL A 1 332 ? 14.025 29.433 -49.714 1.00 39.00 332 VAL A O 1
ATOM 2611 N N . THR A 1 333 ? 14.921 27.375 -49.398 1.00 31.41 333 THR A N 1
ATOM 2612 C CA . THR A 1 333 ? 15.856 27.245 -50.552 1.00 31.41 333 THR A CA 1
ATOM 2613 C C . THR A 1 333 ? 16.708 25.956 -50.525 1.00 31.41 333 THR A C 1
ATOM 2615 O O . THR A 1 333 ? 17.056 25.432 -49.468 1.00 31.41 333 THR A O 1
ATOM 2618 N N . GLU A 1 334 ? 16.968 25.442 -51.736 1.00 38.69 334 GLU A N 1
ATOM 2619 C CA . GLU A 1 334 ? 17.799 24.296 -52.182 1.00 38.69 334 GLU A CA 1
ATOM 2620 C C . GLU A 1 334 ? 19.314 24.578 -51.983 1.00 38.69 334 GLU A C 1
ATOM 2622 O O . GLU A 1 334 ? 19.681 25.731 -51.786 1.00 38.69 334 GLU A O 1
ATOM 2627 N N . THR A 1 335 ? 20.300 23.659 -51.976 1.00 34.56 335 THR A N 1
ATOM 2628 C CA . THR A 1 335 ? 20.807 22.689 -52.999 1.00 34.56 335 THR A CA 1
ATOM 2629 C C . THR A 1 335 ? 22.091 22.046 -52.368 1.00 34.56 335 THR A C 1
ATOM 2631 O O . THR A 1 335 ? 22.752 22.749 -51.613 1.00 34.56 335 THR A O 1
ATOM 2634 N N . GLU A 1 336 ? 22.430 20.738 -52.360 1.00 38.03 336 GLU A N 1
ATOM 2635 C CA . GLU A 1 336 ? 23.216 19.873 -53.301 1.00 38.03 336 GLU A CA 1
ATOM 2636 C C . GLU A 1 336 ? 23.756 18.679 -52.436 1.00 38.03 336 GLU A C 1
ATOM 2638 O O . GLU A 1 336 ? 24.133 18.903 -51.288 1.00 38.03 336 GLU A O 1
ATOM 2643 N N . LYS A 1 337 ? 23.570 17.371 -52.733 1.00 38.25 337 LYS A N 1
ATOM 2644 C CA . LYS A 1 337 ? 24.364 16.428 -53.585 1.00 38.25 337 LYS A CA 1
ATOM 2645 C C . LYS A 1 337 ? 25.896 16.536 -53.404 1.00 38.25 337 LYS A C 1
ATOM 2647 O O . LYS A 1 337 ? 26.399 17.637 -53.360 1.00 38.25 337 LYS A O 1
ATOM 2652 N N . GLU A 1 338 ? 26.753 15.512 -53.324 1.00 41.00 338 GLU A N 1
ATOM 2653 C CA . GLU A 1 338 ? 26.768 14.052 -53.521 1.00 41.00 338 GLU A CA 1
ATOM 2654 C C . GLU A 1 338 ? 28.110 13.541 -52.922 1.00 41.00 338 GLU A C 1
ATOM 2656 O O . GLU A 1 338 ? 29.121 14.216 -53.091 1.00 41.00 338 GLU A O 1
ATOM 2661 N N . ASN A 1 339 ? 28.147 12.383 -52.238 1.00 37.56 339 ASN A N 1
ATOM 2662 C CA . ASN A 1 339 ? 29.264 11.409 -52.275 1.00 37.56 339 ASN A CA 1
ATOM 2663 C C . ASN A 1 339 ? 28.990 10.207 -51.349 1.00 37.56 339 ASN A C 1
ATOM 2665 O O . ASN A 1 339 ? 29.056 10.306 -50.125 1.00 37.56 339 ASN A O 1
ATOM 2669 N N . ALA A 1 340 ? 28.695 9.051 -51.951 1.00 39.44 340 ALA A N 1
ATOM 2670 C CA . ALA A 1 340 ? 28.536 7.764 -51.281 1.00 39.44 340 ALA A CA 1
ATOM 2671 C C . ALA A 1 340 ? 29.699 6.837 -51.662 1.00 39.44 340 ALA A C 1
ATOM 2673 O O . ALA A 1 340 ? 29.870 6.491 -52.830 1.00 39.44 340 ALA A O 1
ATOM 2674 N N . GLY A 1 341 ? 30.475 6.403 -50.667 1.00 40.81 341 GLY A N 1
ATOM 2675 C CA . GLY A 1 341 ? 31.549 5.425 -50.822 1.00 40.81 341 GLY A CA 1
ATOM 2676 C C . GLY A 1 341 ? 31.577 4.435 -49.657 1.00 40.81 341 GLY A C 1
ATOM 2677 O O . GLY A 1 341 ? 31.848 4.827 -48.531 1.00 40.81 341 GLY A O 1
ATOM 2678 N N . LYS A 1 342 ? 31.289 3.160 -49.964 1.00 48.41 342 LYS A N 1
ATOM 2679 C CA . LYS A 1 342 ? 31.652 1.909 -49.257 1.00 48.41 342 LYS A CA 1
ATOM 2680 C C . LYS A 1 342 ? 31.905 2.010 -47.737 1.00 48.41 342 LYS A C 1
ATOM 2682 O O . LYS A 1 342 ? 33.029 2.273 -47.311 1.00 48.41 342 LYS A O 1
ATOM 2687 N N . GLU A 1 343 ? 30.911 1.645 -46.922 1.00 47.50 343 GLU A N 1
ATOM 2688 C CA . GLU A 1 343 ? 31.118 1.354 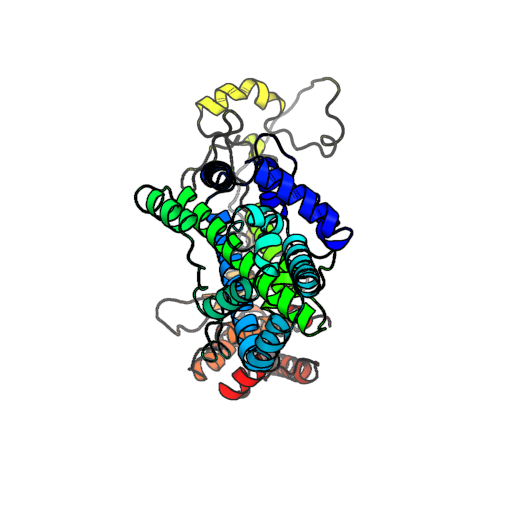-45.495 1.00 47.50 343 GLU A CA 1
ATOM 2689 C C . GLU A 1 343 ? 31.988 0.094 -45.341 1.00 47.50 343 GLU A C 1
ATOM 2691 O O . GLU A 1 343 ? 31.536 -1.039 -45.514 1.00 47.50 343 GLU A O 1
ATOM 2696 N N . LYS A 1 344 ? 33.276 0.295 -45.046 1.00 56.12 344 LYS A N 1
ATOM 2697 C CA . LYS A 1 344 ? 34.163 -0.760 -44.545 1.00 56.12 344 LYS A CA 1
ATOM 2698 C C . LYS A 1 344 ? 33.624 -1.224 -43.191 1.00 56.12 344 LYS A C 1
ATOM 2700 O O . LYS A 1 344 ? 33.356 -0.386 -42.333 1.00 56.12 344 LYS A O 1
ATOM 2705 N N . ALA A 1 345 ? 33.494 -2.540 -43.000 1.00 58.66 345 ALA A N 1
ATOM 2706 C CA . ALA A 1 345 ? 33.151 -3.123 -41.706 1.00 58.66 345 ALA A CA 1
ATOM 2707 C C . ALA A 1 345 ? 34.056 -2.516 -40.624 1.00 58.66 345 ALA A C 1
ATOM 2709 O O . ALA A 1 345 ? 35.283 -2.551 -40.750 1.00 58.66 345 ALA A O 1
ATOM 2710 N N . ALA A 1 346 ? 33.442 -1.904 -39.610 1.00 69.00 346 ALA A N 1
ATOM 2711 C CA . ALA A 1 346 ? 34.169 -1.301 -38.506 1.00 69.00 346 ALA A CA 1
ATOM 2712 C C . ALA A 1 346 ? 35.094 -2.360 -37.895 1.00 69.00 346 ALA A C 1
ATOM 2714 O O . ALA A 1 346 ? 34.659 -3.470 -37.579 1.00 69.00 346 ALA A O 1
ATOM 2715 N N . THR A 1 347 ? 36.381 -2.038 -37.770 1.00 83.12 347 THR A N 1
ATOM 2716 C CA . THR A 1 347 ? 37.340 -2.940 -37.130 1.00 83.12 347 THR A CA 1
ATOM 2717 C C . THR A 1 347 ? 36.893 -3.206 -35.686 1.00 83.12 347 THR A C 1
ATOM 2719 O O . THR A 1 347 ? 36.284 -2.322 -35.075 1.00 83.12 347 THR A O 1
ATOM 2722 N N . PRO A 1 348 ? 37.191 -4.382 -35.098 1.00 78.81 348 PRO A N 1
ATOM 2723 C CA . PRO A 1 348 ? 36.839 -4.674 -33.707 1.00 78.81 348 PRO A CA 1
ATOM 2724 C C . PRO A 1 348 ? 37.225 -3.541 -32.741 1.00 78.81 348 PRO A C 1
ATOM 2726 O O . PRO A 1 348 ? 36.405 -3.130 -31.926 1.00 78.81 348 PRO A O 1
ATOM 2729 N N . HIS A 1 349 ? 38.399 -2.920 -32.919 1.00 82.31 349 HIS A N 1
ATOM 2730 C CA . HIS A 1 349 ? 38.828 -1.762 -32.125 1.00 82.31 349 HIS A CA 1
ATOM 2731 C C . HIS A 1 349 ? 37.905 -0.536 -32.225 1.00 82.31 349 HIS A C 1
ATOM 2733 O O . HIS A 1 349 ? 37.716 0.162 -31.229 1.00 82.31 349 HIS A O 1
ATOM 2739 N N . ALA A 1 350 ? 37.301 -0.267 -33.386 1.00 84.56 350 ALA A N 1
ATOM 2740 C CA . ALA A 1 350 ? 36.358 0.841 -33.536 1.00 84.56 350 ALA A CA 1
ATOM 2741 C C . ALA A 1 350 ? 35.068 0.597 -32.732 1.00 84.56 350 ALA A C 1
ATOM 2743 O O . ALA A 1 350 ? 34.558 1.518 -32.096 1.00 84.56 350 ALA A O 1
ATOM 2744 N N . VAL A 1 351 ? 34.585 -0.652 -32.694 1.00 82.19 351 VAL A N 1
ATOM 2745 C CA . VAL A 1 351 ? 33.418 -1.049 -31.886 1.00 82.19 351 VAL A CA 1
ATOM 2746 C C . VAL A 1 351 ? 33.722 -0.930 -30.390 1.00 82.19 351 VAL A C 1
ATOM 2748 O O . VAL A 1 351 ? 32.927 -0.357 -29.645 1.00 82.19 351 VAL A O 1
ATOM 2751 N N . LEU A 1 352 ? 34.898 -1.397 -29.954 1.00 86.44 352 LEU A N 1
ATOM 2752 C CA . LEU A 1 352 ? 35.344 -1.294 -28.558 1.00 86.44 352 LEU A CA 1
ATOM 2753 C C . LEU A 1 352 ? 35.406 0.168 -28.088 1.00 86.44 352 LEU A C 1
ATOM 2755 O O . LEU A 1 352 ? 34.895 0.511 -27.018 1.00 86.44 352 LEU A O 1
ATOM 2759 N N . ASN A 1 353 ? 35.994 1.041 -28.909 1.00 88.12 353 ASN A N 1
ATOM 2760 C CA . ASN A 1 353 ? 36.160 2.454 -28.577 1.00 88.12 353 ASN A CA 1
ATOM 2761 C C . ASN A 1 353 ? 34.836 3.224 -28.589 1.00 88.12 353 ASN A C 1
ATOM 2763 O O . ASN A 1 353 ? 34.672 4.138 -27.786 1.00 88.12 353 ASN A O 1
ATOM 2767 N N . ALA A 1 354 ? 33.876 2.842 -29.435 1.00 87.31 354 ALA A N 1
ATOM 2768 C CA . ALA A 1 354 ? 32.538 3.428 -29.417 1.00 87.31 354 ALA A CA 1
ATOM 2769 C C . ALA A 1 354 ? 31.751 3.064 -28.144 1.00 87.31 354 ALA A C 1
ATOM 2771 O O . ALA A 1 354 ? 30.933 3.859 -27.686 1.00 87.31 354 ALA A O 1
ATOM 2772 N N . PHE A 1 355 ? 31.998 1.883 -27.563 1.00 85.25 355 PHE A N 1
ATOM 2773 C CA . PHE A 1 355 ? 31.260 1.397 -26.395 1.00 85.25 355 PHE A CA 1
ATOM 2774 C C . PHE A 1 355 ? 31.797 1.944 -25.058 1.00 85.25 355 PHE A C 1
ATOM 2776 O O . PHE A 1 355 ? 31.012 2.398 -24.228 1.00 85.25 355 PHE A O 1
ATOM 2783 N N . ILE A 1 356 ? 33.120 1.932 -24.839 1.00 87.25 356 ILE A N 1
ATOM 2784 C CA . ILE A 1 356 ? 33.739 2.318 -23.547 1.00 87.25 356 ILE A CA 1
ATOM 2785 C C . ILE A 1 356 ? 34.638 3.569 -23.649 1.00 87.25 356 ILE A C 1
ATOM 2787 O O . ILE A 1 356 ? 34.962 4.187 -22.632 1.00 87.25 356 ILE A O 1
ATOM 2791 N N . GLY A 1 357 ? 34.993 3.994 -24.864 1.00 91.75 357 GLY A N 1
ATOM 2792 C CA . GLY A 1 357 ? 36.006 5.020 -25.141 1.00 91.75 357 GLY A CA 1
ATOM 2793 C C . GLY A 1 357 ? 37.363 4.407 -25.514 1.00 91.75 357 GLY A C 1
ATOM 2794 O O . GLY A 1 357 ? 37.556 3.204 -25.328 1.00 91.75 357 GLY A O 1
ATOM 2795 N N . PRO A 1 358 ? 38.314 5.184 -26.057 1.00 92.88 358 PRO A N 1
ATOM 2796 C CA . PRO A 1 358 ? 39.684 4.715 -26.272 1.00 92.88 358 PRO A CA 1
ATOM 2797 C C . PRO A 1 358 ? 40.428 4.518 -24.935 1.00 92.88 358 PRO A C 1
ATOM 2799 O O . PRO A 1 358 ? 40.078 5.170 -23.946 1.00 92.88 358 PRO A O 1
ATOM 2802 N N . PRO A 1 359 ? 41.431 3.622 -24.868 1.00 94.00 359 PRO A N 1
ATOM 2803 C CA . PRO A 1 359 ? 42.337 3.580 -23.725 1.00 94.00 359 PRO A CA 1
ATOM 2804 C C . PRO A 1 359 ? 43.169 4.870 -23.655 1.00 94.00 359 PRO A C 1
ATOM 2806 O O . PRO A 1 359 ? 43.439 5.492 -24.685 1.00 94.00 359 PRO A O 1
ATOM 2809 N N . ILE A 1 360 ? 43.562 5.283 -22.449 1.00 93.31 360 ILE A N 1
ATOM 2810 C CA . ILE A 1 360 ? 44.490 6.408 -22.273 1.00 93.31 360 ILE A CA 1
ATOM 2811 C C . ILE A 1 360 ? 45.886 6.039 -22.783 1.00 93.31 360 ILE A C 1
ATOM 2813 O O . ILE A 1 360 ? 46.244 4.862 -22.865 1.00 93.31 360 ILE A O 1
ATOM 2817 N N . GLU A 1 361 ? 46.689 7.055 -23.090 1.00 91.00 361 GLU A N 1
ATOM 2818 C CA . GLU A 1 361 ? 48.080 6.866 -23.491 1.00 91.00 361 GLU A CA 1
ATOM 2819 C C . GLU A 1 361 ? 48.850 6.059 -22.430 1.00 91.00 361 GLU A C 1
ATOM 2821 O O . GLU A 1 361 ? 48.773 6.344 -21.235 1.00 91.00 361 GLU A O 1
ATOM 2826 N N . GLY A 1 362 ? 49.543 5.004 -22.868 1.00 91.00 362 GLY A N 1
ATOM 2827 C CA . GLY A 1 362 ? 50.301 4.097 -21.999 1.00 91.00 362 GLY A CA 1
ATOM 2828 C C . GLY A 1 362 ? 49.524 2.894 -21.448 1.00 91.00 362 GLY A C 1
ATOM 2829 O O . GLY A 1 362 ? 50.158 1.930 -21.024 1.00 91.00 362 GLY A O 1
ATOM 2830 N N . PHE A 1 363 ? 48.187 2.875 -21.509 1.00 94.56 363 PHE A N 1
ATOM 2831 C CA . PHE A 1 363 ? 47.403 1.692 -21.140 1.00 94.56 363 PHE A CA 1
ATOM 2832 C C . PHE A 1 363 ? 47.035 0.867 -22.378 1.00 94.56 363 PHE A C 1
ATOM 2834 O O . PHE A 1 363 ? 46.393 1.357 -23.307 1.00 94.56 363 PHE A O 1
ATOM 2841 N N . LYS A 1 364 ? 47.398 -0.419 -22.381 1.00 95.38 364 LYS A N 1
ATOM 2842 C CA . LYS A 1 364 ? 46.999 -1.372 -23.421 1.00 95.38 364 LYS A CA 1
ATOM 2843 C C . LYS A 1 364 ? 46.015 -2.377 -22.834 1.00 95.38 364 LYS A C 1
ATOM 2845 O O . LYS A 1 364 ? 46.324 -3.039 -21.851 1.00 95.38 364 LYS A O 1
ATOM 2850 N N . ARG A 1 365 ? 44.843 -2.515 -23.458 1.00 94.31 365 ARG A N 1
ATOM 2851 C CA . ARG A 1 365 ? 43.873 -3.556 -23.089 1.00 94.31 365 ARG A CA 1
ATOM 2852 C C . ARG A 1 365 ? 44.455 -4.928 -23.416 1.00 94.31 365 ARG A C 1
ATOM 2854 O O . ARG A 1 365 ? 45.007 -5.111 -24.504 1.00 94.31 365 ARG A O 1
ATOM 2861 N N . THR A 1 366 ? 44.331 -5.884 -22.500 1.00 95.88 366 THR A N 1
ATOM 2862 C CA . THR A 1 366 ? 44.694 -7.271 -22.803 1.00 95.88 366 THR A CA 1
ATOM 2863 C C . THR A 1 366 ? 43.675 -7.868 -23.781 1.00 95.88 366 THR A C 1
ATOM 2865 O O . THR A 1 366 ? 42.528 -7.408 -23.829 1.00 95.88 366 THR A O 1
ATOM 2868 N N . PRO A 1 367 ? 44.035 -8.912 -24.548 1.00 95.06 367 PRO A N 1
ATOM 2869 C CA . PRO A 1 367 ? 43.078 -9.599 -25.414 1.00 95.06 367 PRO A CA 1
ATOM 2870 C C . PRO A 1 367 ? 41.835 -10.106 -24.665 1.00 95.06 367 PRO A C 1
ATOM 2872 O O . PRO A 1 367 ? 40.731 -10.036 -25.200 1.00 95.06 367 PRO A O 1
ATOM 2875 N N . ALA A 1 368 ? 41.996 -10.555 -23.413 1.00 91.19 368 ALA A N 1
ATOM 2876 C CA . ALA A 1 368 ? 40.888 -11.000 -22.567 1.00 91.19 368 ALA A CA 1
ATOM 2877 C C . ALA A 1 368 ? 39.908 -9.854 -22.258 1.00 91.19 368 ALA A C 1
ATOM 2879 O O . ALA A 1 368 ? 38.691 -10.027 -22.342 1.00 91.19 368 ALA A O 1
ATOM 2880 N N . LEU A 1 369 ? 40.424 -8.654 -21.975 1.00 93.75 369 LEU A N 1
ATOM 2881 C CA . LEU A 1 369 ? 39.591 -7.480 -21.735 1.00 93.75 369 LEU A CA 1
ATOM 2882 C C . LEU A 1 369 ? 38.897 -6.978 -23.001 1.00 93.75 369 LEU A C 1
ATOM 2884 O O . LEU A 1 369 ? 37.735 -6.577 -22.953 1.00 93.75 369 LEU A O 1
ATOM 2888 N N . GLU A 1 370 ? 39.577 -7.010 -24.146 1.00 93.75 370 GLU A N 1
ATOM 2889 C CA . GLU A 1 370 ? 38.952 -6.684 -25.430 1.00 93.75 370 GLU A CA 1
ATOM 2890 C C . GLU A 1 370 ? 37.819 -7.658 -25.768 1.00 93.75 370 GLU A C 1
ATOM 2892 O O . GLU A 1 370 ? 36.747 -7.226 -26.197 1.00 93.75 370 GLU A O 1
ATOM 2897 N N . GLU A 1 371 ? 38.012 -8.953 -25.506 1.00 88.88 371 GLU A N 1
ATOM 2898 C CA . GLU A 1 371 ? 36.970 -9.967 -25.654 1.00 88.88 371 GLU A CA 1
ATOM 2899 C C . GLU A 1 371 ? 35.774 -9.679 -24.727 1.00 88.88 371 GLU A C 1
ATOM 2901 O O . GLU A 1 371 ? 34.629 -9.671 -25.188 1.00 88.88 371 GLU A O 1
ATOM 2906 N N . HIS A 1 372 ? 36.013 -9.371 -23.447 1.00 89.94 372 HIS A N 1
ATOM 2907 C CA . HIS A 1 372 ? 34.952 -9.030 -22.494 1.00 89.94 372 HIS A CA 1
ATOM 2908 C C . HIS A 1 372 ? 34.170 -7.779 -22.935 1.00 89.94 372 HIS A C 1
ATOM 2910 O O . HIS A 1 372 ? 32.938 -7.809 -23.007 1.00 89.94 372 HIS A O 1
ATOM 2916 N N . ILE A 1 373 ? 34.851 -6.693 -23.314 1.00 91.38 373 ILE A N 1
ATOM 2917 C CA . ILE A 1 373 ? 34.196 -5.472 -23.812 1.00 91.38 373 ILE A CA 1
ATOM 2918 C C . ILE A 1 373 ? 33.378 -5.778 -25.076 1.00 91.38 373 ILE A C 1
ATOM 2920 O O . ILE A 1 373 ? 32.254 -5.286 -25.220 1.00 91.38 373 ILE A O 1
ATOM 2924 N N . LEU A 1 374 ? 33.891 -6.629 -25.971 1.00 88.69 374 LEU A N 1
ATOM 2925 C CA . LEU A 1 374 ? 33.165 -7.051 -27.165 1.00 88.69 374 LEU A CA 1
ATOM 2926 C C . LEU A 1 374 ? 31.899 -7.841 -26.804 1.00 88.69 374 LEU A C 1
ATOM 2928 O O . LEU A 1 374 ? 30.848 -7.593 -27.397 1.00 88.69 374 LEU A O 1
ATOM 2932 N N . TYR A 1 375 ? 31.957 -8.749 -25.826 1.00 86.81 375 TYR A N 1
ATOM 2933 C CA . TYR A 1 375 ? 30.770 -9.452 -25.329 1.00 86.81 375 TYR A CA 1
ATOM 2934 C C . TYR A 1 375 ? 29.736 -8.491 -24.744 1.00 86.81 375 TYR A C 1
ATOM 2936 O O . TYR A 1 375 ? 28.564 -8.580 -25.109 1.00 86.81 375 TYR A O 1
ATOM 2944 N N . LEU A 1 376 ? 30.157 -7.536 -23.910 1.00 85.00 376 LEU A N 1
ATOM 2945 C CA . LEU A 1 376 ? 29.256 -6.526 -23.347 1.00 85.00 376 LEU A CA 1
ATOM 2946 C C . LEU A 1 376 ? 28.603 -5.671 -24.441 1.00 85.00 376 LEU A C 1
ATOM 2948 O O . LEU A 1 376 ? 27.403 -5.416 -24.373 1.00 85.00 376 LEU A O 1
ATOM 2952 N N . SER A 1 377 ? 29.349 -5.299 -25.487 1.00 88.31 377 SER A N 1
ATOM 2953 C CA . SER A 1 377 ? 28.827 -4.491 -26.602 1.00 88.31 377 SER A CA 1
ATOM 2954 C C . SER A 1 377 ? 27.734 -5.192 -27.423 1.00 88.31 377 SER A C 1
ATOM 2956 O O . SER A 1 377 ? 26.933 -4.533 -28.084 1.00 88.31 377 SER A O 1
ATOM 2958 N N . LYS A 1 378 ? 27.677 -6.532 -27.375 1.00 85.19 378 LYS A N 1
ATOM 2959 C CA . LYS A 1 378 ? 26.651 -7.344 -28.050 1.00 85.19 378 LYS A CA 1
ATOM 2960 C C . LYS A 1 378 ? 25.361 -7.468 -27.236 1.00 85.19 378 LYS A C 1
ATOM 2962 O O . LYS A 1 378 ? 24.350 -7.931 -27.768 1.00 85.19 378 LYS A O 1
ATOM 2967 N N . LEU A 1 379 ? 25.373 -7.098 -25.955 1.00 80.44 379 LEU A N 1
ATOM 2968 C CA . LEU A 1 379 ? 24.187 -7.145 -25.109 1.00 80.44 379 LEU A CA 1
ATOM 2969 C C . LEU A 1 379 ? 23.310 -5.901 -25.346 1.00 80.44 379 LEU A C 1
ATOM 2971 O O . LEU A 1 379 ? 23.834 -4.809 -25.566 1.00 80.44 379 LEU A O 1
ATOM 2975 N N . PRO A 1 380 ? 21.969 -6.026 -25.282 1.00 80.38 380 PRO A N 1
ATOM 2976 C CA . PRO A 1 380 ? 21.080 -4.871 -25.267 1.00 80.38 380 PRO A CA 1
ATOM 2977 C C . PRO A 1 380 ? 21.515 -3.841 -24.209 1.00 80.38 380 PRO A C 1
ATOM 2979 O O . PRO A 1 380 ? 21.855 -4.246 -23.091 1.00 80.38 380 PRO A O 1
ATOM 2982 N N . PRO A 1 381 ? 21.477 -2.529 -24.513 1.00 76.62 381 PRO A N 1
ATOM 2983 C CA . PRO A 1 381 ? 21.830 -1.491 -23.550 1.00 76.62 381 PRO A CA 1
ATOM 2984 C C . PRO A 1 381 ? 21.073 -1.661 -22.227 1.00 76.62 381 PRO A C 1
ATOM 2986 O O . PRO A 1 381 ? 19.851 -1.813 -22.216 1.00 76.62 381 PRO A O 1
ATOM 2989 N N . GLY A 1 382 ? 21.808 -1.654 -21.113 1.00 71.75 382 GLY A N 1
ATOM 2990 C CA . GLY A 1 382 ? 21.251 -1.835 -19.770 1.00 71.75 382 GLY A CA 1
ATOM 2991 C C . GLY A 1 382 ? 20.926 -3.281 -19.381 1.00 71.75 382 GLY A C 1
ATOM 2992 O O . GLY A 1 382 ? 20.324 -3.484 -18.331 1.00 71.75 382 GLY A O 1
ATOM 2993 N N . LYS A 1 383 ? 21.297 -4.284 -20.193 1.00 74.31 383 LYS A N 1
ATOM 2994 C CA . LYS A 1 383 ? 21.136 -5.702 -19.828 1.00 74.31 383 LYS A CA 1
ATOM 2995 C C . LYS A 1 383 ? 22.194 -6.184 -18.831 1.00 74.31 383 LYS A C 1
ATOM 2997 O O . LYS A 1 383 ? 21.883 -7.034 -18.007 1.00 74.31 383 LYS A O 1
ATOM 3002 N N . ALA A 1 384 ? 23.425 -5.682 -18.921 1.00 79.69 384 ALA A N 1
ATOM 3003 C CA . ALA A 1 384 ? 24.497 -6.016 -17.988 1.00 79.69 384 ALA A CA 1
ATOM 3004 C C . ALA A 1 384 ? 25.572 -4.930 -17.958 1.00 79.69 384 ALA A C 1
ATOM 3006 O O . ALA A 1 384 ? 25.980 -4.430 -19.010 1.00 79.69 384 ALA A O 1
ATOM 3007 N N . ASP A 1 385 ? 26.061 -4.619 -16.759 1.00 78.56 385 ASP A N 1
ATOM 3008 C CA . ASP A 1 385 ? 27.202 -3.725 -16.578 1.00 78.56 385 ASP A CA 1
ATOM 3009 C C . ASP A 1 385 ? 28.509 -4.508 -16.442 1.00 78.56 385 ASP A C 1
ATOM 3011 O O . ASP A 1 385 ? 29.563 -4.040 -16.861 1.00 78.56 385 ASP A O 1
ATOM 3015 N N . LEU A 1 386 ? 28.462 -5.739 -15.946 1.00 85.75 386 LEU A N 1
ATOM 3016 C CA . LEU A 1 386 ? 29.621 -6.618 -15.922 1.00 85.75 386 LEU A CA 1
ATOM 3017 C C . LEU A 1 386 ? 29.198 -8.060 -16.174 1.00 85.75 386 LEU A C 1
ATOM 3019 O O . LEU A 1 386 ? 28.087 -8.465 -15.818 1.00 85.75 386 LEU A O 1
ATOM 3023 N N . LEU A 1 387 ? 30.103 -8.821 -16.775 1.00 84.94 387 LEU A N 1
ATOM 3024 C CA . LEU A 1 387 ? 29.938 -10.235 -17.028 1.00 84.94 387 LEU A CA 1
ATOM 3025 C C . LEU A 1 387 ? 31.064 -10.991 -16.319 1.00 84.94 387 LEU A C 1
ATOM 3027 O O . LEU A 1 387 ? 32.247 -10.800 -16.592 1.00 84.94 387 LEU A O 1
ATOM 3031 N N . VAL A 1 388 ? 30.673 -11.823 -15.360 1.00 86.19 388 VAL A N 1
ATOM 3032 C CA . VAL A 1 388 ? 31.597 -12.648 -14.582 1.00 86.19 388 VAL A CA 1
ATOM 3033 C C . VAL A 1 388 ? 31.476 -14.082 -15.069 1.00 86.19 388 VAL A C 1
ATOM 3035 O O . VAL A 1 388 ? 30.386 -14.652 -15.006 1.00 86.19 388 VAL A O 1
ATOM 3038 N N . LYS A 1 389 ? 32.583 -14.647 -15.558 1.00 81.94 389 LYS A N 1
ATOM 3039 C CA . LYS A 1 389 ? 32.721 -16.068 -15.884 1.00 81.94 389 LYS A CA 1
ATOM 3040 C C . LYS A 1 389 ? 32.783 -16.842 -14.577 1.00 81.94 389 LYS A C 1
ATOM 3042 O O . LYS A 1 389 ? 33.703 -16.647 -13.786 1.00 81.94 389 LYS A O 1
ATOM 3047 N N . LEU A 1 390 ? 31.813 -17.714 -14.351 1.00 76.25 390 LEU A N 1
ATOM 3048 C CA . LEU A 1 390 ? 31.864 -18.640 -13.227 1.00 76.25 390 LEU A CA 1
ATOM 3049 C C . LEU A 1 390 ? 32.229 -20.021 -13.742 1.00 76.25 390 LEU A C 1
ATOM 3051 O O . LEU A 1 390 ? 31.767 -20.430 -14.805 1.00 76.25 390 LEU A O 1
ATOM 3055 N N . GLU A 1 391 ? 33.058 -20.748 -12.992 1.00 69.00 391 GLU A N 1
ATOM 3056 C CA . GLU A 1 391 ? 33.226 -22.171 -13.268 1.00 69.00 391 GLU A CA 1
ATOM 3057 C C . GLU A 1 391 ? 31.854 -22.858 -13.181 1.00 69.00 391 GLU A C 1
ATOM 3059 O O . GLU A 1 391 ? 31.069 -22.521 -12.289 1.00 69.00 391 GLU A O 1
ATOM 3064 N N . PRO A 1 392 ? 31.532 -23.796 -14.088 1.00 55.75 392 PRO A N 1
ATOM 3065 C CA . PRO A 1 392 ? 30.203 -24.380 -14.181 1.00 55.75 392 PRO A CA 1
ATOM 3066 C C . PRO A 1 392 ? 29.854 -25.140 -12.897 1.00 55.75 392 PRO A C 1
ATOM 3068 O O . PRO A 1 392 ? 30.218 -26.296 -12.698 1.00 55.75 392 PRO A O 1
ATOM 3071 N N . VAL A 1 393 ? 29.099 -24.478 -12.023 1.00 51.97 393 VAL A N 1
ATOM 3072 C CA . VAL A 1 393 ? 28.468 -25.070 -10.832 1.00 51.97 393 VAL A CA 1
ATOM 3073 C C . VAL A 1 393 ? 27.323 -25.996 -11.254 1.00 51.97 393 VAL A C 1
ATOM 3075 O O . VAL A 1 393 ? 26.972 -26.951 -10.569 1.00 51.97 393 VAL A O 1
ATOM 3078 N N . SER A 1 394 ? 26.750 -25.728 -12.430 1.00 48.41 394 SER A N 1
ATOM 3079 C CA . SER A 1 394 ? 25.769 -26.559 -13.119 1.00 48.41 394 SER A CA 1
ATOM 3080 C C . SER A 1 394 ? 25.972 -26.426 -14.630 1.00 48.41 394 SER A C 1
ATOM 3082 O O . SER A 1 394 ? 26.506 -25.422 -15.096 1.00 48.41 394 SER A O 1
ATOM 3084 N N . LYS A 1 395 ? 25.532 -27.419 -15.411 1.00 46.31 395 LYS A N 1
ATOM 3085 C CA . LYS A 1 395 ? 25.781 -27.535 -16.864 1.00 46.31 395 LYS A CA 1
ATOM 3086 C C . LYS A 1 395 ? 25.251 -26.378 -17.744 1.00 46.31 395 LYS A C 1
ATOM 3088 O O . LYS A 1 395 ? 25.389 -26.476 -18.955 1.00 46.31 395 LYS A O 1
ATOM 3093 N N . ASN A 1 396 ? 24.629 -25.333 -17.184 1.00 42.53 396 ASN A N 1
ATOM 3094 C CA . ASN A 1 396 ? 23.825 -24.368 -17.946 1.00 42.53 396 ASN A CA 1
ATOM 3095 C C . ASN A 1 396 ? 24.028 -22.877 -17.591 1.00 42.53 396 ASN A C 1
ATOM 3097 O O . ASN A 1 396 ? 23.267 -22.053 -18.099 1.00 42.53 396 ASN A O 1
ATOM 3101 N N . ILE A 1 397 ? 24.983 -22.491 -16.731 1.00 49.12 397 ILE A N 1
ATOM 3102 C CA . ILE A 1 397 ? 25.221 -21.066 -16.419 1.00 49.12 397 ILE A CA 1
ATOM 3103 C C . ILE A 1 397 ? 26.718 -20.757 -16.463 1.00 49.12 397 ILE A C 1
ATOM 3105 O O . ILE A 1 397 ? 27.429 -21.010 -15.497 1.00 49.12 397 ILE A O 1
ATOM 3109 N N . ASP A 1 398 ? 27.163 -20.162 -17.570 1.00 55.19 398 ASP A N 1
ATOM 3110 C CA . ASP A 1 398 ? 28.564 -19.761 -17.771 1.00 55.19 398 ASP A CA 1
ATOM 3111 C C . ASP A 1 398 ? 28.858 -18.341 -17.252 1.00 55.19 398 ASP A C 1
ATOM 3113 O O . ASP A 1 398 ? 30.015 -17.971 -17.043 1.00 55.19 398 ASP A O 1
ATOM 3117 N N . PHE A 1 399 ? 27.815 -17.525 -17.039 1.00 65.88 399 PHE A N 1
ATOM 3118 C CA . PHE A 1 399 ? 27.963 -16.106 -16.717 1.00 65.88 399 PHE A CA 1
ATOM 3119 C C . PHE A 1 399 ? 26.951 -15.612 -15.686 1.00 65.88 399 PHE A C 1
ATOM 3121 O O . PHE A 1 399 ? 25.755 -15.896 -15.786 1.00 65.88 399 PHE A O 1
ATOM 3128 N N . VAL A 1 400 ? 27.418 -14.777 -14.756 1.00 68.62 400 VAL A N 1
ATOM 3129 C CA . VAL A 1 400 ? 26.552 -13.941 -13.916 1.00 68.62 400 VAL A CA 1
ATOM 3130 C C . VAL A 1 400 ? 26.562 -12.516 -14.444 1.00 68.62 400 VAL A C 1
ATOM 3132 O O . VAL A 1 400 ? 27.616 -11.899 -14.616 1.00 68.62 400 VAL A O 1
ATOM 3135 N N . PHE A 1 401 ? 25.361 -11.998 -14.700 1.00 69.25 401 PHE A N 1
ATOM 3136 C CA . PHE A 1 401 ? 25.151 -10.601 -15.047 1.00 69.25 401 PHE A CA 1
ATOM 3137 C C . PHE A 1 401 ? 25.064 -9.788 -13.765 1.00 69.25 401 PHE A C 1
ATOM 3139 O O . PHE A 1 401 ? 24.125 -9.938 -12.982 1.00 69.25 401 PHE A O 1
ATOM 3146 N N . VAL A 1 402 ? 26.035 -8.906 -13.564 1.00 65.06 402 VAL A N 1
ATOM 3147 C CA . VAL A 1 402 ? 25.964 -7.925 -12.485 1.00 65.06 402 VAL A CA 1
ATOM 3148 C C . VAL A 1 402 ? 25.230 -6.713 -13.049 1.00 65.06 402 VAL A C 1
ATOM 3150 O O . VAL A 1 402 ? 25.800 -5.897 -13.774 1.00 65.06 402 VAL A O 1
ATOM 3153 N N . SER A 1 403 ? 23.925 -6.655 -12.788 1.00 59.72 403 SER A N 1
ATOM 3154 C CA . SER A 1 403 ? 23.069 -5.503 -13.078 1.00 59.72 403 SER A CA 1
ATOM 3155 C C . SER A 1 403 ? 22.245 -5.206 -11.835 1.00 59.72 403 SER A C 1
ATOM 3157 O O . SER A 1 403 ? 21.103 -5.651 -11.706 1.00 59.72 403 SER A O 1
ATOM 3159 N N . THR A 1 404 ? 22.847 -4.520 -10.875 1.00 54.47 404 THR A N 1
ATOM 3160 C CA . THR A 1 404 ? 22.191 -4.268 -9.596 1.00 54.47 404 THR A CA 1
ATOM 3161 C C . THR A 1 404 ? 21.613 -2.850 -9.611 1.00 54.47 404 THR A C 1
ATOM 3163 O O . THR A 1 404 ? 22.380 -1.881 -9.670 1.00 54.47 404 THR A O 1
ATOM 3166 N N . PRO A 1 405 ? 20.274 -2.686 -9.620 1.00 48.50 405 PRO A N 1
ATOM 3167 C CA . PRO A 1 405 ? 19.647 -1.367 -9.561 1.00 48.50 405 PRO A CA 1
ATOM 3168 C C . PRO A 1 405 ? 20.167 -0.607 -8.331 1.00 48.50 405 PRO A C 1
ATOM 3170 O O . PRO A 1 405 ? 20.188 -1.164 -7.239 1.00 48.50 405 PRO A O 1
ATOM 3173 N N . GLY A 1 406 ? 20.665 0.620 -8.517 1.00 52.44 406 GLY A N 1
ATOM 3174 C CA . GLY A 1 406 ? 21.266 1.441 -7.450 1.00 52.44 406 GLY A CA 1
ATOM 3175 C C . GLY A 1 406 ? 22.802 1.458 -7.402 1.00 52.44 406 GLY A C 1
ATOM 3176 O O . GLY A 1 406 ? 23.369 2.358 -6.790 1.00 52.44 406 GLY A O 1
ATOM 3177 N N . PHE A 1 407 ? 23.481 0.540 -8.098 1.00 55.91 407 PHE A N 1
ATOM 3178 C CA . PHE A 1 407 ? 24.950 0.482 -8.177 1.00 55.91 407 PHE A CA 1
ATOM 3179 C C . PHE A 1 407 ? 25.506 0.905 -9.532 1.00 55.91 407 PHE A C 1
ATOM 3181 O O . PHE A 1 407 ? 26.723 0.977 -9.694 1.00 55.91 407 PHE A O 1
ATOM 3188 N N . SER A 1 408 ? 24.637 1.141 -10.520 1.00 64.06 408 SER A N 1
ATOM 3189 C CA . SER A 1 408 ? 25.059 1.328 -11.905 1.00 64.06 408 SER A CA 1
ATOM 3190 C C . SER A 1 408 ? 26.039 2.482 -12.044 1.00 64.06 408 SER A C 1
ATOM 3192 O O . SER A 1 408 ? 26.993 2.341 -12.780 1.00 64.06 408 SER A O 1
ATOM 3194 N N . GLU A 1 409 ? 25.894 3.591 -11.319 1.00 70.75 409 GLU A N 1
ATOM 3195 C CA . GLU A 1 409 ? 26.822 4.718 -11.476 1.00 70.75 409 GLU A CA 1
ATOM 3196 C C . GLU A 1 409 ? 28.230 4.440 -10.918 1.00 70.75 409 GLU A C 1
ATOM 3198 O O . GLU A 1 409 ? 29.170 4.511 -11.712 1.00 70.75 409 GLU A O 1
ATOM 3203 N N . PRO A 1 410 ? 28.429 4.051 -9.637 1.00 74.00 410 PRO A N 1
ATOM 3204 C CA . PRO A 1 410 ? 29.759 3.695 -9.133 1.00 74.00 410 PRO A CA 1
ATOM 3205 C C . PRO A 1 410 ? 30.370 2.492 -9.854 1.00 74.00 410 PRO A C 1
ATOM 3207 O O . PRO A 1 410 ? 31.558 2.503 -10.169 1.00 74.00 410 PRO A O 1
ATOM 3210 N N . LEU A 1 411 ? 29.562 1.475 -10.172 1.00 78.81 411 LEU A N 1
ATOM 3211 C CA . LEU A 1 411 ? 30.010 0.288 -10.897 1.00 78.81 411 LEU A CA 1
ATOM 3212 C C . LEU A 1 411 ? 30.415 0.640 -12.334 1.00 78.81 411 LEU A C 1
ATOM 3214 O O . LEU A 1 411 ? 31.479 0.225 -12.782 1.00 78.81 411 LEU A O 1
ATOM 3218 N N . VAL A 1 412 ? 29.620 1.442 -13.052 1.00 81.44 412 VAL A N 1
ATOM 3219 C CA . VAL A 1 412 ? 29.943 1.900 -14.414 1.00 81.44 412 VAL A CA 1
ATOM 3220 C C . VAL A 1 412 ? 31.135 2.847 -14.399 1.00 81.44 412 VAL A C 1
ATOM 3222 O O . VAL A 1 412 ? 31.963 2.755 -15.303 1.00 81.44 412 VAL A O 1
ATOM 3225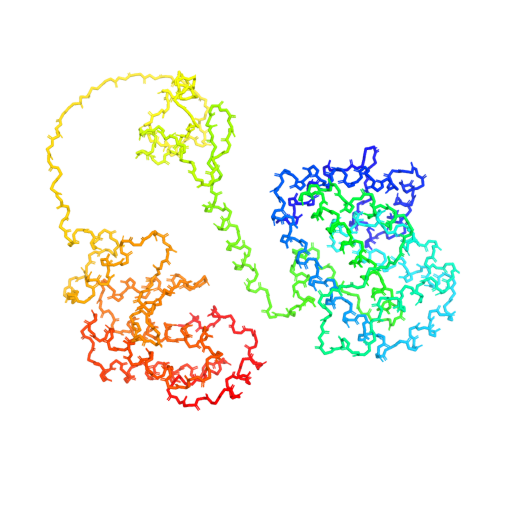 N N . ALA A 1 413 ? 31.268 3.716 -13.395 1.00 82.94 413 ALA A N 1
ATOM 3226 C CA . ALA A 1 413 ? 32.409 4.614 -13.246 1.00 82.94 413 ALA A CA 1
ATOM 3227 C C . ALA A 1 413 ? 33.703 3.837 -12.966 1.00 82.94 413 ALA A C 1
ATOM 3229 O O . ALA A 1 413 ? 34.687 4.027 -13.685 1.00 82.94 413 ALA A O 1
ATOM 3230 N N . ALA A 1 414 ? 33.686 2.914 -11.997 1.00 85.62 414 ALA A N 1
ATOM 3231 C CA . ALA A 1 414 ? 34.811 2.037 -11.686 1.00 85.62 414 ALA A CA 1
ATOM 3232 C C . ALA A 1 414 ? 35.169 1.167 -12.893 1.00 85.62 414 ALA A C 1
ATOM 3234 O O . ALA A 1 414 ? 36.317 1.166 -13.326 1.00 85.62 414 ALA A O 1
ATOM 3235 N N . ARG A 1 415 ? 34.181 0.524 -13.527 1.00 89.19 415 ARG A N 1
ATOM 3236 C CA . ARG A 1 415 ? 34.367 -0.243 -14.765 1.00 89.19 415 ARG A CA 1
ATOM 3237 C C . ARG A 1 415 ? 34.990 0.611 -15.863 1.00 89.19 415 ARG A C 1
ATOM 3239 O O . ARG A 1 415 ? 35.975 0.204 -16.466 1.00 89.19 415 ARG A O 1
ATOM 3246 N N . LYS A 1 416 ? 34.457 1.808 -16.121 1.00 88.94 416 LYS A N 1
ATOM 3247 C CA . LYS A 1 416 ? 34.996 2.714 -17.142 1.00 88.94 416 LYS A CA 1
ATOM 3248 C C . LYS A 1 416 ? 36.444 3.084 -16.827 1.00 88.94 416 LYS A C 1
ATOM 3250 O O . LYS A 1 416 ? 37.269 3.066 -17.736 1.00 88.94 416 LYS A O 1
ATOM 3255 N N . ALA A 1 417 ? 36.775 3.368 -15.569 1.00 90.88 417 ALA A N 1
ATOM 3256 C CA . ALA A 1 417 ? 38.146 3.633 -15.143 1.00 90.88 417 ALA A CA 1
ATOM 3257 C C . ALA A 1 417 ? 39.061 2.416 -15.356 1.00 90.88 417 ALA A C 1
ATOM 3259 O O . ALA A 1 417 ? 40.134 2.571 -15.931 1.00 90.88 417 ALA A O 1
ATOM 3260 N N . CYS A 1 418 ? 38.615 1.206 -15.013 1.00 92.62 418 CYS A N 1
ATOM 3261 C CA . CYS A 1 418 ? 39.373 -0.025 -15.253 1.00 92.62 418 CYS A CA 1
ATOM 3262 C C . CYS A 1 418 ? 39.638 -0.225 -16.754 1.00 92.62 418 CYS A C 1
ATOM 3264 O O . CYS A 1 418 ? 40.774 -0.403 -17.183 1.00 92.62 418 CYS A O 1
ATOM 3266 N N . MET A 1 419 ? 38.590 -0.119 -17.574 1.00 93.44 419 MET A N 1
ATOM 3267 C CA . MET A 1 419 ? 38.623 -0.446 -19.003 1.00 93.44 419 MET A CA 1
ATOM 3268 C C . MET A 1 419 ? 39.256 0.634 -19.899 1.00 93.44 419 MET A C 1
ATOM 3270 O O . MET A 1 419 ? 39.598 0.360 -21.056 1.00 93.44 419 MET A O 1
ATOM 3274 N N . THR A 1 420 ? 39.381 1.873 -19.410 1.00 93.06 420 THR A N 1
ATOM 3275 C CA . THR A 1 420 ? 40.035 2.977 -20.143 1.00 93.06 420 THR A CA 1
ATOM 3276 C C . THR A 1 420 ? 41.404 3.346 -19.584 1.00 93.06 420 THR A C 1
ATOM 3278 O O . THR A 1 420 ? 42.248 3.782 -20.361 1.00 93.06 420 THR A O 1
ATOM 3281 N N . LYS A 1 421 ? 41.646 3.165 -18.279 1.00 94.50 421 LYS A N 1
ATOM 3282 C CA . LYS A 1 421 ? 42.871 3.624 -17.605 1.00 94.50 421 LYS A CA 1
ATOM 3283 C C . LYS A 1 421 ? 43.745 2.513 -17.030 1.00 94.50 421 LYS A C 1
ATOM 3285 O O . LYS A 1 421 ? 44.879 2.805 -16.675 1.00 94.50 421 LYS A O 1
ATOM 3290 N N . GLY A 1 422 ? 43.233 1.290 -16.874 1.00 92.50 422 GLY A N 1
ATOM 3291 C CA . GLY A 1 422 ? 43.946 0.241 -16.138 1.00 92.50 422 GLY A CA 1
ATOM 3292 C C . GLY A 1 422 ? 44.207 0.609 -14.676 1.00 92.50 422 GLY A C 1
ATOM 3293 O O . GLY A 1 422 ? 45.210 0.194 -14.102 1.00 92.50 422 GLY A O 1
ATOM 3294 N N . ASP A 1 423 ? 43.348 1.442 -14.078 1.00 93.50 423 ASP A N 1
ATOM 3295 C CA . ASP A 1 423 ? 43.543 1.936 -12.715 1.00 93.50 423 ASP A CA 1
ATOM 3296 C C . ASP A 1 423 ? 43.452 0.779 -11.708 1.00 93.50 423 ASP A C 1
ATOM 3298 O O . ASP A 1 423 ? 42.368 0.259 -11.432 1.00 93.50 423 ASP A O 1
ATOM 3302 N N . ARG A 1 424 ? 44.602 0.401 -11.134 1.00 93.94 424 ARG A N 1
ATOM 3303 C CA . ARG A 1 424 ? 44.726 -0.685 -10.150 1.00 93.94 424 ARG A CA 1
ATOM 3304 C C . ARG A 1 424 ? 43.791 -0.508 -8.951 1.00 93.94 424 ARG A C 1
ATOM 3306 O O . ARG A 1 424 ? 43.242 -1.499 -8.476 1.00 93.94 424 ARG A O 1
ATOM 3313 N N . LYS A 1 425 ? 43.552 0.723 -8.483 1.00 91.25 425 LYS A N 1
ATOM 3314 C CA . LYS A 1 425 ? 42.617 0.973 -7.373 1.00 91.25 425 LYS A CA 1
ATOM 3315 C C . LYS A 1 425 ? 41.177 0.741 -7.811 1.00 91.25 425 LYS A C 1
ATOM 3317 O O . LYS A 1 425 ? 40.425 0.093 -7.091 1.00 91.25 425 LYS A O 1
ATOM 3322 N N . ALA A 1 426 ? 40.808 1.215 -9.001 1.00 91.38 426 ALA A N 1
ATOM 3323 C CA . ALA A 1 426 ? 39.477 0.976 -9.554 1.00 91.38 426 ALA A CA 1
ATOM 3324 C C . ALA A 1 426 ? 39.212 -0.523 -9.768 1.00 91.38 426 ALA A C 1
ATOM 3326 O O . ALA A 1 426 ? 38.105 -0.977 -9.488 1.00 91.38 426 ALA A O 1
ATOM 3327 N N . ILE A 1 427 ? 40.226 -1.287 -10.194 1.00 93.88 427 ILE A N 1
ATOM 3328 C CA . ILE A 1 427 ? 40.142 -2.745 -10.368 1.00 93.88 427 ILE A CA 1
ATOM 3329 C C . ILE A 1 427 ? 39.866 -3.416 -9.021 1.00 93.88 427 ILE A C 1
ATOM 3331 O O . ILE A 1 427 ? 38.919 -4.186 -8.906 1.00 93.88 427 ILE A O 1
ATOM 3335 N N . VAL A 1 428 ? 40.618 -3.076 -7.972 1.00 92.69 428 VAL A N 1
ATOM 3336 C CA . VAL A 1 428 ? 40.397 -3.616 -6.618 1.00 92.69 428 VAL A CA 1
ATOM 3337 C C . VAL A 1 428 ? 38.997 -3.268 -6.095 1.00 92.69 428 VAL A C 1
ATOM 3339 O O . VAL A 1 428 ? 38.295 -4.148 -5.591 1.00 92.69 428 VAL A O 1
ATOM 3342 N N . SER A 1 429 ? 38.556 -2.018 -6.268 1.00 87.94 429 SER A N 1
ATOM 3343 C CA . SER A 1 429 ? 37.226 -1.560 -5.845 1.00 87.94 429 SER A CA 1
ATOM 3344 C C . SER A 1 429 ? 36.099 -2.258 -6.596 1.00 87.94 429 SER A C 1
ATOM 3346 O O . SER A 1 429 ? 35.129 -2.699 -5.980 1.00 87.94 429 SER A O 1
ATOM 3348 N N . LEU A 1 430 ? 36.231 -2.410 -7.916 1.00 88.88 430 LEU A N 1
ATOM 3349 C CA . LEU A 1 430 ? 35.279 -3.163 -8.723 1.00 88.88 430 LEU A CA 1
ATOM 3350 C C . LEU A 1 430 ? 35.185 -4.603 -8.181 1.00 88.88 430 LEU A C 1
ATOM 3352 O O . LEU A 1 430 ? 34.084 -5.137 -8.072 1.00 88.88 430 LEU A O 1
ATOM 3356 N N . CYS A 1 431 ? 36.312 -5.195 -7.761 1.00 90.00 431 CYS A N 1
ATOM 3357 C CA . CYS A 1 431 ? 36.441 -6.614 -7.382 1.00 90.00 431 CYS A CA 1
ATOM 3358 C C . CYS A 1 431 ? 35.679 -6.832 -6.105 1.00 90.00 431 CYS A C 1
ATOM 3360 O O . CYS A 1 431 ? 34.790 -7.677 -6.014 1.00 90.00 431 CYS A O 1
ATOM 3362 N N . HIS A 1 432 ? 35.954 -5.944 -5.159 1.00 85.94 432 HIS A N 1
ATOM 3363 C CA . HIS A 1 432 ? 35.228 -5.848 -3.921 1.00 85.94 432 HIS A CA 1
ATOM 3364 C C . HIS A 1 432 ? 33.714 -5.734 -4.135 1.00 85.94 432 HIS A C 1
ATOM 3366 O O . HIS A 1 432 ? 32.968 -6.536 -3.573 1.00 85.94 432 HIS A O 1
ATOM 3372 N N . LEU A 1 433 ? 33.259 -4.823 -5.002 1.00 82.69 433 LEU A N 1
ATOM 3373 C CA . LEU A 1 433 ? 31.836 -4.610 -5.300 1.00 82.69 433 LEU A CA 1
ATOM 3374 C C . LEU A 1 433 ? 31.147 -5.848 -5.888 1.00 82.69 433 LEU A C 1
ATOM 3376 O O . LEU A 1 433 ? 30.044 -6.219 -5.475 1.00 82.69 433 LEU A O 1
ATOM 3380 N N . VAL A 1 434 ? 31.789 -6.490 -6.859 1.00 85.50 434 VAL A N 1
ATOM 3381 C CA . VAL A 1 434 ? 31.236 -7.641 -7.582 1.00 85.50 434 VAL A CA 1
ATOM 3382 C C . VAL A 1 434 ? 31.148 -8.861 -6.678 1.00 85.50 434 VAL A C 1
ATOM 3384 O O . VAL A 1 434 ? 30.107 -9.516 -6.635 1.00 85.50 434 VAL A O 1
ATOM 3387 N N . MET A 1 435 ? 32.191 -9.122 -5.890 1.00 83.19 435 MET A N 1
ATOM 3388 C CA . MET A 1 435 ? 32.181 -10.194 -4.896 1.00 83.19 435 MET A CA 1
ATOM 3389 C C . MET A 1 435 ? 31.080 -9.985 -3.862 1.00 83.19 435 MET A C 1
ATOM 3391 O O . MET A 1 435 ? 30.346 -10.921 -3.560 1.00 83.19 435 MET A O 1
ATOM 3395 N N . TRP A 1 436 ? 30.921 -8.761 -3.351 1.00 78.62 436 TRP A N 1
ATOM 3396 C CA . TRP A 1 436 ? 29.868 -8.465 -2.382 1.00 78.62 436 TRP A CA 1
ATOM 3397 C C . TRP A 1 436 ? 28.482 -8.702 -2.984 1.00 78.62 436 TRP A C 1
ATOM 3399 O O . TRP A 1 436 ? 27.633 -9.341 -2.362 1.00 78.62 436 TRP A O 1
ATOM 3409 N N . THR A 1 437 ? 28.273 -8.259 -4.226 1.00 77.81 437 THR A N 1
ATOM 3410 C CA . THR A 1 437 ? 27.012 -8.459 -4.953 1.00 77.81 437 THR A CA 1
ATOM 3411 C C . THR A 1 437 ? 26.702 -9.943 -5.140 1.00 77.81 437 THR A C 1
ATOM 3413 O O . THR A 1 437 ? 25.589 -10.386 -4.871 1.00 77.81 437 THR A O 1
ATOM 3416 N N . ILE A 1 438 ? 27.682 -10.741 -5.560 1.00 74.50 438 ILE A N 1
ATOM 3417 C CA . ILE A 1 438 ? 27.479 -12.174 -5.794 1.00 74.50 438 ILE A CA 1
ATOM 3418 C C . ILE A 1 438 ? 27.257 -12.920 -4.471 1.00 74.50 438 ILE A C 1
ATOM 3420 O O . ILE A 1 438 ? 26.312 -13.698 -4.361 1.00 74.50 438 ILE A O 1
ATOM 3424 N N . VAL A 1 439 ? 28.061 -12.649 -3.437 1.00 70.00 439 VAL A N 1
ATOM 3425 C CA . VAL A 1 439 ? 27.952 -13.340 -2.141 1.00 70.00 439 VAL A CA 1
ATOM 3426 C C . VAL A 1 439 ? 26.638 -13.019 -1.433 1.00 70.00 439 VAL A C 1
ATOM 3428 O O . VAL A 1 439 ? 26.025 -13.918 -0.861 1.00 70.00 439 VAL A O 1
ATOM 3431 N N . THR A 1 440 ? 26.172 -11.770 -1.492 1.00 66.06 440 THR A N 1
ATOM 3432 C CA . THR A 1 440 ? 24.864 -11.391 -0.930 1.00 66.06 440 THR A CA 1
ATOM 3433 C C . THR A 1 440 ? 23.702 -12.025 -1.667 1.00 66.06 440 THR A C 1
ATOM 3435 O O . THR A 1 440 ? 22.777 -12.517 -1.028 1.00 66.06 440 THR A O 1
ATOM 3438 N N . THR A 1 441 ? 23.765 -12.063 -2.997 1.00 66.19 441 THR A N 1
ATOM 3439 C CA . THR A 1 441 ? 22.714 -12.678 -3.815 1.00 66.19 441 THR A CA 1
ATOM 3440 C C . THR A 1 441 ? 22.658 -14.194 -3.599 1.00 66.19 441 THR A C 1
ATOM 3442 O O . THR A 1 441 ? 21.601 -14.802 -3.742 1.00 66.19 441 THR A O 1
ATOM 3445 N N . TRP A 1 442 ? 23.782 -14.825 -3.241 1.00 66.19 442 TRP A N 1
ATOM 3446 C CA . TRP A 1 442 ? 23.910 -16.279 -3.062 1.00 66.19 442 TRP A CA 1
ATOM 3447 C C . TRP A 1 442 ? 24.068 -16.708 -1.597 1.00 66.19 442 TRP A C 1
ATOM 3449 O O . TRP A 1 442 ? 24.505 -17.832 -1.309 1.00 66.19 442 TRP A O 1
ATOM 3459 N N . ALA A 1 443 ? 23.699 -15.823 -0.667 1.00 55.53 443 ALA A N 1
ATOM 3460 C CA . ALA A 1 443 ? 23.815 -16.019 0.774 1.00 55.53 443 ALA A CA 1
ATOM 3461 C C . ALA A 1 443 ? 23.091 -17.283 1.281 1.00 55.53 443 ALA A C 1
ATOM 3463 O O . ALA A 1 443 ? 23.568 -17.910 2.226 1.00 55.53 443 ALA A O 1
ATOM 3464 N N . ASP A 1 444 ? 22.023 -17.707 0.603 1.00 55.00 444 ASP A N 1
ATOM 3465 C CA . ASP A 1 444 ? 21.217 -18.878 0.976 1.00 55.00 444 ASP A CA 1
ATOM 3466 C C . ASP A 1 444 ? 21.783 -20.217 0.475 1.00 55.00 444 ASP A C 1
ATOM 3468 O O . ASP A 1 444 ? 21.284 -21.288 0.838 1.00 55.00 444 ASP A O 1
ATOM 3472 N N . SER A 1 445 ? 22.841 -20.203 -0.345 1.00 59.25 445 SER A N 1
ATOM 3473 C CA . SER A 1 445 ? 23.476 -21.449 -0.778 1.00 59.25 445 SER A CA 1
ATOM 3474 C C . SER A 1 445 ? 24.219 -22.096 0.399 1.00 59.25 445 SER A C 1
ATOM 3476 O O . SER A 1 445 ? 25.134 -21.520 0.988 1.00 59.25 445 SER A O 1
ATOM 3478 N N . LYS A 1 446 ? 23.829 -23.329 0.752 1.00 59.06 446 LYS A N 1
ATOM 3479 C CA . LYS A 1 446 ? 24.465 -24.131 1.819 1.00 59.06 446 LYS A CA 1
ATOM 3480 C C . LYS A 1 446 ? 25.904 -24.559 1.483 1.00 59.06 446 LYS A C 1
ATOM 3482 O O . LYS A 1 446 ? 26.571 -25.178 2.309 1.00 59.06 446 LYS A O 1
ATOM 3487 N N . GLU A 1 447 ? 26.393 -24.245 0.287 1.00 66.38 447 GLU A N 1
ATOM 3488 C CA . GLU A 1 447 ? 27.695 -24.672 -0.213 1.00 66.38 447 GLU A CA 1
ATOM 3489 C C . GLU A 1 447 ? 28.766 -23.605 0.030 1.00 66.38 447 GLU A C 1
ATOM 3491 O O . GLU A 1 447 ? 29.056 -22.767 -0.818 1.00 66.38 447 GLU A O 1
ATOM 3496 N N . VAL A 1 448 ? 29.418 -23.670 1.191 1.00 65.31 448 VAL A N 1
ATOM 3497 C CA . VAL A 1 448 ? 30.571 -22.812 1.535 1.00 65.31 448 VAL A CA 1
ATOM 3498 C C . VAL A 1 448 ? 31.666 -22.865 0.454 1.00 65.31 448 VAL A C 1
ATOM 3500 O O . VAL A 1 448 ? 32.242 -21.840 0.094 1.00 65.31 448 VAL A O 1
ATOM 3503 N N . ASN A 1 449 ? 31.880 -24.039 -0.151 1.00 73.81 449 ASN A N 1
ATOM 3504 C CA . ASN A 1 449 ? 32.856 -24.240 -1.227 1.00 73.81 449 ASN A CA 1
ATOM 3505 C C . ASN A 1 449 ? 32.538 -23.443 -2.502 1.00 73.81 449 ASN A C 1
ATOM 3507 O O . ASN A 1 449 ? 33.450 -23.121 -3.262 1.00 73.81 449 ASN A O 1
ATOM 3511 N N . LEU A 1 450 ? 31.267 -23.111 -2.747 1.00 73.88 450 LEU A N 1
ATOM 3512 C CA . LEU A 1 450 ? 30.860 -22.383 -3.942 1.00 73.88 450 LEU A CA 1
ATOM 3513 C C . LEU A 1 450 ? 31.316 -20.918 -3.900 1.00 73.88 450 LEU A C 1
ATOM 3515 O O . LEU A 1 450 ? 31.724 -20.364 -4.922 1.00 73.88 450 LEU A O 1
ATOM 3519 N N . ARG A 1 451 ? 31.316 -20.298 -2.716 1.00 74.31 451 ARG A N 1
ATOM 3520 C CA . ARG A 1 451 ? 31.747 -18.902 -2.543 1.00 74.31 451 ARG A CA 1
ATOM 3521 C C . ARG A 1 451 ? 33.235 -18.737 -2.829 1.00 74.31 451 ARG A C 1
ATOM 3523 O O . ARG A 1 451 ? 33.598 -17.872 -3.619 1.00 74.31 451 ARG A O 1
ATOM 3530 N N . GLN A 1 452 ? 34.072 -19.612 -2.266 1.00 81.62 452 GLN A N 1
ATOM 3531 C CA . GLN A 1 452 ? 35.519 -19.57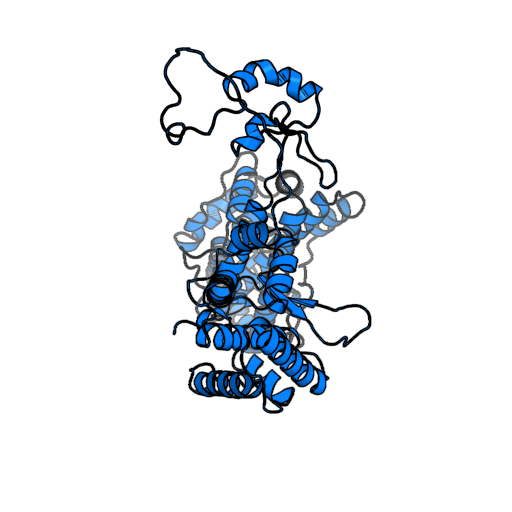7 -2.499 1.00 81.62 452 GLN A CA 1
ATOM 3532 C C . GLN A 1 452 ? 35.862 -19.833 -3.972 1.00 81.62 452 GLN A C 1
ATOM 3534 O O . GLN A 1 452 ? 36.693 -19.134 -4.540 1.00 81.62 452 GLN A O 1
ATOM 3539 N N . LYS A 1 453 ? 35.189 -20.791 -4.625 1.00 82.62 453 LYS A N 1
ATOM 3540 C CA . LYS A 1 453 ? 35.387 -21.047 -6.062 1.00 82.62 453 LYS A CA 1
ATOM 3541 C C . LYS A 1 453 ? 34.979 -19.857 -6.929 1.00 82.62 453 LYS A C 1
ATOM 3543 O O . LYS A 1 453 ? 35.699 -19.493 -7.850 1.00 82.62 453 LYS A O 1
ATOM 3548 N N . THR A 1 454 ? 33.850 -19.224 -6.609 1.00 81.56 454 THR A N 1
ATOM 3549 C CA . THR A 1 454 ? 33.373 -18.020 -7.310 1.00 81.56 454 THR A CA 1
ATOM 3550 C C . THR A 1 454 ? 34.361 -16.864 -7.156 1.00 81.56 454 THR A C 1
ATOM 3552 O O . THR A 1 454 ? 34.665 -16.167 -8.119 1.00 81.56 454 THR A O 1
ATOM 3555 N N . LEU A 1 455 ? 34.904 -16.695 -5.953 1.00 84.69 455 LEU A N 1
ATOM 3556 C CA . LEU A 1 455 ? 35.913 -15.697 -5.632 1.00 84.69 455 LEU A CA 1
ATOM 3557 C C . LEU A 1 455 ? 37.207 -15.890 -6.434 1.00 84.69 455 LEU A C 1
ATOM 3559 O O . LEU A 1 455 ? 37.672 -14.953 -7.082 1.00 84.69 455 LEU A O 1
ATOM 3563 N N . GLU A 1 456 ? 37.755 -17.104 -6.446 1.00 88.81 456 GLU A N 1
ATOM 3564 C CA . GLU A 1 456 ? 38.951 -17.417 -7.237 1.00 88.81 456 GLU A CA 1
ATOM 3565 C C . GLU A 1 456 ? 38.704 -17.234 -8.743 1.00 88.81 456 GLU A C 1
ATOM 3567 O O . GLU A 1 456 ? 39.569 -16.711 -9.445 1.00 88.81 456 GLU A O 1
ATOM 3572 N N . ALA A 1 457 ? 37.511 -17.580 -9.241 1.00 87.94 457 ALA A N 1
ATOM 3573 C CA . ALA A 1 457 ? 37.147 -17.365 -10.641 1.00 87.94 457 ALA A CA 1
ATOM 3574 C C . ALA A 1 457 ? 37.127 -15.872 -11.019 1.00 87.94 457 ALA A C 1
ATOM 3576 O O . ALA A 1 457 ? 37.689 -15.497 -12.049 1.00 87.94 457 ALA A O 1
ATOM 3577 N N . ILE A 1 458 ? 36.552 -15.010 -10.168 1.00 89.75 458 ILE A N 1
ATOM 3578 C CA . ILE A 1 458 ? 36.535 -13.550 -10.372 1.00 89.75 458 ILE A CA 1
ATOM 3579 C C . ILE A 1 458 ? 37.961 -12.991 -10.396 1.00 89.75 458 ILE A C 1
ATOM 3581 O O . ILE A 1 458 ? 38.322 -12.247 -11.308 1.00 89.75 458 ILE A O 1
ATOM 3585 N N . LEU A 1 459 ? 38.784 -13.365 -9.412 1.00 92.62 459 LEU A N 1
ATOM 3586 C CA . LEU A 1 459 ? 40.158 -12.871 -9.301 1.00 92.62 459 LEU A CA 1
ATOM 3587 C C . LEU A 1 459 ? 41.014 -13.305 -10.487 1.00 92.62 459 LEU A C 1
ATOM 3589 O O . LEU A 1 459 ? 41.763 -12.492 -11.027 1.00 92.62 459 LEU A O 1
ATOM 3593 N N . LYS A 1 460 ? 40.868 -14.557 -10.927 1.00 93.50 460 LYS A N 1
ATOM 3594 C CA . LYS A 1 460 ? 41.555 -15.069 -12.110 1.00 93.50 460 LYS A CA 1
ATOM 3595 C C . LYS A 1 460 ? 41.130 -14.318 -13.369 1.00 93.50 460 LYS A C 1
ATOM 3597 O O . LYS A 1 460 ? 41.995 -13.827 -14.090 1.00 93.50 460 LYS A O 1
ATOM 3602 N N . GLN A 1 461 ? 39.822 -14.166 -13.597 1.00 92.75 461 GLN A N 1
ATOM 3603 C CA . GLN A 1 461 ? 39.308 -13.427 -14.752 1.00 92.75 461 GLN A CA 1
ATOM 3604 C C . GLN A 1 461 ? 39.894 -12.009 -14.802 1.00 92.75 461 GLN A C 1
ATOM 3606 O O . GLN A 1 461 ? 40.303 -11.539 -15.858 1.00 92.75 461 GLN A O 1
ATOM 3611 N N . TRP A 1 462 ? 39.966 -11.313 -13.670 1.00 93.56 462 TRP A N 1
ATOM 3612 C CA . TRP A 1 462 ? 40.426 -9.923 -13.662 1.00 93.56 462 TRP A CA 1
ATOM 3613 C C . TRP A 1 462 ? 41.931 -9.768 -13.678 1.00 93.56 462 TRP A C 1
ATOM 3615 O O . TRP A 1 462 ? 42.430 -8.777 -14.209 1.00 93.56 462 TRP A O 1
ATOM 3625 N N . SER A 1 463 ? 42.652 -10.751 -13.150 1.00 95.12 463 SER A N 1
ATOM 3626 C CA . SER A 1 463 ? 44.088 -10.856 -13.358 1.00 95.12 463 SER A CA 1
ATOM 3627 C C . SER A 1 463 ? 44.406 -10.905 -14.858 1.00 95.12 463 SER A C 1
ATOM 3629 O O . SER A 1 463 ? 45.233 -10.128 -15.331 1.00 95.12 463 SER A O 1
ATOM 3631 N N . GLU A 1 464 ? 43.671 -11.723 -15.619 1.00 94.62 464 GLU A N 1
ATOM 3632 C CA . GLU A 1 464 ? 43.823 -11.868 -17.074 1.00 94.62 464 GLU A CA 1
ATOM 3633 C C . GLU A 1 464 ? 43.351 -10.624 -17.858 1.00 94.62 464 GLU A C 1
ATOM 3635 O O . GLU A 1 464 ? 44.000 -10.188 -18.813 1.00 94.62 464 GLU A O 1
ATOM 3640 N N . GLU A 1 465 ? 42.225 -10.020 -17.469 1.00 94.31 465 GLU A N 1
ATOM 3641 C CA . GLU A 1 465 ? 41.676 -8.837 -18.148 1.00 94.31 465 GLU A CA 1
ATOM 3642 C C . GLU A 1 465 ? 42.525 -7.575 -17.937 1.00 94.31 465 GLU A C 1
ATOM 3644 O O . GLU A 1 465 ? 42.687 -6.769 -18.852 1.00 94.31 465 GLU A O 1
ATOM 3649 N N . TYR A 1 466 ? 43.097 -7.388 -16.752 1.00 95.06 466 TYR A N 1
ATOM 3650 C CA . TYR A 1 466 ? 43.779 -6.137 -16.415 1.00 95.06 466 TYR A CA 1
ATOM 3651 C C . TYR A 1 466 ? 45.299 -6.255 -16.291 1.00 95.06 466 TYR A C 1
ATOM 3653 O O . TYR A 1 466 ? 45.932 -5.276 -15.902 1.00 95.06 466 TYR A O 1
ATOM 3661 N N . ASP A 1 467 ? 45.874 -7.417 -16.620 1.00 95.00 467 ASP A N 1
ATOM 3662 C CA . ASP A 1 467 ? 47.302 -7.717 -16.428 1.00 95.00 467 ASP A CA 1
ATOM 3663 C C . ASP A 1 467 ? 47.758 -7.402 -14.988 1.00 95.00 467 ASP A C 1
ATOM 3665 O O . ASP A 1 467 ? 48.803 -6.804 -14.723 1.00 95.00 467 ASP A O 1
ATOM 3669 N N . TYR A 1 468 ? 46.893 -7.743 -14.029 1.00 95.81 468 TYR A N 1
ATOM 3670 C CA . TYR A 1 468 ? 47.126 -7.533 -12.605 1.00 95.81 468 TYR A CA 1
ATOM 3671 C C . TYR A 1 468 ? 47.590 -8.868 -12.017 1.00 95.81 468 TYR A C 1
ATOM 3673 O O . TYR A 1 468 ? 46.787 -9.802 -11.998 1.00 95.81 468 TYR A O 1
ATOM 3681 N N . PRO A 1 469 ? 48.834 -9.009 -11.517 1.00 97.19 469 PRO A N 1
ATOM 3682 C CA . PRO A 1 469 ? 49.309 -10.278 -10.969 1.00 97.19 469 PRO A CA 1
ATOM 3683 C C . PRO A 1 469 ? 48.343 -10.836 -9.918 1.00 97.19 469 PRO A C 1
ATOM 3685 O O . PRO A 1 469 ? 47.983 -10.129 -8.976 1.00 97.19 469 PRO A O 1
ATOM 3688 N N . LEU A 1 470 ? 47.908 -12.091 -10.087 1.00 95.38 470 LEU A N 1
ATOM 3689 C CA . LEU A 1 470 ? 46.826 -12.689 -9.293 1.00 95.38 470 LEU A CA 1
ATOM 3690 C C . LEU A 1 470 ? 47.058 -12.561 -7.781 1.00 95.38 470 LEU A C 1
ATOM 3692 O O . LEU A 1 470 ? 46.149 -12.180 -7.046 1.00 95.38 470 LEU A O 1
ATOM 3696 N N . GLU A 1 471 ? 48.283 -12.822 -7.325 1.00 95.56 471 GLU A N 1
ATOM 3697 C CA . GLU A 1 471 ? 48.645 -12.712 -5.908 1.00 95.56 471 GLU A CA 1
ATOM 3698 C C . GLU A 1 471 ? 48.610 -11.262 -5.405 1.00 95.56 471 GLU A C 1
ATOM 3700 O O . GLU A 1 471 ? 48.104 -11.000 -4.314 1.00 95.56 471 GLU A O 1
ATOM 3705 N N . GLU A 1 472 ? 49.063 -10.294 -6.210 1.00 96.12 472 GLU A N 1
ATOM 3706 C CA . GLU A 1 472 ? 48.969 -8.874 -5.852 1.00 96.12 472 GLU A CA 1
ATOM 3707 C C . GLU A 1 472 ? 47.507 -8.408 -5.796 1.00 96.12 472 GLU A C 1
ATOM 3709 O O . GLU A 1 472 ? 47.134 -7.649 -4.899 1.00 96.12 472 GLU A O 1
ATOM 3714 N N . LEU A 1 473 ? 46.667 -8.864 -6.734 1.00 94.69 473 LEU A N 1
ATOM 3715 C CA . LEU A 1 473 ? 45.241 -8.539 -6.759 1.00 94.69 473 LEU A CA 1
ATOM 3716 C C . LEU A 1 473 ? 44.540 -9.127 -5.533 1.00 94.69 473 LEU A C 1
ATOM 3718 O O . LEU A 1 473 ? 43.777 -8.425 -4.873 1.00 94.69 473 LEU A O 1
ATOM 3722 N N . ARG A 1 474 ? 44.843 -10.383 -5.185 1.00 94.06 474 ARG A N 1
ATOM 3723 C CA . ARG A 1 474 ? 44.319 -11.055 -3.991 1.00 94.06 474 ARG A CA 1
ATOM 3724 C C . ARG A 1 474 ? 44.671 -10.278 -2.724 1.00 94.06 474 ARG A C 1
ATOM 3726 O O . ARG A 1 474 ? 43.781 -9.957 -1.940 1.00 94.06 474 ARG A O 1
ATOM 3733 N N . VAL A 1 475 ? 45.942 -9.912 -2.545 1.00 93.12 475 VAL A N 1
ATOM 3734 C CA . VAL A 1 475 ? 46.395 -9.122 -1.386 1.00 93.12 475 VAL A CA 1
ATOM 3735 C C . VAL A 1 475 ? 45.690 -7.763 -1.329 1.00 93.12 475 VAL A C 1
ATOM 3737 O O . VAL A 1 475 ? 45.210 -7.366 -0.267 1.00 93.12 475 VAL A O 1
ATOM 3740 N N . ALA A 1 476 ? 45.574 -7.061 -2.459 1.00 93.50 476 ALA A N 1
ATOM 3741 C CA . ALA A 1 476 ? 44.945 -5.744 -2.505 1.00 93.50 476 ALA A CA 1
ATOM 3742 C C . ALA A 1 476 ? 43.435 -5.797 -2.219 1.00 93.50 476 ALA A C 1
ATOM 3744 O O . ALA A 1 476 ? 42.903 -4.950 -1.500 1.00 93.50 476 ALA A O 1
ATOM 3745 N N . VAL A 1 477 ? 42.745 -6.817 -2.729 1.00 90.94 477 VAL A N 1
ATOM 3746 C CA . VAL A 1 477 ? 41.325 -7.062 -2.464 1.00 90.94 477 VAL A CA 1
ATOM 3747 C C . VAL A 1 477 ? 41.087 -7.443 -0.999 1.00 90.94 477 VAL A C 1
ATOM 3749 O O . VAL A 1 477 ? 40.124 -6.962 -0.398 1.00 90.94 477 VAL A O 1
ATOM 3752 N N . ASN A 1 478 ? 41.978 -8.233 -0.395 1.00 87.50 478 ASN A N 1
ATOM 3753 C CA . ASN A 1 478 ? 41.935 -8.540 1.039 1.00 87.50 478 ASN A CA 1
ATOM 3754 C C . ASN A 1 478 ? 42.093 -7.275 1.874 1.00 87.50 478 ASN A C 1
ATOM 3756 O O . ASN A 1 478 ? 41.286 -7.025 2.763 1.00 87.50 478 ASN A O 1
ATOM 3760 N N . ALA A 1 479 ? 43.088 -6.448 1.554 1.00 88.06 479 ALA A N 1
ATOM 3761 C CA . ALA A 1 479 ? 43.307 -5.184 2.244 1.00 88.06 479 ALA A CA 1
ATOM 3762 C C . ALA A 1 479 ? 42.090 -4.251 2.125 1.00 88.06 479 ALA A C 1
ATOM 3764 O O . ALA A 1 479 ? 41.686 -3.641 3.111 1.00 88.06 479 ALA A O 1
ATOM 3765 N N . ALA A 1 480 ? 41.455 -4.184 0.949 1.00 86.00 480 ALA A N 1
ATOM 3766 C CA . ALA A 1 480 ? 40.224 -3.419 0.762 1.00 86.00 480 ALA A CA 1
ATOM 3767 C C . ALA A 1 480 ? 39.081 -3.934 1.655 1.00 86.00 480 ALA A C 1
ATOM 3769 O O . ALA A 1 480 ? 38.389 -3.128 2.273 1.00 86.00 480 ALA A O 1
ATOM 3770 N N . GLN A 1 481 ? 38.918 -5.254 1.788 1.00 82.38 481 GLN A N 1
ATOM 3771 C CA . GLN A 1 481 ? 37.925 -5.840 2.695 1.00 82.38 481 GLN A CA 1
ATOM 3772 C C . GLN A 1 481 ? 38.229 -5.557 4.170 1.00 82.38 481 GLN A C 1
ATOM 3774 O O . GLN A 1 481 ? 37.331 -5.170 4.916 1.00 82.38 481 GLN A O 1
ATOM 3779 N N . GLU A 1 482 ? 39.482 -5.717 4.595 1.00 81.12 482 GLU A N 1
ATOM 3780 C CA . GLU A 1 482 ? 39.914 -5.418 5.966 1.00 81.12 482 GLU A CA 1
ATOM 3781 C C . GLU A 1 482 ? 39.663 -3.949 6.322 1.00 81.12 482 GLU A C 1
ATOM 3783 O O . GLU A 1 482 ? 39.107 -3.655 7.379 1.00 81.12 482 GLU A O 1
ATOM 3788 N N . ASN A 1 483 ? 39.952 -3.029 5.400 1.00 79.00 4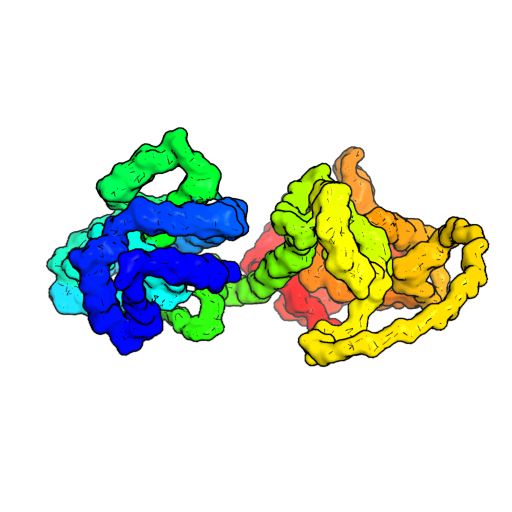83 ASN A N 1
ATOM 3789 C CA . ASN A 1 483 ? 39.690 -1.603 5.594 1.00 79.00 483 ASN A CA 1
ATOM 3790 C C . ASN A 1 483 ? 38.191 -1.293 5.754 1.00 79.00 483 ASN A C 1
ATOM 3792 O O . ASN A 1 483 ? 37.839 -0.347 6.454 1.00 79.00 483 ASN A O 1
ATOM 3796 N N . THR A 1 484 ? 37.298 -2.115 5.188 1.00 71.62 484 THR A N 1
ATOM 3797 C CA . THR A 1 484 ? 35.845 -1.988 5.414 1.00 71.62 484 THR A CA 1
ATOM 3798 C C . THR A 1 484 ? 35.348 -2.577 6.739 1.00 71.62 484 THR A C 1
ATOM 3800 O O . THR A 1 484 ? 34.187 -2.375 7.082 1.00 71.62 484 THR A O 1
ATOM 3803 N N . LYS A 1 485 ? 36.188 -3.260 7.534 1.00 64.44 485 LYS A N 1
ATOM 3804 C CA . LYS A 1 485 ? 35.800 -3.727 8.884 1.00 64.44 485 LYS A CA 1
ATOM 3805 C C . LYS A 1 485 ? 35.675 -2.599 9.905 1.00 64.44 485 LYS A C 1
ATOM 3807 O O . LYS A 1 485 ? 35.017 -2.785 10.927 1.00 64.44 485 LYS A O 1
ATOM 3812 N N . HIS A 1 486 ? 36.338 -1.475 9.644 1.00 54.94 486 HIS A N 1
ATOM 3813 C CA . HIS A 1 486 ? 36.310 -0.278 10.485 1.00 54.94 486 HIS A CA 1
ATOM 3814 C C . HIS A 1 486 ? 35.169 0.684 10.125 1.00 54.94 486 HIS A C 1
ATOM 3816 O O . HIS A 1 486 ? 35.009 1.701 10.789 1.00 54.94 486 HIS A O 1
ATOM 3822 N N . ASP A 1 487 ? 34.388 0.354 9.094 1.00 59.34 487 ASP A N 1
ATOM 3823 C CA . ASP A 1 487 ? 33.136 1.025 8.752 1.00 59.34 487 ASP A CA 1
ATOM 3824 C C . ASP A 1 487 ? 32.062 0.663 9.800 1.00 59.34 487 ASP A C 1
ATOM 3826 O O . ASP A 1 487 ? 32.022 -0.475 10.285 1.00 59.34 487 ASP A O 1
ATOM 3830 N N . ASP A 1 488 ? 31.177 1.606 10.136 1.00 44.84 488 ASP A N 1
ATOM 3831 C CA . ASP A 1 488 ? 30.108 1.440 11.141 1.00 44.84 488 ASP A CA 1
ATOM 3832 C C . ASP A 1 488 ? 29.178 0.251 10.815 1.00 44.84 488 ASP A C 1
ATOM 3834 O O . ASP A 1 488 ? 28.493 -0.298 11.681 1.00 44.84 488 ASP A O 1
ATOM 3838 N N . PHE A 1 489 ? 29.211 -0.212 9.565 1.00 51.84 489 PHE A N 1
ATOM 3839 C CA . PHE A 1 489 ? 28.531 -1.399 9.064 1.00 51.84 489 PHE A CA 1
ATOM 3840 C C . PHE A 1 489 ? 29.493 -2.593 8.977 1.00 51.84 489 PHE A C 1
ATOM 3842 O O . PHE A 1 489 ? 29.855 -2.995 7.875 1.00 51.84 489 PHE A O 1
ATOM 3849 N N . ARG A 1 490 ? 29.904 -3.178 10.116 1.00 56.97 490 ARG A N 1
ATOM 3850 C CA . ARG A 1 490 ? 30.834 -4.334 10.215 1.00 56.97 490 ARG A CA 1
ATOM 3851 C C . ARG A 1 490 ? 30.577 -5.430 9.166 1.00 56.97 490 ARG A C 1
ATOM 3853 O O . ARG A 1 490 ? 29.829 -6.369 9.430 1.00 56.97 490 ARG A O 1
ATOM 3860 N N . ARG A 1 491 ? 31.217 -5.372 7.996 1.00 58.97 491 ARG A N 1
ATOM 3861 C CA . ARG A 1 491 ? 31.035 -6.397 6.956 1.00 58.97 491 ARG A CA 1
ATOM 3862 C C . ARG A 1 491 ? 31.850 -7.634 7.333 1.00 58.97 491 ARG A C 1
ATOM 3864 O O . ARG A 1 491 ? 33.035 -7.499 7.649 1.00 58.97 491 ARG A O 1
ATOM 3871 N N . PRO A 1 492 ? 31.269 -8.843 7.307 1.00 58.88 492 PRO A N 1
ATOM 3872 C CA . PRO A 1 492 ? 32.057 -10.052 7.471 1.00 58.88 492 PRO A CA 1
ATOM 3873 C C . PRO A 1 492 ? 33.047 -10.168 6.308 1.00 58.88 492 PRO A C 1
ATOM 3875 O O . PRO A 1 492 ? 32.678 -9.941 5.155 1.00 58.88 492 PRO A O 1
ATOM 3878 N N . THR A 1 493 ? 34.301 -10.518 6.592 1.00 62.22 493 THR A N 1
ATOM 3879 C CA . THR A 1 493 ? 35.277 -10.809 5.537 1.00 62.22 493 THR A CA 1
ATOM 3880 C C . THR A 1 493 ? 34.800 -11.962 4.682 1.00 62.22 493 THR A C 1
ATOM 3882 O O . THR A 1 493 ? 34.437 -13.011 5.208 1.00 62.22 493 THR A O 1
ATOM 3885 N N . LEU A 1 494 ? 34.845 -11.787 3.361 1.00 61.75 494 LEU A N 1
ATOM 3886 C CA . LEU A 1 494 ? 34.395 -12.811 2.416 1.00 61.75 494 LEU A CA 1
ATOM 3887 C C . LEU A 1 494 ? 35.358 -14.013 2.361 1.00 61.75 494 LEU A C 1
ATOM 3889 O O . LEU A 1 494 ? 34.989 -15.059 1.839 1.00 61.75 494 LEU A O 1
ATOM 3893 N N . TRP A 1 495 ? 36.566 -13.859 2.919 1.00 54.50 495 TRP A N 1
ATOM 3894 C CA . TRP A 1 495 ? 37.643 -14.857 2.949 1.00 54.50 495 TRP A CA 1
ATOM 3895 C C . TRP A 1 495 ? 37.646 -15.769 4.169 1.00 54.50 495 TRP A C 1
ATOM 3897 O O . TRP A 1 495 ? 38.225 -16.852 4.127 1.00 54.50 495 TRP A O 1
ATOM 3907 N N . THR A 1 496 ? 37.046 -15.340 5.279 1.00 56.47 496 THR A N 1
ATOM 3908 C CA . THR A 1 496 ? 36.923 -16.203 6.453 1.00 56.47 496 THR A CA 1
ATOM 3909 C C . THR A 1 496 ? 35.608 -16.962 6.348 1.00 56.47 496 THR A C 1
ATOM 3911 O O . THR A 1 496 ? 34.609 -16.414 5.894 1.00 56.47 496 THR A O 1
ATOM 3914 N N . ASN A 1 497 ? 35.592 -18.239 6.739 1.00 54.59 497 ASN A N 1
ATOM 3915 C CA . ASN A 1 497 ? 34.370 -19.044 6.803 1.00 54.59 497 ASN A CA 1
ATOM 3916 C C . ASN A 1 497 ? 33.395 -18.428 7.817 1.00 54.59 497 ASN A C 1
ATOM 3918 O O . ASN A 1 497 ? 33.348 -18.819 8.983 1.00 54.59 497 ASN A O 1
ATOM 3922 N N . VAL A 1 498 ? 32.618 -17.441 7.385 1.00 55.50 498 VAL A N 1
ATOM 3923 C CA . VAL A 1 498 ? 31.514 -16.898 8.163 1.00 55.50 498 VAL A CA 1
ATOM 3924 C C . VAL A 1 498 ? 30.443 -17.975 8.149 1.00 55.50 498 VAL A C 1
ATOM 3926 O O . VAL A 1 498 ? 29.910 -18.316 7.091 1.00 55.50 498 VAL A O 1
ATOM 3929 N N . SER A 1 499 ? 30.169 -18.567 9.312 1.00 58.91 499 SER A N 1
ATOM 3930 C CA . SER A 1 499 ? 29.139 -19.599 9.405 1.00 58.91 499 SER A CA 1
ATOM 3931 C C . SER A 1 499 ? 27.803 -19.035 8.897 1.00 58.91 499 SER A C 1
ATOM 3933 O O . SER A 1 499 ? 27.535 -17.845 9.092 1.00 58.91 499 SER A O 1
ATOM 3935 N N . PRO A 1 500 ? 26.931 -19.852 8.277 1.00 56.38 500 PRO A N 1
ATOM 3936 C CA . PRO A 1 500 ? 25.598 -19.403 7.870 1.00 56.38 500 PRO A CA 1
ATOM 3937 C C . PRO A 1 500 ? 24.832 -18.713 9.008 1.00 56.38 500 PRO A C 1
ATOM 3939 O O . PRO A 1 500 ? 24.103 -17.758 8.772 1.00 56.38 500 PRO A O 1
ATOM 3942 N N . LEU A 1 501 ? 25.071 -19.141 10.255 1.00 54.75 501 LEU A N 1
ATOM 3943 C CA . LEU A 1 501 ? 24.539 -18.508 11.458 1.00 54.75 501 LEU A CA 1
ATOM 3944 C C . LEU A 1 501 ? 25.130 -17.111 11.699 1.00 54.75 501 LEU A C 1
ATOM 3946 O O . LEU A 1 501 ? 24.377 -16.182 11.949 1.00 54.75 501 LEU A O 1
ATOM 3950 N N . ALA A 1 502 ? 26.450 -16.930 11.602 1.00 59.78 502 ALA A N 1
ATOM 3951 C CA . ALA A 1 502 ? 27.080 -15.615 11.743 1.00 59.78 502 ALA A CA 1
ATOM 3952 C C . ALA A 1 502 ? 26.651 -14.646 10.626 1.00 59.78 502 ALA A C 1
ATOM 3954 O O . ALA A 1 502 ? 26.486 -13.454 10.876 1.00 59.78 502 ALA A O 1
ATOM 3955 N N . TRP A 1 503 ? 26.404 -15.164 9.419 1.00 58.56 503 TRP A N 1
ATOM 3956 C CA . TRP A 1 503 ? 25.863 -14.388 8.303 1.00 58.56 503 TRP A CA 1
ATOM 3957 C C . TRP A 1 503 ? 24.388 -14.021 8.511 1.00 58.56 503 TRP A C 1
ATOM 3959 O O . TRP A 1 503 ? 24.018 -12.862 8.342 1.00 58.56 503 TRP A O 1
ATOM 3969 N N . GLY A 1 504 ? 23.563 -14.970 8.963 1.00 56.88 504 GLY A N 1
ATOM 3970 C CA . GLY A 1 504 ? 22.171 -14.715 9.338 1.00 56.88 504 GLY A CA 1
ATOM 3971 C C . GLY A 1 504 ? 22.059 -13.698 10.476 1.00 56.88 504 GLY A C 1
ATOM 3972 O O . GLY A 1 504 ? 21.256 -12.775 10.395 1.00 56.88 504 GLY A O 1
ATOM 3973 N N . THR A 1 505 ? 22.929 -13.788 11.485 1.00 58.75 505 THR A N 1
ATOM 3974 C CA . THR A 1 505 ? 23.033 -12.802 12.571 1.00 58.75 505 THR A CA 1
ATOM 3975 C C . THR A 1 505 ? 23.454 -11.430 12.046 1.00 58.75 505 THR A C 1
ATOM 3977 O O . THR A 1 505 ? 22.862 -10.432 12.443 1.00 58.75 505 THR A O 1
ATOM 3980 N N . TYR A 1 506 ? 24.413 -11.354 11.115 1.00 58.88 506 TYR A N 1
ATOM 3981 C CA . TYR A 1 506 ? 24.793 -10.093 10.469 1.00 58.88 506 TYR A CA 1
ATOM 3982 C C . TYR A 1 506 ? 23.618 -9.461 9.706 1.00 58.88 506 TYR A C 1
ATOM 3984 O O . TYR A 1 506 ? 23.359 -8.270 9.873 1.00 58.88 506 TYR A O 1
ATOM 3992 N N . GLN A 1 507 ? 22.864 -10.252 8.936 1.00 53.53 507 GLN A N 1
ATOM 3993 C CA . GLN A 1 507 ? 21.678 -9.790 8.205 1.00 53.53 507 GLN A CA 1
ATOM 3994 C C . GLN A 1 507 ? 20.536 -9.362 9.144 1.00 53.53 507 GLN A C 1
ATOM 3996 O O . GLN A 1 507 ? 19.867 -8.369 8.879 1.00 53.53 507 GLN A O 1
ATOM 4001 N N . GLN A 1 508 ? 20.339 -10.065 10.263 1.00 54.22 508 GLN A N 1
ATOM 4002 C CA . GLN A 1 508 ? 19.335 -9.728 11.281 1.00 54.22 508 GLN A CA 1
ATOM 4003 C C . GLN A 1 508 ? 19.698 -8.482 12.096 1.00 54.22 508 GLN A C 1
ATOM 4005 O O . GLN A 1 508 ? 18.812 -7.719 12.467 1.00 54.22 508 GLN A O 1
AT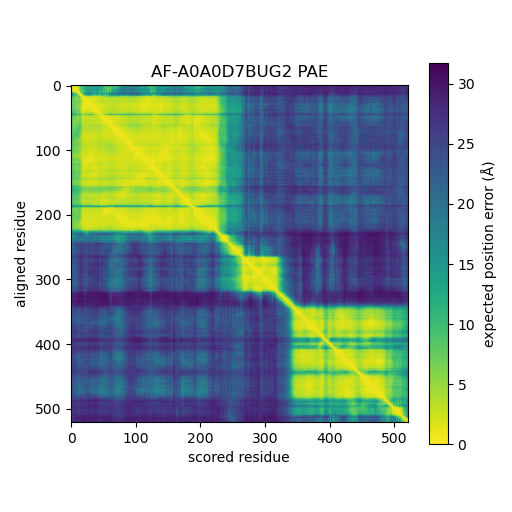OM 4010 N N . GLN A 1 509 ? 20.987 -8.276 12.383 1.00 50.91 509 GLN A N 1
ATOM 4011 C CA . GLN A 1 509 ? 21.491 -7.101 13.102 1.00 50.91 509 GLN A CA 1
ATOM 4012 C C . GLN A 1 509 ? 21.581 -5.865 12.208 1.00 50.91 509 GLN A C 1
ATOM 4014 O O . GLN A 1 509 ? 21.553 -4.745 12.710 1.00 50.91 509 GLN A O 1
ATOM 4019 N N . ASN A 1 510 ? 21.662 -6.061 10.890 1.00 52.56 510 ASN A N 1
ATOM 4020 C CA . ASN A 1 510 ? 21.785 -4.986 9.915 1.00 52.56 510 ASN A CA 1
ATOM 4021 C C . ASN A 1 510 ? 20.736 -5.122 8.788 1.00 52.56 510 ASN A C 1
ATOM 4023 O O . ASN A 1 510 ? 21.097 -5.156 7.608 1.00 52.56 510 ASN A O 1
ATOM 4027 N N . PRO A 1 511 ? 19.428 -5.171 9.119 1.00 42.84 511 PRO A N 1
ATOM 4028 C CA . PRO A 1 511 ? 18.355 -5.413 8.148 1.00 42.84 511 PRO A CA 1
ATOM 4029 C C . PRO A 1 511 ? 18.179 -4.249 7.156 1.00 42.84 511 PRO A C 1
ATOM 4031 O O . PRO A 1 511 ? 17.464 -4.377 6.166 1.00 42.84 511 PRO A O 1
ATOM 4034 N N . SER A 1 512 ? 18.843 -3.115 7.422 1.00 44.09 512 SER A N 1
ATOM 4035 C CA . SER A 1 512 ? 18.839 -1.866 6.656 1.00 44.09 512 SER A CA 1
ATOM 4036 C C . SER A 1 512 ? 20.103 -1.607 5.845 1.00 44.09 512 SER A C 1
ATOM 4038 O O . SER A 1 512 ? 20.309 -0.479 5.392 1.00 44.09 512 SER A O 1
ATOM 4040 N N . VAL A 1 513 ? 20.945 -2.619 5.628 1.00 44.50 513 VAL A N 1
ATOM 4041 C CA . VAL A 1 513 ? 22.094 -2.517 4.720 1.00 44.50 513 VAL A CA 1
ATOM 4042 C C . VAL A 1 513 ? 21.584 -2.482 3.270 1.00 44.50 513 VAL A C 1
ATOM 4044 O O . VAL A 1 513 ? 21.772 -3.394 2.474 1.00 44.50 513 VAL A O 1
ATOM 4047 N N . SER A 1 514 ? 20.903 -1.386 2.918 1.00 44.28 514 SER A N 1
ATOM 4048 C CA . SER A 1 514 ? 20.882 -0.890 1.554 1.00 44.28 514 SER A CA 1
ATOM 4049 C C . SER A 1 514 ? 22.306 -0.460 1.248 1.00 44.28 514 SER A C 1
ATOM 4051 O O . SER A 1 514 ? 22.877 0.458 1.843 1.00 44.28 514 SER A O 1
ATOM 4053 N N . ILE A 1 515 ? 22.856 -1.184 0.296 1.00 41.53 515 ILE A N 1
ATOM 4054 C CA . ILE A 1 515 ? 24.054 -0.930 -0.482 1.00 41.53 515 ILE A CA 1
ATOM 4055 C C . ILE A 1 515 ? 24.475 0.543 -0.619 1.00 41.53 515 ILE A C 1
ATOM 4057 O O . ILE A 1 515 ? 25.669 0.801 -0.699 1.00 41.53 515 ILE A O 1
ATOM 4061 N N . LYS A 1 516 ? 23.567 1.526 -0.680 1.00 36.12 516 LYS A N 1
ATOM 4062 C CA . LYS A 1 516 ? 23.960 2.922 -0.935 1.00 36.12 516 LYS A CA 1
ATOM 4063 C C . LYS A 1 516 ? 24.714 3.601 0.214 1.00 36.12 516 LYS A C 1
ATOM 4065 O O . LYS A 1 516 ? 25.541 4.462 -0.066 1.00 36.12 516 LYS A O 1
ATOM 4070 N N . LYS A 1 517 ? 24.501 3.225 1.484 1.00 35.44 517 LYS A N 1
ATOM 4071 C CA . LYS A 1 517 ? 25.249 3.821 2.620 1.00 35.44 517 LYS A CA 1
ATOM 4072 C C . LYS A 1 517 ? 26.702 3.336 2.729 1.00 35.44 517 LYS A C 1
ATOM 4074 O O . LYS A 1 517 ? 27.479 3.918 3.473 1.00 35.44 517 LYS A O 1
ATOM 4079 N N . MET A 1 518 ? 27.077 2.313 1.963 1.00 40.25 518 MET A N 1
ATOM 4080 C CA . MET A 1 518 ? 28.391 1.668 2.007 1.00 40.25 518 MET A CA 1
ATOM 4081 C C . MET A 1 518 ? 29.529 2.416 1.283 1.00 40.25 518 MET A C 1
ATOM 4083 O O . MET A 1 518 ? 30.658 1.925 1.340 1.00 40.25 518 MET A O 1
ATOM 4087 N N . PHE A 1 519 ? 29.255 3.510 0.553 1.00 45.88 519 PHE A N 1
ATOM 4088 C CA . PHE A 1 519 ? 30.166 4.035 -0.488 1.00 45.88 519 PHE A CA 1
ATOM 4089 C C . PHE A 1 519 ? 30.312 5.570 -0.527 1.00 45.88 519 PHE A C 1
ATOM 4091 O O . PHE A 1 519 ? 30.614 6.134 -1.575 1.00 45.88 519 PHE A O 1
ATOM 4098 N N . THR A 1 520 ? 30.092 6.264 0.596 1.00 32.38 520 THR A N 1
ATOM 4099 C CA . THR A 1 520 ? 30.317 7.726 0.707 1.00 32.38 520 THR A CA 1
ATOM 4100 C C . THR A 1 520 ? 31.765 8.130 1.053 1.00 32.38 520 THR A C 1
ATOM 4102 O O . THR A 1 520 ? 31.994 9.249 1.505 1.00 32.38 520 THR A O 1
ATOM 4105 N N . LEU A 1 521 ? 32.738 7.248 0.802 1.00 30.47 521 LEU A N 1
ATOM 4106 C CA . LEU A 1 521 ? 34.194 7.466 0.806 1.00 30.47 521 LEU A CA 1
ATOM 4107 C C . LEU A 1 521 ? 34.803 6.641 -0.336 1.00 30.47 521 LEU A C 1
ATOM 4109 O O . LEU A 1 521 ? 35.884 7.038 -0.827 1.00 30.47 521 LEU A O 1
#